Protein AF-A0A1F2YCL3-F1 (afdb_monomer_lite)

pLDDT: mean 74.15, std 16.21, range [33.75, 97.56]

Sequence (667 aa):
MVLLVASLLTLGQSQRLRSRLIADATTSAQTLVETALTPELLELKDVAPVSSGGRYEDLVKVVDRSVLADGTVKAVTIWAADGTVVFADDASLIGDEVRAMRTTVLSVIGDEPRSDVSRGLLRSFVPVELAPGVGVAVELDRSADPIASATDPWRLVALLFAAGAVLSILLFAKTFTPYERRIEGFDEDVLRAAVAGHRRAESARQEAENRRDILAAELDRTRQTLKEAEQRAREAARTADDTPRLREHLSIAADDLKRAEQERDALRDRLVETGRAVEAEAARGREEVAGALAEIERLEAMKASLQDRAAKAEETAAELTKRLAELSARPDVEAELESAHRTLEAAQHDVAATRERWEEAERRNAELEDTVAEMHARLTDLERRPDLSAKLDAATGALDIAREHIRALTARADESDAEASKLRAELERRQGGRARMIEDARTGLGELRAELEQVSAELRNVTVENTALRDEVGSLRRASDAAGQMIAGANTELVQTAELVKTLRTRVEEAETALEHERETRGAILEVERAKAVAALEAEREVAVAAVEAERANLRKMERDQETVRLALDAAIGERDTAARQRDASAAEADAVAQERDDLSADRDALARERDALLAARDALTAERDRAHTDIQVARAEVEARAADLEAARSERDGVGAELETLRSTM

Structure (mmCIF, N/CA/C/O backbone):
data_AF-A0A1F2YCL3-F1
#
_entry.id   AF-A0A1F2YCL3-F1
#
loop_
_atom_site.group_PDB
_atom_site.id
_atom_site.type_symbol
_atom_site.label_atom_id
_atom_site.label_alt_id
_atom_site.label_comp_id
_atom_site.label_asym_id
_atom_site.label_entity_id
_atom_site.label_seq_id
_atom_site.pdbx_PDB_ins_code
_atom_site.Cartn_x
_atom_site.Cartn_y
_atom_site.Cartn_z
_atom_site.occupancy
_atom_site.B_iso_or_equiv
_atom_site.auth_seq_id
_atom_site.auth_comp_id
_atom_site.auth_asym_id
_atom_site.auth_atom_id
_atom_site.pdbx_PDB_model_num
ATOM 1 N N . MET A 1 1 ? -9.055 7.626 11.795 1.00 61.09 1 MET A N 1
ATOM 2 C CA . MET A 1 1 ? -8.726 6.199 11.571 1.00 61.09 1 MET A CA 1
ATOM 3 C C . MET A 1 1 ? -9.953 5.352 11.198 1.00 61.09 1 MET A C 1
ATOM 5 O O . MET A 1 1 ? -9.938 4.757 10.132 1.00 61.09 1 MET A O 1
ATOM 9 N N . VAL A 1 2 ? -11.043 5.351 11.981 1.00 67.44 2 VAL A N 1
ATOM 10 C CA . VAL A 1 2 ? -12.263 4.540 11.717 1.00 67.44 2 VAL A CA 1
ATOM 11 C C . VAL A 1 2 ? -12.860 4.740 10.310 1.00 67.44 2 VAL A C 1
ATOM 13 O O . VAL A 1 2 ? -13.177 3.767 9.633 1.00 67.44 2 VAL A O 1
ATOM 16 N N . LEU A 1 3 ? -12.949 5.985 9.826 1.00 70.38 3 LEU A N 1
ATOM 17 C CA . LEU A 1 3 ? -13.482 6.292 8.487 1.00 70.38 3 LEU A CA 1
ATOM 18 C C . LEU A 1 3 ? -12.583 5.780 7.343 1.00 70.38 3 LEU A C 1
ATOM 20 O O . LEU A 1 3 ? -13.085 5.371 6.301 1.00 70.38 3 LEU A O 1
ATOM 24 N N . LEU A 1 4 ? -11.262 5.729 7.547 1.00 66.50 4 LEU A N 1
ATOM 25 C CA . LEU A 1 4 ? -10.323 5.178 6.560 1.00 66.50 4 LEU A CA 1
ATOM 26 C C . LEU A 1 4 ? -10.434 3.650 6.484 1.00 66.50 4 LEU A C 1
ATOM 28 O O . LEU A 1 4 ? -10.471 3.092 5.390 1.00 66.50 4 LEU A O 1
ATOM 32 N N . VAL A 1 5 ? -10.579 2.981 7.633 1.00 72.38 5 VAL A N 1
ATOM 33 C CA . VAL A 1 5 ? -10.830 1.531 7.695 1.00 72.38 5 VAL A CA 1
ATOM 34 C C . VAL A 1 5 ? -12.161 1.179 7.018 1.00 72.38 5 VAL A C 1
ATOM 36 O O . VAL A 1 5 ? -12.225 0.227 6.243 1.00 72.38 5 VAL A O 1
ATOM 39 N N . ALA A 1 6 ? -13.210 1.979 7.228 1.00 70.19 6 ALA A N 1
ATOM 40 C CA . ALA A 1 6 ? -14.498 1.803 6.554 1.00 70.19 6 ALA A CA 1
ATOM 41 C C . ALA A 1 6 ? -14.411 2.006 5.025 1.00 70.19 6 ALA A C 1
ATOM 43 O O . ALA A 1 6 ? -15.021 1.251 4.262 1.00 70.19 6 ALA A O 1
ATOM 44 N N . SER A 1 7 ? -13.612 2.974 4.560 1.00 77.12 7 SER A N 1
ATOM 45 C CA . SER A 1 7 ? -13.335 3.170 3.129 1.00 77.12 7 SER A CA 1
ATOM 46 C C . SER A 1 7 ? -12.621 1.948 2.527 1.00 77.12 7 SER A C 1
ATOM 48 O O . SER A 1 7 ? -13.088 1.375 1.545 1.00 77.12 7 SER A O 1
ATOM 50 N N . LEU A 1 8 ? -11.569 1.439 3.177 1.00 75.06 8 LEU A N 1
ATOM 51 C CA . LEU A 1 8 ? -10.844 0.246 2.716 1.00 75.06 8 LEU A CA 1
ATOM 52 C C . LEU A 1 8 ? -11.726 -1.010 2.663 1.00 75.06 8 LEU A C 1
ATOM 54 O O . LEU A 1 8 ? -11.667 -1.771 1.696 1.00 75.06 8 LEU A O 1
ATOM 58 N N . LEU A 1 9 ? -12.588 -1.215 3.664 1.00 76.56 9 LEU A N 1
ATOM 59 C CA . LEU A 1 9 ? -13.519 -2.345 3.687 1.00 76.56 9 LEU A CA 1
ATOM 60 C C . LEU A 1 9 ? -14.542 -2.276 2.545 1.00 76.56 9 LEU A C 1
ATOM 62 O O . LEU A 1 9 ? -14.828 -3.298 1.921 1.00 76.56 9 LEU A O 1
ATOM 66 N N . THR A 1 10 ? -15.067 -1.090 2.235 1.00 77.69 10 THR A N 1
ATOM 67 C CA . THR A 1 10 ? -16.048 -0.901 1.150 1.00 77.69 10 THR A CA 1
ATOM 68 C C . THR A 1 10 ? -15.420 -1.051 -0.239 1.00 77.69 10 THR A C 1
ATOM 70 O O . THR A 1 10 ? -16.009 -1.706 -1.103 1.00 77.69 10 THR A O 1
ATOM 73 N N . LEU A 1 11 ? -14.182 -0.581 -0.432 1.00 77.31 11 LEU A N 1
ATOM 74 C CA . LEU A 1 11 ? -13.369 -0.892 -1.616 1.00 77.31 11 LEU A CA 1
ATOM 75 C C . LEU A 1 11 ? -13.111 -2.401 -1.757 1.00 77.31 11 LEU A C 1
ATOM 77 O O . LEU A 1 11 ? -13.252 -2.954 -2.850 1.00 77.31 11 LEU A O 1
ATOM 81 N N . GLY A 1 12 ? -12.803 -3.087 -0.653 1.00 77.06 12 GLY A N 1
ATOM 82 C CA . GLY A 1 12 ? -12.622 -4.540 -0.633 1.00 77.06 12 GLY A CA 1
ATOM 83 C C . GLY A 1 12 ? -13.880 -5.312 -1.048 1.00 77.06 12 GLY A C 1
ATOM 84 O O . GLY A 1 12 ? -13.788 -6.277 -1.808 1.00 77.06 12 GLY A O 1
ATOM 85 N N . GLN A 1 13 ? -15.066 -4.875 -0.610 1.00 78.06 13 GLN A N 1
ATOM 86 C CA . GLN A 1 13 ? -16.338 -5.477 -1.036 1.00 78.06 13 GLN A CA 1
ATOM 87 C C . GLN A 1 13 ? -16.625 -5.231 -2.522 1.00 78.06 13 GLN A C 1
ATOM 89 O O . GLN A 1 13 ? -17.019 -6.161 -3.225 1.00 78.06 13 GLN A O 1
ATOM 94 N N . SER A 1 14 ? -16.355 -4.019 -3.021 1.00 81.12 14 SER A N 1
ATOM 95 C CA . SER A 1 14 ? -16.491 -3.674 -4.444 1.00 81.12 14 SER A CA 1
ATOM 96 C C . SER A 1 14 ? -15.645 -4.592 -5.339 1.00 81.12 14 SER A C 1
ATOM 98 O O . SER A 1 14 ? -16.149 -5.133 -6.324 1.00 81.12 14 SER A O 1
ATOM 100 N N . GLN A 1 15 ? -14.388 -4.852 -4.957 1.00 81.62 15 GLN A N 1
ATOM 101 C CA . GLN A 1 15 ? -13.502 -5.752 -5.707 1.00 81.62 15 GLN A CA 1
ATOM 102 C C . GLN A 1 15 ? -13.998 -7.203 -5.693 1.00 81.62 15 GLN A C 1
ATOM 104 O O . GLN A 1 15 ? -14.037 -7.846 -6.738 1.00 81.62 15 GLN A O 1
ATOM 109 N N . ARG A 1 16 ? -14.448 -7.714 -4.538 1.00 80.69 16 ARG A N 1
ATOM 110 C CA . ARG A 1 16 ? -14.987 -9.084 -4.437 1.00 80.69 16 ARG A CA 1
ATOM 111 C C . ARG A 1 16 ? -16.236 -9.284 -5.293 1.00 80.69 16 ARG A C 1
ATOM 113 O O . ARG A 1 16 ? -16.364 -10.320 -5.940 1.00 80.69 16 ARG A O 1
ATOM 120 N N . LEU A 1 17 ? -17.144 -8.308 -5.297 1.00 82.38 17 LEU A N 1
ATOM 121 C CA . LEU A 1 17 ? -18.338 -8.322 -6.147 1.00 82.38 17 LEU A CA 1
ATOM 122 C C . LEU A 1 17 ? -17.960 -8.303 -7.629 1.00 82.38 17 LEU A C 1
ATOM 124 O O . LEU A 1 17 ? -18.471 -9.118 -8.392 1.00 82.38 17 LEU A O 1
ATOM 128 N N . ARG A 1 18 ? -17.012 -7.443 -8.022 1.00 85.19 18 ARG A N 1
ATOM 129 C CA . ARG A 1 18 ? -16.504 -7.384 -9.397 1.00 85.19 18 ARG A CA 1
ATOM 130 C C . ARG A 1 18 ? -15.922 -8.724 -9.852 1.00 85.19 18 ARG A C 1
ATOM 132 O O . ARG A 1 18 ? -16.296 -9.201 -10.917 1.00 85.19 18 ARG A O 1
ATOM 139 N N . SER A 1 19 ? -15.051 -9.341 -9.052 1.00 84.38 19 SER A N 1
ATOM 140 C CA . SER A 1 19 ? -14.448 -10.639 -9.386 1.00 84.38 19 SER A CA 1
ATOM 141 C C . SER A 1 19 ? -15.494 -11.741 -9.551 1.00 84.38 19 SER A C 1
ATOM 143 O O . SER A 1 19 ? -15.391 -12.530 -10.483 1.00 84.38 19 SER A O 1
ATOM 145 N N . ARG A 1 20 ? -16.520 -11.775 -8.687 1.00 85.81 20 ARG A N 1
ATOM 146 C CA . ARG A 1 20 ? -17.623 -12.743 -8.798 1.00 85.81 20 ARG A CA 1
ATOM 147 C C . ARG A 1 20 ? -18.425 -12.553 -10.080 1.00 85.81 20 ARG A C 1
ATOM 149 O O . ARG A 1 20 ? -18.602 -13.510 -10.814 1.00 85.81 20 ARG A O 1
ATOM 156 N N . LEU A 1 21 ? -18.832 -11.320 -10.386 1.00 84.69 21 LEU A N 1
ATOM 157 C CA . LEU A 1 21 ? -19.618 -11.032 -11.591 1.00 84.69 21 LEU A CA 1
ATOM 158 C C . LEU A 1 21 ? -18.851 -11.341 -12.883 1.00 84.69 21 LEU A C 1
ATOM 160 O O . LEU A 1 21 ? -19.446 -11.810 -13.849 1.00 84.69 21 LEU A O 1
ATOM 164 N N . ILE A 1 22 ? -17.534 -11.109 -12.903 1.00 87.31 22 ILE A N 1
ATOM 165 C CA . ILE A 1 22 ? -16.684 -11.499 -14.035 1.00 87.31 22 ILE A CA 1
ATOM 166 C C . ILE A 1 22 ? -16.610 -13.028 -14.144 1.00 87.31 22 ILE A C 1
ATOM 168 O O . ILE A 1 22 ? -16.769 -13.550 -15.240 1.00 87.31 22 ILE A O 1
ATOM 172 N N . ALA A 1 23 ? -16.424 -13.750 -13.035 1.00 85.88 23 ALA A N 1
ATOM 173 C CA . ALA A 1 23 ? -16.377 -15.215 -13.034 1.00 85.88 23 ALA A CA 1
ATOM 174 C C . ALA A 1 23 ? -17.707 -15.855 -13.478 1.00 85.88 23 ALA A C 1
ATOM 176 O O . ALA A 1 23 ? -17.708 -16.776 -14.298 1.00 85.88 23 ALA A O 1
ATOM 177 N N . ASP A 1 24 ? -18.837 -15.329 -13.001 1.00 85.50 24 ASP A N 1
ATOM 178 C CA . ASP A 1 24 ? -20.174 -15.764 -13.416 1.00 85.50 24 ASP A CA 1
ATOM 179 C C . ASP A 1 24 ? -20.381 -15.525 -14.920 1.00 85.50 24 ASP A C 1
ATOM 181 O O . ASP A 1 24 ? -20.896 -16.385 -15.639 1.00 85.50 24 ASP A O 1
ATOM 185 N N . ALA A 1 25 ? -19.921 -14.377 -15.429 1.00 85.19 25 ALA A N 1
ATOM 186 C CA . ALA A 1 25 ? -19.991 -14.066 -16.848 1.00 85.19 25 ALA A CA 1
ATOM 187 C C . ALA A 1 25 ? -19.085 -14.966 -17.703 1.00 85.19 25 ALA A C 1
ATOM 189 O O . ALA A 1 25 ? -19.543 -15.418 -18.751 1.00 85.19 25 ALA A O 1
ATOM 190 N N . THR A 1 26 ? -17.866 -15.283 -17.250 1.00 88.88 26 THR A N 1
ATOM 191 C CA . THR A 1 26 ? -16.974 -16.258 -17.906 1.00 88.88 26 THR A CA 1
ATOM 192 C C . THR A 1 26 ? -17.630 -17.634 -17.990 1.00 88.88 26 THR A C 1
ATOM 194 O O . THR A 1 26 ? -17.648 -18.246 -19.053 1.00 88.88 26 THR A O 1
ATOM 197 N N . THR A 1 27 ? -18.240 -18.095 -16.896 1.00 88.88 27 THR A N 1
ATOM 198 C CA . THR A 1 27 ? -18.917 -19.402 -16.835 1.00 88.88 27 THR A CA 1
ATOM 199 C C . THR A 1 27 ? -20.124 -19.446 -17.777 1.00 88.88 27 THR A C 1
ATOM 201 O O . THR A 1 27 ? -20.340 -20.415 -18.507 1.00 88.88 27 THR A O 1
ATOM 204 N N . SER A 1 28 ? -20.903 -18.361 -17.810 1.00 88.38 28 SER A N 1
ATOM 205 C CA . SER A 1 28 ? -22.014 -18.188 -18.749 1.00 88.38 28 SER A CA 1
ATOM 206 C C . SER A 1 28 ? -21.542 -18.161 -20.206 1.00 88.38 28 SER A C 1
ATOM 208 O O . SER A 1 28 ? -22.176 -18.782 -21.056 1.00 88.38 28 SER A O 1
ATOM 210 N N . ALA A 1 29 ? -20.446 -17.456 -20.501 1.00 88.00 29 ALA A N 1
ATOM 211 C CA . ALA A 1 29 ? -19.844 -17.403 -21.829 1.00 88.00 29 ALA A CA 1
ATOM 212 C C . ALA A 1 29 ? -19.401 -18.795 -22.290 1.00 88.00 29 ALA A C 1
ATOM 214 O O . ALA A 1 29 ? -19.782 -19.218 -23.377 1.00 88.00 29 ALA A O 1
ATOM 215 N N . GLN A 1 30 ? -18.689 -19.531 -21.436 1.00 91.19 30 GLN A N 1
ATOM 216 C CA . GLN A 1 30 ? -18.274 -20.904 -21.711 1.00 91.19 30 GLN A CA 1
ATOM 217 C C . GLN A 1 30 ? -19.476 -21.806 -22.011 1.00 91.19 30 GLN A C 1
ATOM 219 O O . GLN A 1 30 ? -19.513 -22.448 -23.055 1.00 91.19 30 GLN A O 1
ATOM 224 N N . THR A 1 31 ? -20.503 -21.775 -21.157 1.00 89.62 31 THR A N 1
ATOM 225 C CA . THR A 1 31 ? -21.719 -22.585 -21.339 1.00 89.62 31 THR A CA 1
ATOM 226 C C . THR A 1 31 ? -22.417 -22.278 -22.669 1.00 89.62 31 THR A C 1
ATOM 228 O O . THR A 1 31 ? -22.867 -23.190 -23.363 1.00 89.62 31 THR A O 1
ATOM 231 N N . LEU A 1 32 ? -22.509 -20.995 -23.039 1.00 89.06 32 LEU A N 1
ATOM 232 C CA . LEU A 1 32 ? -23.122 -20.564 -24.298 1.00 89.06 32 LEU A CA 1
ATOM 233 C C . LEU A 1 32 ? -22.323 -21.038 -25.513 1.00 89.06 32 LEU A C 1
ATOM 235 O O . LEU A 1 32 ? -22.918 -21.551 -26.458 1.00 89.06 32 LEU A O 1
ATOM 239 N N . VAL A 1 33 ? -20.996 -20.906 -25.485 1.00 90.38 33 VAL A N 1
ATOM 240 C CA . VAL A 1 33 ? -20.132 -21.369 -26.579 1.00 90.38 33 VAL A CA 1
ATOM 241 C C . VAL A 1 33 ? -20.210 -22.889 -26.715 1.00 90.38 33 VAL A C 1
ATOM 243 O O . VAL A 1 33 ? -20.493 -23.371 -27.809 1.00 90.38 33 VAL A O 1
ATOM 246 N N . GLU A 1 34 ? -20.063 -23.631 -25.616 1.00 88.19 34 GLU A N 1
ATOM 247 C CA . GLU A 1 34 ? -20.108 -25.100 -25.604 1.00 88.19 34 GLU A CA 1
ATOM 248 C C . GLU A 1 34 ? -21.446 -25.655 -26.102 1.00 88.19 34 GLU A C 1
ATOM 250 O O . GLU A 1 34 ? -21.483 -26.647 -26.830 1.00 88.19 34 GLU A O 1
ATOM 255 N N . THR A 1 35 ? -22.555 -25.010 -25.733 1.00 86.75 35 THR A N 1
ATOM 256 C CA . THR A 1 35 ? -23.896 -25.503 -26.073 1.00 86.75 35 THR A CA 1
ATOM 257 C C . THR A 1 35 ? -24.331 -25.085 -27.476 1.00 86.75 35 THR A C 1
ATOM 259 O O . THR A 1 35 ? -24.986 -25.866 -28.165 1.00 86.75 35 THR A O 1
ATOM 262 N N . ALA A 1 36 ? -24.017 -23.855 -27.895 1.00 86.38 36 ALA A N 1
ATOM 263 C CA . ALA A 1 36 ? -24.562 -23.277 -29.123 1.00 86.38 36 ALA A CA 1
ATOM 264 C C . ALA A 1 36 ? -23.581 -23.271 -30.298 1.00 86.38 36 ALA A C 1
ATOM 266 O O . ALA A 1 36 ? -24.010 -23.478 -31.428 1.00 86.38 36 ALA A O 1
ATOM 267 N N . LEU A 1 37 ? -22.293 -23.010 -30.056 1.00 85.88 37 LEU A N 1
ATOM 268 C CA . LEU A 1 37 ? -21.319 -22.767 -31.125 1.00 85.88 37 LEU A CA 1
ATOM 269 C C . LEU A 1 37 ? -20.399 -23.960 -31.365 1.00 85.88 37 LEU A C 1
ATOM 271 O O . LEU A 1 37 ? -20.120 -24.278 -32.514 1.00 85.88 37 LEU A O 1
ATOM 275 N N . THR A 1 38 ? -19.962 -24.666 -30.323 1.00 87.00 38 THR A N 1
ATOM 276 C CA . THR A 1 38 ? -19.072 -25.827 -30.465 1.00 87.00 38 THR A CA 1
ATOM 277 C C . THR A 1 38 ? -19.598 -26.903 -31.430 1.00 87.00 38 THR A C 1
ATOM 279 O O . THR A 1 38 ? -18.793 -27.376 -32.232 1.00 87.00 38 THR A O 1
ATOM 282 N N . PRO A 1 39 ? -20.899 -27.274 -31.444 1.00 85.69 39 PRO A N 1
ATOM 283 C CA . PRO A 1 39 ? -21.411 -28.267 -32.394 1.00 85.69 39 PRO A CA 1
ATOM 284 C C . PRO A 1 39 ? -21.221 -27.859 -33.860 1.00 85.69 39 PRO A C 1
ATOM 286 O O . PRO A 1 39 ? -20.789 -28.678 -34.663 1.00 85.69 39 PRO A O 1
ATOM 289 N N . GLU A 1 40 ? -21.479 -26.591 -34.183 1.00 83.00 40 GLU A N 1
ATOM 290 C CA . GLU A 1 40 ? -21.323 -26.036 -35.534 1.00 83.00 40 GLU A CA 1
ATOM 291 C C . GLU A 1 40 ? -19.841 -25.847 -35.891 1.00 83.00 40 GLU A C 1
ATOM 293 O O . GLU A 1 40 ? -19.414 -26.101 -37.016 1.00 83.00 40 GLU A O 1
ATOM 298 N N . LEU A 1 41 ? -19.020 -25.443 -34.916 1.00 81.25 41 LEU A N 1
ATOM 299 C CA . LEU A 1 41 ? -17.590 -25.213 -35.116 1.00 81.25 41 LEU A CA 1
ATOM 300 C C . LEU A 1 41 ? -16.820 -26.504 -35.396 1.00 81.25 41 LEU A C 1
ATOM 302 O O . LEU A 1 41 ? -15.920 -26.508 -36.233 1.00 81.25 41 LEU A O 1
ATOM 306 N N . LEU A 1 42 ? -17.193 -27.619 -34.767 1.00 79.25 42 LEU A N 1
ATOM 307 C CA . LEU A 1 42 ? -16.582 -28.925 -35.035 1.00 79.25 42 LEU A CA 1
ATOM 308 C C . LEU A 1 42 ? -16.809 -29.410 -36.479 1.00 79.25 42 LEU A C 1
ATOM 310 O O . LEU A 1 42 ? -16.037 -30.233 -36.979 1.00 79.25 42 LEU A O 1
ATOM 314 N N . GLU A 1 43 ? -17.816 -28.885 -37.183 1.00 73.56 43 GLU A N 1
ATOM 315 C CA . GLU A 1 43 ? -18.030 -29.187 -38.600 1.00 73.56 43 GLU A CA 1
ATOM 316 C C . GLU A 1 43 ? -17.052 -28.454 -39.532 1.00 73.56 43 GLU A C 1
ATOM 318 O O . GLU A 1 43 ? -16.853 -28.908 -40.665 1.00 73.56 43 GLU A O 1
ATOM 323 N N . LEU A 1 44 ? -16.394 -27.373 -39.075 1.00 66.50 44 LEU A N 1
ATOM 324 C CA . LEU A 1 44 ? -15.520 -26.559 -39.929 1.00 66.50 44 LEU A CA 1
ATOM 325 C C . LEU A 1 44 ? -14.269 -27.311 -40.399 1.00 66.50 44 LEU A C 1
ATOM 327 O O . LEU A 1 44 ? -13.843 -27.086 -41.526 1.00 66.50 44 LEU A O 1
ATOM 331 N N . LYS A 1 45 ? -13.712 -28.236 -39.601 1.00 63.25 45 LYS A N 1
ATOM 332 C CA . LYS A 1 45 ? -12.484 -29.033 -39.868 1.00 63.25 45 LYS A CA 1
ATOM 333 C C . LYS A 1 45 ? -11.200 -28.245 -40.206 1.00 63.25 45 LYS A C 1
ATOM 335 O O . LYS A 1 45 ? -10.119 -28.819 -40.094 1.00 63.25 45 LYS A O 1
ATOM 340 N N . ASP A 1 46 ? -11.292 -26.976 -40.593 1.00 67.44 46 ASP A N 1
ATOM 341 C CA . ASP A 1 46 ? -10.209 -26.031 -40.847 1.00 67.44 46 ASP A CA 1
ATOM 342 C C . ASP A 1 46 ? -10.499 -24.657 -40.203 1.00 67.44 46 ASP A C 1
ATOM 344 O O . ASP A 1 46 ? -11.578 -24.411 -39.669 1.00 67.44 46 ASP A O 1
ATOM 348 N N . VAL A 1 47 ? -9.489 -23.779 -40.190 1.00 72.88 47 VAL A N 1
ATOM 349 C CA . VAL A 1 47 ? -9.536 -22.442 -39.556 1.00 72.88 47 VAL A CA 1
ATOM 350 C C . VAL A 1 47 ? -9.595 -21.333 -40.622 1.00 72.88 47 VAL A C 1
ATOM 352 O O . VAL A 1 47 ? -9.147 -20.209 -40.409 1.00 72.88 47 VAL A O 1
ATOM 355 N N . ALA A 1 48 ? -10.075 -21.652 -41.828 1.00 76.94 48 ALA A N 1
ATOM 356 C CA . ALA A 1 48 ? -10.098 -20.696 -42.929 1.00 76.94 48 ALA A CA 1
ATOM 357 C C . ALA A 1 48 ? -11.195 -19.631 -42.715 1.00 76.94 48 ALA A C 1
ATOM 359 O O . ALA A 1 48 ? -12.292 -19.982 -42.273 1.00 76.94 48 ALA A O 1
ATOM 360 N N . PRO A 1 49 ? -10.953 -18.348 -43.063 1.00 77.94 49 PRO A N 1
ATOM 361 C CA . PRO A 1 49 ? -11.969 -17.305 -42.952 1.00 77.94 49 PRO A CA 1
ATOM 362 C C . PRO A 1 49 ? -13.254 -17.673 -43.701 1.00 77.94 49 PRO A C 1
ATOM 364 O O . PRO A 1 49 ? -13.230 -18.001 -44.891 1.00 77.94 49 PRO A O 1
ATOM 367 N N . VAL A 1 50 ? -14.395 -17.589 -43.017 1.00 74.19 50 VAL A N 1
ATOM 368 C CA . VAL A 1 50 ? -15.707 -17.931 -43.582 1.00 74.19 50 VAL A CA 1
ATOM 369 C C . VAL A 1 50 ? -16.307 -16.689 -44.250 1.00 74.19 50 VAL A C 1
ATOM 371 O O . VAL A 1 50 ? -17.322 -16.159 -43.818 1.00 74.19 50 VAL A O 1
ATOM 374 N N . SER A 1 51 ? -15.647 -16.167 -45.287 1.00 62.56 51 SER A N 1
ATOM 375 C CA . SER A 1 51 ? -15.944 -14.823 -45.822 1.00 62.56 51 SER A CA 1
ATOM 376 C C . SER A 1 51 ? -17.109 -14.764 -46.820 1.00 62.56 51 SER A C 1
ATOM 378 O O . SER A 1 51 ? -17.578 -13.675 -47.133 1.00 62.56 51 SER A O 1
ATOM 380 N N . SER A 1 52 ? -17.572 -15.892 -47.382 1.00 56.75 52 SER A N 1
ATOM 381 C CA . SER A 1 52 ? -18.764 -15.919 -48.256 1.00 56.75 52 SER A CA 1
ATOM 382 C C . SER A 1 52 ? -19.269 -17.339 -48.570 1.00 56.75 52 SER A C 1
ATOM 384 O O . SER A 1 52 ? -18.509 -18.210 -48.994 1.00 56.75 52 SER A O 1
ATOM 386 N N . GLY A 1 53 ? -20.573 -17.582 -48.378 1.00 65.19 53 GLY A N 1
ATOM 387 C CA . GLY A 1 53 ? -21.273 -18.830 -48.729 1.00 65.19 53 GLY A CA 1
ATOM 388 C C . GLY A 1 53 ? -22.337 -19.247 -47.703 1.00 65.19 53 GLY A C 1
ATOM 389 O O . GLY A 1 53 ? -22.434 -18.642 -46.640 1.00 65.19 53 GLY A O 1
ATOM 390 N N . GLY A 1 54 ? -23.095 -20.319 -47.982 1.00 70.06 54 GLY A N 1
ATOM 391 C CA . GLY A 1 54 ? -24.156 -20.820 -47.083 1.00 70.06 54 GLY A CA 1
ATOM 392 C C . GLY A 1 54 ? -23.681 -21.145 -45.658 1.00 70.06 54 GLY A C 1
ATOM 393 O O . GLY A 1 54 ? -24.431 -20.985 -44.708 1.00 70.06 54 GLY A O 1
ATOM 394 N N . ARG A 1 55 ? -22.392 -21.476 -45.496 1.00 74.19 55 ARG A N 1
ATOM 395 C CA . ARG A 1 55 ? -21.747 -21.718 -44.194 1.00 74.19 55 ARG A CA 1
ATOM 396 C C . ARG A 1 55 ? -21.690 -20.480 -43.293 1.00 74.19 55 ARG A C 1
ATOM 398 O O . ARG A 1 55 ? -21.877 -20.608 -42.091 1.00 74.19 55 ARG A O 1
ATOM 405 N N . TYR A 1 56 ? -21.450 -19.295 -43.862 1.00 81.94 56 TYR A N 1
ATOM 406 C CA . TYR A 1 56 ? -21.511 -18.044 -43.099 1.00 81.94 56 TYR A CA 1
ATOM 407 C C . TYR A 1 56 ? -22.950 -17.776 -42.649 1.00 81.94 56 TYR A C 1
ATOM 409 O O . TYR A 1 56 ? -23.189 -17.497 -41.481 1.00 81.94 56 TYR A O 1
ATOM 417 N N . GLU A 1 57 ? -23.922 -17.949 -43.552 1.00 81.38 57 GLU A N 1
ATOM 418 C CA . GLU A 1 57 ? -25.342 -17.742 -43.242 1.00 81.38 57 GLU A CA 1
ATOM 419 C C . GLU A 1 57 ? -25.871 -18.694 -42.162 1.00 81.38 57 GLU A C 1
ATOM 421 O O . GLU A 1 57 ? -26.733 -18.306 -41.375 1.00 81.38 57 GLU A O 1
ATOM 426 N N . ASP A 1 58 ? -25.384 -19.933 -42.113 1.00 82.38 58 ASP A N 1
ATOM 427 C CA . ASP A 1 58 ? -25.801 -20.906 -41.104 1.00 82.38 58 ASP A CA 1
ATOM 428 C C . ASP A 1 58 ? -25.218 -20.574 -39.720 1.00 82.38 58 ASP A C 1
ATOM 430 O O . ASP A 1 58 ? -25.966 -20.554 -38.740 1.00 82.38 58 ASP A O 1
ATOM 434 N N . LEU A 1 59 ? -23.944 -20.169 -39.649 1.00 84.75 59 LEU A N 1
ATOM 435 C CA . LEU A 1 59 ? -23.324 -19.652 -38.422 1.00 84.75 59 LEU A CA 1
ATOM 436 C C . LEU A 1 59 ? -24.004 -18.374 -37.918 1.00 84.75 59 LEU A C 1
ATOM 438 O O . LEU A 1 59 ? -24.317 -18.287 -36.733 1.00 84.75 59 LEU A O 1
ATOM 442 N N . VAL A 1 60 ? -24.304 -17.420 -38.806 1.00 87.69 60 VAL A N 1
ATOM 443 C CA . VAL A 1 60 ? -25.051 -16.199 -38.453 1.00 87.69 60 VAL A CA 1
ATOM 444 C C . VAL A 1 60 ? -26.416 -16.557 -37.861 1.00 87.69 60 VAL A C 1
ATOM 446 O O . VAL A 1 60 ? -26.763 -16.064 -36.792 1.00 87.69 60 VAL A O 1
ATOM 449 N N . LYS A 1 61 ? -27.170 -17.489 -38.466 1.00 86.56 61 LYS A N 1
ATOM 450 C CA . LYS A 1 61 ? -28.474 -17.925 -37.921 1.00 86.56 61 LYS A CA 1
ATOM 451 C C . LYS A 1 61 ? -28.361 -18.540 -36.528 1.00 86.56 61 LYS A C 1
ATOM 453 O O . LYS A 1 61 ? -29.286 -18.382 -35.729 1.00 86.56 61 LYS A O 1
ATOM 458 N N . VAL A 1 62 ? -27.297 -19.294 -36.254 1.00 86.88 62 VAL A N 1
ATOM 459 C CA . VAL A 1 62 ? -27.069 -19.909 -34.938 1.00 86.88 62 VAL A CA 1
ATOM 460 C C . VAL A 1 62 ? -26.663 -18.852 -33.914 1.00 86.88 62 VAL A C 1
ATOM 462 O O . VAL A 1 62 ? -27.219 -18.838 -32.815 1.00 86.88 62 VAL A O 1
ATOM 465 N N . VAL A 1 63 ? -25.769 -17.933 -34.281 1.00 89.19 63 VAL A N 1
ATOM 466 C CA . VAL A 1 63 ? -25.358 -16.800 -33.440 1.00 89.19 63 VAL A CA 1
ATOM 467 C C . VAL A 1 63 ? -26.563 -15.919 -33.098 1.00 89.19 63 VAL A C 1
ATOM 469 O O . VAL A 1 63 ? -26.819 -15.689 -31.916 1.00 89.19 63 VAL A O 1
ATOM 472 N N . ASP A 1 64 ? -27.378 -15.541 -34.082 1.00 88.88 64 ASP A N 1
ATOM 473 C CA . ASP A 1 64 ? -28.590 -14.736 -33.884 1.00 88.88 64 ASP A CA 1
ATOM 474 C C . ASP A 1 64 ? -29.614 -15.426 -32.978 1.00 88.88 64 ASP A C 1
ATOM 476 O O . ASP A 1 64 ? -30.206 -14.803 -32.095 1.00 88.88 64 ASP A O 1
ATOM 480 N N . ARG A 1 65 ? -29.842 -16.729 -33.184 1.00 88.19 65 ARG A N 1
ATOM 481 C CA . ARG A 1 65 ? -30.879 -17.484 -32.465 1.00 88.19 65 ARG A CA 1
ATOM 482 C C . ARG A 1 65 ? -30.470 -17.874 -31.048 1.00 88.19 65 ARG A C 1
ATOM 484 O O . ARG A 1 65 ? -31.343 -17.972 -30.187 1.00 88.19 65 ARG A O 1
ATOM 491 N N . SER A 1 66 ? -29.191 -18.153 -30.823 1.00 83.56 66 SER A N 1
ATOM 492 C CA . SER A 1 66 ? -28.732 -18.824 -29.602 1.00 83.56 66 SER A CA 1
ATOM 493 C C . SER A 1 66 ? -27.804 -17.967 -28.745 1.00 83.56 66 SER A C 1
ATOM 495 O O . SER A 1 66 ? -27.753 -18.181 -27.538 1.00 83.56 66 SER A O 1
ATOM 497 N N . VAL A 1 67 ? -27.081 -17.011 -29.338 1.00 86.88 67 VAL A N 1
ATOM 498 C CA . VAL A 1 67 ? -26.063 -16.213 -28.631 1.00 86.88 67 VAL A CA 1
ATOM 499 C C . VAL A 1 67 ? -26.478 -14.748 -28.491 1.00 86.88 67 VAL A C 1
ATOM 501 O O . VAL A 1 67 ? -26.335 -14.187 -27.410 1.00 86.88 67 VAL A O 1
ATOM 504 N N . LEU A 1 68 ? -27.032 -14.138 -29.543 1.00 88.69 68 LEU A N 1
ATOM 505 C CA . LEU A 1 68 ? -27.482 -12.739 -29.542 1.00 88.69 68 LEU A CA 1
ATOM 506 C C . LEU A 1 68 ? -28.968 -12.572 -29.170 1.00 88.69 68 LEU A C 1
ATOM 508 O O . LEU A 1 68 ? -29.425 -11.451 -28.947 1.00 88.69 68 LEU A O 1
ATOM 512 N N . ALA A 1 69 ? -29.726 -13.669 -29.067 1.00 85.12 69 ALA A N 1
ATOM 513 C CA . ALA A 1 69 ? -31.183 -13.642 -28.909 1.00 85.12 69 ALA A CA 1
ATOM 514 C C . ALA A 1 69 ? -31.684 -12.932 -27.642 1.00 85.12 69 ALA A C 1
ATOM 516 O O . ALA A 1 69 ? -32.759 -12.332 -27.657 1.00 85.12 69 ALA A O 1
ATOM 517 N N . ASP A 1 70 ? -30.931 -12.999 -26.543 1.00 81.88 70 ASP A N 1
ATOM 518 C CA . ASP A 1 70 ? -31.289 -12.353 -25.277 1.00 81.88 70 ASP A CA 1
ATOM 519 C C . ASP A 1 70 ? -30.789 -10.897 -25.180 1.00 81.88 70 ASP A C 1
ATOM 521 O O . ASP A 1 70 ? -31.133 -10.176 -24.242 1.00 81.88 70 ASP A O 1
ATOM 525 N N . GLY A 1 71 ? -29.991 -10.448 -26.158 1.00 81.31 71 GLY A N 1
ATOM 526 C CA . GLY A 1 71 ? -29.383 -9.121 -26.209 1.00 81.31 71 GLY A CA 1
ATOM 527 C C . GLY A 1 71 ? -28.295 -8.865 -25.158 1.00 81.31 71 GLY A C 1
ATOM 528 O O . GLY A 1 71 ? -27.817 -7.723 -25.063 1.00 81.31 71 GLY A O 1
ATOM 529 N N . THR A 1 72 ? -27.906 -9.879 -24.376 1.00 85.50 72 THR A N 1
ATOM 530 C CA . THR A 1 72 ? -26.841 -9.809 -23.363 1.00 85.50 72 THR A CA 1
ATOM 531 C C . THR A 1 72 ? -25.474 -9.751 -24.036 1.00 85.50 72 THR A C 1
ATOM 533 O O . THR A 1 72 ? -24.638 -8.914 -23.680 1.00 85.50 72 THR A O 1
ATOM 536 N N . VAL A 1 73 ? -25.257 -10.619 -25.027 1.00 89.69 73 VAL A N 1
ATOM 537 C CA . VAL A 1 73 ? -24.095 -10.575 -25.920 1.00 89.69 73 VAL A CA 1
ATOM 538 C C . VAL A 1 73 ? -24.379 -9.574 -27.040 1.00 89.69 73 VAL A C 1
ATOM 540 O O . VAL A 1 73 ? -25.476 -9.534 -27.591 1.00 89.69 73 VAL A O 1
ATOM 543 N N . LYS A 1 74 ? -23.404 -8.710 -27.324 1.00 89.44 74 LYS A N 1
ATOM 544 C CA . LYS A 1 74 ? -23.483 -7.638 -28.323 1.00 89.44 74 LYS A CA 1
ATOM 545 C C . LYS A 1 74 ? -22.784 -7.988 -29.624 1.00 89.44 74 LYS A C 1
ATOM 547 O O . LYS A 1 74 ? -23.225 -7.517 -30.661 1.00 89.44 74 LYS A O 1
ATOM 552 N N . ALA A 1 75 ? -21.713 -8.767 -29.550 1.00 90.12 75 ALA A N 1
ATOM 553 C CA . ALA A 1 75 ? -20.982 -9.237 -30.713 1.00 90.12 75 ALA A CA 1
ATOM 554 C C . ALA A 1 75 ? -20.294 -10.569 -30.402 1.00 90.12 75 ALA A C 1
ATOM 556 O O . ALA A 1 75 ? -19.979 -10.865 -29.243 1.00 90.12 75 ALA A O 1
ATOM 557 N N . VAL A 1 76 ? -20.069 -11.349 -31.457 1.00 92.25 76 VAL A N 1
ATOM 558 C CA . VAL A 1 76 ? -19.334 -12.614 -31.425 1.00 92.25 76 VAL A CA 1
ATOM 559 C C . VAL A 1 76 ? -18.241 -12.561 -32.482 1.00 92.25 76 VAL A C 1
ATOM 561 O O . VAL A 1 76 ? -18.525 -12.259 -33.644 1.00 92.25 76 VAL A O 1
ATOM 564 N N . THR A 1 77 ? -17.018 -12.905 -32.087 1.00 92.38 77 THR A N 1
ATOM 565 C CA . THR A 1 77 ? -15.862 -13.005 -32.987 1.00 92.38 77 THR A CA 1
ATOM 566 C C . THR A 1 77 ? -15.140 -14.321 -32.739 1.00 92.38 77 THR A C 1
ATOM 568 O O . THR A 1 77 ? -14.966 -14.734 -31.598 1.00 92.38 77 THR A O 1
ATOM 571 N N . ILE A 1 78 ? -14.704 -15.000 -33.792 1.00 92.06 78 ILE A N 1
ATOM 572 C CA . ILE A 1 78 ? -13.949 -16.250 -33.701 1.00 92.06 78 ILE A CA 1
ATOM 573 C C . ILE A 1 78 ? -12.566 -16.013 -34.276 1.00 92.06 78 ILE A C 1
ATOM 575 O O . ILE A 1 78 ? -12.420 -15.602 -35.427 1.00 92.06 78 ILE A O 1
ATOM 579 N N . TRP A 1 79 ? -11.558 -16.298 -33.465 1.00 92.19 79 TRP A N 1
ATOM 580 C CA . TRP A 1 79 ? -10.163 -16.023 -33.758 1.00 92.19 79 TRP A CA 1
ATOM 581 C C . TRP A 1 79 ? -9.380 -17.303 -34.009 1.00 92.19 79 TRP A C 1
ATOM 583 O O . TRP A 1 79 ? -9.463 -18.266 -33.242 1.00 92.19 79 TRP A O 1
ATOM 593 N N . ALA A 1 80 ? -8.554 -17.274 -35.046 1.00 89.69 80 ALA A N 1
ATOM 594 C CA . ALA A 1 80 ? -7.500 -18.245 -35.275 1.00 89.69 80 ALA A CA 1
ATOM 595 C C . ALA A 1 80 ? -6.298 -17.973 -34.356 1.00 89.69 80 ALA A C 1
ATOM 597 O O . ALA A 1 80 ? -6.054 -16.840 -33.937 1.00 89.69 80 ALA A O 1
ATOM 598 N N . ALA A 1 81 ? -5.483 -19.000 -34.105 1.00 87.19 81 ALA A N 1
ATOM 599 C CA . ALA A 1 81 ? -4.280 -18.902 -33.273 1.00 87.19 81 ALA A CA 1
ATOM 600 C C . ALA A 1 81 ? -3.237 -17.874 -33.765 1.00 87.19 81 ALA A C 1
ATOM 602 O O . ALA A 1 81 ? -2.408 -17.405 -32.985 1.00 87.19 81 ALA A O 1
ATOM 603 N N . ASP A 1 82 ? -3.254 -17.506 -35.045 1.00 85.62 82 ASP A N 1
ATOM 604 C CA . ASP A 1 82 ? -2.368 -16.484 -35.613 1.00 85.62 82 ASP A CA 1
ATOM 605 C C . ASP A 1 82 ? -2.893 -15.044 -35.453 1.00 85.62 82 ASP A C 1
ATOM 607 O O . ASP A 1 82 ? -2.139 -14.101 -35.694 1.00 85.62 82 ASP A O 1
ATOM 611 N N . GLY A 1 83 ? -4.121 -14.864 -34.952 1.00 87.56 83 GLY A N 1
ATOM 612 C CA . GLY A 1 83 ? -4.779 -13.564 -34.810 1.00 87.56 83 GLY A CA 1
ATOM 613 C C . GLY A 1 83 ? -5.674 -13.180 -35.992 1.00 87.56 83 GLY A C 1
ATOM 614 O O . GLY A 1 83 ? -6.100 -12.026 -36.060 1.00 87.56 83 GLY A O 1
ATOM 615 N N . THR A 1 84 ? -5.961 -14.112 -36.904 1.00 91.06 84 THR A N 1
ATOM 616 C CA . THR A 1 84 ? -6.922 -13.919 -37.999 1.00 91.06 84 THR A CA 1
ATOM 617 C C . THR A 1 84 ? -8.360 -14.074 -37.510 1.00 91.06 84 THR A C 1
ATOM 619 O O . THR A 1 84 ? -8.675 -15.010 -36.770 1.00 91.06 84 THR A O 1
ATOM 622 N N . VAL A 1 85 ? -9.257 -13.196 -37.956 1.00 91.00 85 VAL A N 1
ATOM 623 C CA . VAL A 1 85 ? -10.701 -13.335 -37.720 1.00 91.00 85 VAL A CA 1
ATOM 624 C C . VAL A 1 85 ? -11.286 -14.379 -38.677 1.00 91.00 85 VAL A C 1
ATOM 626 O O . VAL A 1 85 ? -11.364 -14.169 -39.888 1.00 91.00 85 VAL A O 1
ATOM 629 N N . VAL A 1 86 ? -11.717 -15.513 -38.127 1.00 88.50 86 VAL A N 1
ATOM 630 C CA . VAL A 1 86 ? -12.336 -16.630 -38.864 1.00 88.50 86 VAL A CA 1
ATOM 631 C C . VAL A 1 86 ? -13.811 -16.347 -39.137 1.00 88.50 86 VAL A C 1
ATOM 633 O O . VAL A 1 86 ? -14.320 -16.633 -40.221 1.00 88.50 86 VAL A O 1
ATOM 636 N N . PHE A 1 87 ? -14.483 -15.761 -38.148 1.00 90.06 87 PHE A N 1
ATOM 637 C CA . PHE A 1 87 ? -15.883 -15.362 -38.198 1.00 90.06 87 PHE A CA 1
ATOM 638 C C . PHE A 1 87 ? -16.088 -14.119 -37.331 1.00 90.06 87 PHE A C 1
ATOM 640 O O . PHE A 1 87 ? -15.489 -14.004 -36.264 1.00 90.06 87 PHE A O 1
ATOM 647 N N . ALA A 1 88 ? -16.965 -13.225 -37.766 1.00 90.19 88 ALA A N 1
ATOM 648 C CA . ALA A 1 88 ? -17.467 -12.117 -36.972 1.00 90.19 88 ALA A CA 1
ATOM 649 C C . ALA A 1 88 ? -18.914 -11.822 -37.380 1.00 90.19 88 ALA A C 1
ATOM 651 O O . ALA A 1 88 ? -19.291 -12.027 -38.539 1.00 90.19 88 ALA A O 1
ATOM 652 N N . ASP A 1 89 ? -19.699 -11.320 -36.427 1.00 85.50 89 ASP A N 1
ATOM 653 C CA . ASP A 1 89 ? -21.032 -10.765 -36.698 1.00 85.50 89 ASP A CA 1
ATOM 654 C C . ASP A 1 89 ? -20.963 -9.651 -37.762 1.00 85.50 89 ASP A C 1
ATOM 656 O O . ASP A 1 89 ? -21.729 -9.631 -38.725 1.00 85.50 89 ASP A O 1
ATOM 660 N N . ASP A 1 90 ? -19.944 -8.792 -37.667 1.00 84.38 90 ASP A N 1
ATOM 661 C CA . ASP A 1 90 ? -19.597 -7.852 -38.729 1.00 84.38 90 ASP A CA 1
ATOM 662 C C . ASP A 1 90 ? -18.714 -8.534 -39.785 1.00 84.38 90 ASP A C 1
ATOM 664 O O . ASP A 1 90 ? -17.507 -8.723 -39.601 1.00 84.38 90 ASP A O 1
ATOM 668 N N . ALA A 1 91 ? -19.322 -8.870 -40.926 1.00 82.69 91 ALA A N 1
ATOM 669 C CA . ALA A 1 91 ? -18.648 -9.512 -42.053 1.00 82.69 91 ALA A CA 1
ATOM 670 C C . ALA A 1 91 ? -17.413 -8.746 -42.563 1.00 82.69 91 ALA A C 1
ATOM 672 O O . ALA A 1 91 ? -16.545 -9.354 -43.191 1.00 82.69 91 ALA A O 1
ATOM 673 N N . SER A 1 92 ? -17.318 -7.432 -42.314 1.00 84.25 92 SER A N 1
ATOM 674 C CA . SER A 1 92 ? -16.182 -6.616 -42.757 1.00 84.25 92 SER A CA 1
ATOM 675 C C . SER A 1 92 ? -14.871 -6.946 -42.042 1.00 84.25 92 SER A C 1
ATOM 677 O O . SER A 1 92 ? -13.811 -6.665 -42.591 1.00 84.25 92 SER A O 1
ATOM 679 N N . LEU A 1 93 ? -14.943 -7.569 -40.862 1.00 84.81 93 LEU A N 1
ATOM 680 C CA . LEU A 1 93 ? -13.777 -7.938 -40.056 1.00 84.81 93 LEU A CA 1
ATOM 681 C C . LEU A 1 93 ? -13.201 -9.308 -40.440 1.00 84.81 93 LEU A C 1
ATOM 683 O O . LEU A 1 93 ? -12.120 -9.673 -39.987 1.00 84.81 93 LEU A O 1
ATOM 687 N N . ILE A 1 94 ? -13.923 -10.104 -41.235 1.00 87.94 94 ILE A N 1
ATOM 688 C CA . ILE A 1 94 ? -13.541 -11.486 -41.538 1.00 87.94 94 ILE A CA 1
ATOM 689 C C . ILE A 1 94 ? -12.314 -11.507 -42.450 1.00 87.94 94 ILE A C 1
ATOM 691 O O . ILE A 1 94 ? -12.330 -10.971 -43.556 1.00 87.94 94 ILE A O 1
ATOM 695 N N . GLY A 1 95 ? -11.275 -12.218 -42.016 1.00 83.25 95 GLY A N 1
ATOM 696 C CA . GLY A 1 95 ? -9.995 -12.310 -42.716 1.00 83.25 95 GLY A CA 1
ATOM 697 C C . GLY A 1 95 ? -8.978 -11.236 -42.325 1.00 83.25 95 GLY A C 1
ATOM 698 O O . GLY A 1 95 ? -7.837 -11.326 -42.776 1.00 83.25 95 GLY A O 1
ATOM 699 N N . ASP A 1 96 ? -9.339 -10.274 -41.470 1.00 88.44 96 ASP A N 1
ATOM 700 C CA . ASP A 1 96 ? -8.375 -9.320 -40.922 1.00 88.44 96 ASP A CA 1
ATOM 701 C C . ASP A 1 96 ? -7.425 -10.015 -39.934 1.00 88.44 96 ASP A C 1
ATOM 703 O O . ASP A 1 96 ? -7.848 -10.749 -39.036 1.00 88.44 96 ASP A O 1
ATOM 707 N N . GLU A 1 97 ? -6.122 -9.760 -40.082 1.00 87.44 97 GLU A N 1
ATOM 708 C CA . GLU A 1 97 ? -5.085 -10.237 -39.163 1.00 87.44 97 GLU A CA 1
ATOM 709 C C . GLU A 1 97 ? -4.729 -9.134 -38.157 1.00 87.44 97 GLU A C 1
ATOM 711 O O . GLU A 1 97 ? -4.059 -8.145 -38.478 1.00 87.44 97 GLU A O 1
ATOM 716 N N . VAL A 1 98 ? -5.132 -9.313 -36.898 1.00 88.62 98 VAL A N 1
ATOM 717 C CA . VAL A 1 98 ? -4.835 -8.357 -35.825 1.00 88.62 98 VAL A CA 1
ATOM 718 C C . VAL A 1 98 ? -3.660 -8.872 -34.999 1.00 88.62 98 VAL A C 1
ATOM 720 O O . VAL A 1 98 ? -3.827 -9.585 -34.010 1.00 88.62 98 VAL A O 1
ATOM 723 N N . ARG A 1 99 ? -2.437 -8.456 -35.354 1.00 83.12 99 ARG A N 1
ATOM 724 C CA . ARG A 1 99 ? -1.198 -8.918 -34.686 1.00 83.12 99 ARG A CA 1
ATOM 725 C C . ARG A 1 99 ? -1.191 -8.755 -33.165 1.00 83.12 99 ARG A C 1
ATOM 727 O O . ARG A 1 99 ? -0.618 -9.589 -32.473 1.00 83.12 99 ARG A O 1
ATOM 734 N N . ALA A 1 100 ? -1.815 -7.699 -32.643 1.00 83.31 100 ALA A N 1
ATOM 735 C CA . ALA A 1 100 ? -1.914 -7.467 -31.200 1.00 83.31 100 ALA A CA 1
ATOM 736 C C . ALA A 1 100 ? -2.790 -8.513 -30.485 1.00 83.31 100 ALA A C 1
ATOM 738 O O . ALA A 1 100 ? -2.618 -8.742 -29.291 1.00 83.31 100 ALA A O 1
ATOM 739 N N . MET A 1 101 ? -3.712 -9.155 -31.208 1.00 84.94 101 MET A N 1
ATOM 740 C CA . MET A 1 101 ? -4.623 -10.157 -30.662 1.00 84.94 101 MET A CA 1
ATOM 741 C C . MET A 1 101 ? -3.990 -11.552 -30.604 1.00 84.94 101 MET A C 1
ATOM 743 O O . MET A 1 101 ? -4.381 -12.369 -29.774 1.00 84.94 101 MET A O 1
ATOM 747 N N . ARG A 1 102 ? -2.948 -11.808 -31.406 1.00 85.06 102 ARG A N 1
ATOM 748 C CA . ARG A 1 102 ? -2.243 -13.096 -31.463 1.00 85.06 102 ARG A CA 1
ATOM 749 C C . ARG A 1 102 ? -1.760 -13.575 -30.093 1.00 85.06 102 ARG A C 1
ATOM 751 O O . ARG A 1 102 ? -1.931 -14.740 -29.759 1.00 85.06 102 ARG A O 1
ATOM 758 N N . THR A 1 103 ? -1.179 -12.694 -29.277 1.00 83.88 103 THR A N 1
ATOM 759 C CA . THR A 1 103 ? -0.701 -13.064 -27.932 1.00 83.88 103 THR A CA 1
ATOM 760 C C . THR A 1 103 ? -1.847 -13.413 -26.988 1.00 83.88 103 THR A C 1
ATOM 762 O O . THR A 1 103 ? -1.734 -14.360 -26.217 1.00 83.88 103 THR A O 1
ATOM 765 N N . THR A 1 104 ? -2.958 -12.679 -27.071 1.00 83.12 104 THR A N 1
ATOM 766 C CA . THR A 1 104 ? -4.152 -12.916 -26.251 1.00 83.12 104 THR A CA 1
ATOM 767 C C . THR A 1 104 ? -4.810 -14.236 -26.636 1.00 83.12 104 THR A C 1
ATOM 769 O O . THR A 1 104 ? -5.058 -15.075 -25.778 1.00 83.12 104 THR A O 1
ATOM 772 N N . VAL A 1 105 ? -5.006 -14.468 -27.932 1.00 85.12 105 VAL A N 1
ATOM 773 C CA . VAL A 1 105 ? -5.656 -15.670 -28.459 1.00 85.12 105 VAL A CA 1
ATOM 774 C C . VAL A 1 105 ? -4.805 -16.919 -28.219 1.00 85.12 105 VAL A C 1
ATOM 776 O O . VAL A 1 105 ? -5.328 -17.910 -27.719 1.00 85.12 105 VAL A O 1
ATOM 779 N N . LEU A 1 106 ? -3.486 -16.861 -28.445 1.00 82.88 106 LEU A N 1
ATOM 780 C CA . LEU A 1 106 ? -2.579 -17.970 -28.110 1.00 82.88 106 LEU A CA 1
ATOM 781 C C . LEU A 1 106 ? -2.568 -18.300 -26.616 1.00 82.88 106 LEU A C 1
ATOM 783 O O . LEU A 1 106 ? -2.426 -19.466 -26.265 1.00 82.88 106 LEU A O 1
ATOM 787 N N . SER A 1 107 ? -2.715 -17.296 -25.745 1.00 81.62 107 SER A N 1
ATOM 788 C CA . SER A 1 107 ? -2.764 -17.537 -24.298 1.00 81.62 107 SER A CA 1
ATOM 789 C C . SER A 1 107 ? -4.039 -18.255 -23.856 1.00 81.62 107 SER A C 1
ATOM 791 O O . SER A 1 107 ? -4.019 -18.927 -22.837 1.00 81.62 107 SER A O 1
ATOM 793 N N . VAL A 1 108 ? -5.125 -18.137 -24.626 1.00 82.94 108 VAL A N 1
ATOM 794 C CA . VAL A 1 108 ? -6.412 -18.778 -24.323 1.00 82.94 108 VAL A CA 1
ATOM 795 C C . VAL A 1 108 ? -6.524 -20.149 -24.998 1.00 82.94 108 VAL A C 1
ATOM 797 O O . VAL A 1 108 ? -7.062 -21.071 -24.402 1.00 82.94 108 VAL A O 1
ATOM 800 N N . ILE A 1 109 ? -5.965 -20.330 -26.203 1.00 79.69 109 ILE A N 1
ATOM 801 C CA . ILE A 1 109 ? -6.056 -21.571 -27.010 1.00 79.69 109 ILE A CA 1
ATOM 802 C C . ILE A 1 109 ? -5.324 -22.793 -26.395 1.00 79.69 109 ILE A C 1
ATOM 804 O O . ILE A 1 109 ? -5.344 -23.884 -26.956 1.00 79.69 109 ILE A O 1
ATOM 808 N N . GLY A 1 110 ? -4.742 -22.677 -25.204 1.00 67.19 110 GLY A N 1
ATOM 809 C CA . GLY A 1 110 ? -4.167 -23.809 -24.465 1.00 67.19 110 GLY A CA 1
ATOM 810 C C . GLY A 1 110 ? -4.426 -23.777 -22.959 1.00 67.19 110 GLY A C 1
ATOM 811 O O . GLY A 1 110 ? -3.742 -24.495 -22.234 1.00 67.19 110 GLY A O 1
ATOM 812 N N . ASP A 1 111 ? -5.351 -22.933 -22.495 1.00 72.81 111 ASP A N 1
ATOM 813 C CA . ASP A 1 111 ? -5.594 -22.654 -21.074 1.00 72.81 111 ASP A CA 1
ATOM 814 C C . ASP A 1 111 ? -7.108 -22.512 -20.785 1.00 72.81 111 ASP A C 1
ATOM 816 O O . ASP A 1 111 ? -7.942 -22.790 -21.648 1.00 72.81 111 ASP A O 1
ATOM 820 N N . GLU A 1 112 ? -7.489 -22.110 -19.571 1.00 82.44 112 GLU A N 1
ATOM 821 C CA . GLU A 1 112 ? -8.891 -21.897 -19.180 1.00 82.44 112 GLU A CA 1
ATOM 822 C C . GLU A 1 112 ? -9.541 -20.644 -19.827 1.00 82.44 112 GLU A C 1
ATOM 824 O O . GLU A 1 112 ? -8.852 -19.680 -20.186 1.00 82.44 112 GLU A O 1
ATOM 829 N N . PRO A 1 113 ? -10.888 -20.601 -19.951 1.00 87.06 113 PRO A N 1
ATOM 830 C CA . PRO A 1 113 ? -11.611 -19.424 -20.428 1.00 87.06 113 PRO A CA 1
ATOM 831 C C . PRO A 1 113 ? -11.300 -18.178 -19.598 1.00 87.06 113 PRO A C 1
ATOM 833 O O . PRO A 1 113 ? -11.242 -18.215 -18.366 1.00 87.06 113 PRO A O 1
ATOM 836 N N . ARG A 1 114 ? -11.174 -17.031 -20.266 1.00 88.56 114 ARG A N 1
ATOM 837 C CA . ARG A 1 114 ? -10.758 -15.782 -19.622 1.00 88.56 114 ARG A CA 1
ATOM 838 C C . ARG A 1 114 ? -11.675 -14.635 -19.994 1.00 88.56 114 ARG A C 1
ATOM 840 O O . ARG A 1 114 ? -11.998 -14.457 -21.161 1.00 88.56 114 ARG A O 1
ATOM 847 N N . SER A 1 115 ? -12.015 -13.799 -19.017 1.00 89.88 115 SER A N 1
ATOM 848 C CA . SER A 1 115 ? -12.739 -12.552 -19.270 1.00 89.88 115 SER A CA 1
ATOM 849 C C . SER A 1 115 ? -11.990 -11.339 -18.739 1.00 89.88 115 SER A C 1
ATOM 851 O O . SER A 1 115 ? -11.343 -11.414 -17.694 1.00 89.88 115 SER A O 1
ATOM 853 N N . ASP A 1 116 ? -12.114 -10.212 -19.435 1.00 85.88 116 ASP A N 1
ATOM 854 C CA . ASP A 1 116 ? -11.583 -8.921 -18.998 1.00 85.88 116 ASP A CA 1
ATOM 855 C C . ASP A 1 116 ? -12.560 -7.779 -19.302 1.00 85.88 116 ASP A C 1
ATOM 857 O O . ASP A 1 116 ? -13.374 -7.855 -20.222 1.00 85.88 116 ASP A O 1
ATOM 861 N N . VAL A 1 117 ? -12.488 -6.708 -18.511 1.00 85.81 117 VAL A N 1
ATOM 862 C CA . VAL A 1 117 ? -13.311 -5.508 -18.685 1.00 85.81 117 VAL A CA 1
ATOM 863 C C . VAL A 1 117 ? -12.437 -4.371 -19.193 1.00 85.81 117 VAL A C 1
ATOM 865 O O . VAL A 1 117 ? -11.638 -3.814 -18.439 1.00 85.81 117 VAL A O 1
ATOM 868 N N . SER A 1 118 ? -12.651 -3.964 -20.442 1.00 76.38 118 SER A N 1
ATOM 869 C CA . SER A 1 118 ? -11.917 -2.875 -21.084 1.00 76.38 118 SER A CA 1
ATOM 870 C C . SER A 1 118 ? -12.870 -1.929 -21.807 1.00 76.38 118 SER A C 1
ATOM 872 O O . SER A 1 118 ? -13.778 -2.358 -22.511 1.00 76.38 118 SER A O 1
ATOM 874 N N . ARG A 1 119 ? -12.678 -0.615 -21.622 1.00 74.38 119 ARG A N 1
ATOM 875 C CA . ARG A 1 119 ? -13.454 0.454 -22.290 1.00 74.38 119 ARG A CA 1
ATOM 876 C C . ARG A 1 119 ? -14.989 0.297 -22.209 1.00 74.38 119 ARG A C 1
ATOM 878 O O . ARG A 1 119 ? -15.690 0.656 -23.146 1.00 74.38 119 ARG A O 1
ATOM 885 N N . GLY A 1 120 ? -15.511 -0.217 -21.094 1.00 81.00 120 GLY A N 1
ATOM 886 C CA . GLY A 1 120 ? -16.958 -0.402 -20.888 1.00 81.00 120 GLY A CA 1
ATOM 887 C C . GLY A 1 120 ? -17.538 -1.685 -21.496 1.00 81.00 120 GLY A C 1
ATOM 888 O O . GLY A 1 120 ? -18.735 -1.927 -21.369 1.00 81.00 120 GLY A O 1
ATOM 889 N N . LEU A 1 121 ? -16.700 -2.531 -22.097 1.00 86.44 121 LEU A N 1
ATOM 890 C CA . LEU A 1 121 ? -17.069 -3.854 -22.590 1.00 86.44 121 LEU A CA 1
ATOM 891 C C . LEU A 1 121 ? -16.438 -4.932 -21.711 1.00 86.44 121 LEU A C 1
ATOM 893 O O . LEU A 1 121 ? -15.286 -4.818 -21.288 1.00 86.44 121 LEU A O 1
ATOM 897 N N . LEU A 1 122 ? -17.209 -5.975 -21.434 1.00 91.38 122 LEU A N 1
ATOM 898 C CA . LEU A 1 122 ? -16.731 -7.227 -20.872 1.00 91.38 122 LEU A CA 1
ATOM 899 C C . LEU A 1 122 ? -16.502 -8.192 -22.033 1.00 91.38 122 LEU A C 1
ATOM 901 O O . LEU A 1 122 ? -17.461 -8.577 -22.699 1.00 91.38 122 LEU A O 1
ATOM 905 N N . ARG A 1 123 ? -15.245 -8.565 -22.251 1.00 92.06 123 ARG A N 1
ATOM 906 C CA . ARG A 1 123 ? -14.830 -9.495 -23.300 1.00 92.06 123 ARG A CA 1
ATOM 907 C C . ARG A 1 123 ? -14.532 -10.838 -22.679 1.00 92.06 123 ARG A C 1
ATOM 909 O O . ARG A 1 123 ? -13.703 -10.901 -21.771 1.00 92.06 123 ARG A O 1
ATOM 916 N N . SER A 1 124 ? -15.188 -11.884 -23.154 1.00 93.06 124 SER A N 1
ATOM 917 C CA . SER A 1 124 ? -14.977 -13.256 -22.696 1.00 93.06 124 SER A CA 1
ATOM 918 C C . SER A 1 124 ? -14.408 -14.091 -23.832 1.00 93.06 124 SER A C 1
ATOM 920 O O . SER A 1 124 ? -15.056 -14.237 -24.861 1.00 93.06 124 SER A O 1
ATOM 922 N N . PHE A 1 125 ? -13.219 -14.648 -23.633 1.00 92.44 125 PHE A N 1
ATOM 923 C CA . PHE A 1 125 ? -12.543 -15.534 -24.569 1.00 92.44 125 PHE A CA 1
ATOM 924 C C . PHE A 1 125 ? -12.707 -16.980 -24.108 1.00 92.44 125 PHE A C 1
ATOM 926 O O . PHE A 1 125 ? -12.263 -17.347 -23.017 1.00 92.44 125 PHE A O 1
ATOM 933 N N . VAL A 1 126 ? -13.338 -17.796 -24.947 1.00 93.19 126 VAL A N 1
ATOM 934 C CA . VAL A 1 126 ? -13.575 -19.219 -24.702 1.00 93.19 126 VAL A CA 1
ATOM 935 C C . VAL A 1 126 ? -12.823 -20.031 -25.758 1.00 93.19 126 VAL A C 1
ATOM 937 O O . VAL A 1 126 ? -13.088 -19.850 -26.950 1.00 93.19 126 VAL A O 1
ATOM 940 N N . PRO A 1 127 ? -11.886 -20.909 -25.370 1.00 92.56 127 PRO A N 1
ATOM 941 C CA . PRO A 1 127 ? -11.197 -21.768 -26.320 1.00 92.56 127 PRO A CA 1
ATOM 942 C C . PRO A 1 127 ? -12.115 -22.893 -26.802 1.00 92.56 127 PRO A C 1
ATOM 944 O O . PRO A 1 127 ? -12.858 -23.489 -26.026 1.00 92.56 127 PRO A O 1
ATOM 947 N N . VAL A 1 128 ? -12.031 -23.206 -28.092 1.00 89.38 128 VAL A N 1
ATOM 948 C CA . VAL A 1 128 ? -12.709 -24.346 -28.712 1.00 89.38 128 VAL A CA 1
ATOM 949 C C . VAL A 1 128 ? -11.687 -25.114 -29.537 1.00 89.38 128 VAL A C 1
ATOM 951 O O . VAL A 1 128 ? -11.091 -24.576 -30.470 1.00 89.38 128 VAL A O 1
ATOM 954 N N . GLU A 1 129 ? -11.477 -26.382 -29.196 1.00 87.25 129 GLU A N 1
ATOM 955 C CA . GLU A 1 129 ? -10.609 -27.274 -29.961 1.00 87.25 129 GLU A CA 1
ATOM 956 C C . GLU A 1 129 ? -11.411 -27.925 -31.095 1.00 87.25 129 GLU A C 1
ATOM 958 O O . GLU A 1 129 ? -12.390 -28.630 -30.855 1.00 87.25 129 GLU A O 1
ATOM 963 N N . LEU A 1 130 ? -11.013 -27.664 -32.342 1.00 83.38 130 LEU A N 1
ATOM 964 C CA . LEU A 1 130 ? -11.674 -28.192 -33.540 1.00 83.38 130 LEU A CA 1
ATOM 965 C C . LEU A 1 130 ? -11.149 -29.588 -33.901 1.00 83.38 130 LEU A C 1
ATOM 967 O O . LEU A 1 130 ? -11.891 -30.456 -34.360 1.00 83.38 130 LEU A O 1
ATOM 971 N N . ALA A 1 131 ? -9.848 -29.792 -33.705 1.00 78.81 131 ALA A N 1
ATOM 972 C CA . ALA A 1 131 ? -9.126 -31.047 -33.880 1.00 78.81 131 ALA A CA 1
ATOM 973 C C . ALA A 1 131 ? -7.861 -31.016 -33.001 1.00 78.81 131 ALA A C 1
ATOM 975 O O . ALA A 1 131 ? -7.450 -29.925 -32.607 1.00 78.81 131 ALA A O 1
ATOM 976 N N . PRO A 1 132 ? -7.196 -32.158 -32.734 1.00 78.06 132 PRO A N 1
ATOM 977 C CA . PRO A 1 132 ? -5.979 -32.185 -31.924 1.00 78.06 132 PRO A CA 1
ATOM 978 C C . PRO A 1 132 ? -4.927 -31.173 -32.404 1.00 78.06 132 PRO A C 1
ATOM 980 O O . PRO A 1 132 ? -4.377 -31.314 -33.499 1.00 78.06 132 PRO A O 1
ATOM 983 N N . GLY A 1 133 ? -4.656 -30.149 -31.589 1.00 75.25 133 GLY A N 1
ATOM 984 C CA . GLY A 1 133 ? -3.691 -29.082 -31.901 1.00 75.25 133 GLY A CA 1
ATOM 985 C C . GLY A 1 133 ? -4.196 -27.976 -32.842 1.00 75.25 133 GLY A C 1
ATOM 986 O O . GLY A 1 133 ? -3.412 -27.113 -33.236 1.00 75.25 133 GLY A O 1
ATOM 987 N N . VAL A 1 134 ? -5.486 -27.977 -33.189 1.00 82.25 134 VAL A N 1
ATOM 988 C CA . VAL A 1 134 ? -6.161 -26.934 -33.973 1.00 82.25 134 VAL A CA 1
ATOM 989 C C . VAL A 1 134 ? -7.283 -26.349 -33.122 1.00 82.25 134 VAL A C 1
ATOM 991 O O . VAL A 1 134 ? -8.370 -26.918 -33.030 1.00 82.25 134 VAL A O 1
ATOM 994 N N . GLY A 1 135 ? -7.008 -25.210 -32.490 1.00 86.06 135 GLY A N 1
ATOM 995 C CA . GLY A 1 135 ? -7.968 -24.489 -31.660 1.00 86.06 135 GLY A CA 1
ATOM 996 C C . GLY A 1 135 ? -8.307 -23.112 -32.215 1.00 86.06 135 GLY A C 1
ATOM 997 O O . GLY A 1 135 ? -7.515 -22.499 -32.935 1.00 86.06 135 GLY A O 1
ATOM 998 N N . VAL A 1 136 ? -9.488 -22.631 -31.846 1.00 90.56 136 VAL A N 1
ATOM 999 C CA . VAL A 1 136 ? -9.955 -21.260 -32.063 1.00 90.56 136 VAL A CA 1
ATOM 1000 C C . VAL A 1 136 ? -10.365 -20.648 -30.730 1.00 90.56 136 VAL A C 1
ATOM 1002 O O . VAL A 1 136 ? -10.734 -21.365 -29.801 1.00 90.56 136 VAL A O 1
ATOM 1005 N N . ALA A 1 137 ? -10.311 -19.324 -30.620 1.00 92.69 137 ALA A N 1
ATOM 1006 C CA . ALA A 1 137 ? -10.852 -18.607 -29.469 1.00 92.69 137 ALA A CA 1
ATOM 1007 C C . ALA A 1 137 ? -12.125 -17.869 -29.878 1.00 92.69 137 ALA A C 1
ATOM 1009 O O . ALA A 1 137 ? -12.103 -17.050 -30.796 1.00 92.69 137 ALA A O 1
ATOM 1010 N N . VAL A 1 138 ? -13.226 -18.142 -29.187 1.00 92.69 138 VAL A N 1
ATOM 1011 C CA . VAL A 1 138 ? -14.488 -17.422 -29.356 1.00 92.69 138 VAL A CA 1
ATOM 1012 C C . VAL A 1 138 ? -14.517 -16.256 -28.374 1.00 92.69 138 VAL A C 1
ATOM 1014 O O . VAL A 1 138 ? -14.495 -16.459 -27.163 1.00 92.69 138 VAL A O 1
ATOM 1017 N N . GLU A 1 139 ? -14.547 -15.038 -28.897 1.00 93.44 139 GLU A N 1
ATOM 1018 C CA . GLU A 1 139 ? -14.733 -13.793 -28.156 1.00 93.44 139 GLU A CA 1
ATOM 1019 C C . GLU A 1 139 ? -16.222 -13.433 -28.120 1.00 93.44 139 GLU A C 1
ATOM 1021 O O . GLU A 1 139 ? -16.880 -13.337 -29.159 1.00 93.44 139 GLU A O 1
ATOM 1026 N N . LEU A 1 140 ? -16.747 -13.225 -26.913 1.00 93.06 140 LEU A N 1
ATOM 1027 C CA . LEU A 1 140 ? -18.087 -12.703 -26.664 1.00 93.06 140 LEU A CA 1
ATOM 1028 C C . LEU A 1 140 ? -17.986 -11.330 -26.001 1.00 93.06 140 LEU A C 1
ATOM 1030 O O . LEU A 1 140 ? -17.486 -11.218 -24.877 1.00 93.06 140 LEU A O 1
ATOM 1034 N N . ASP A 1 141 ? -18.533 -10.312 -26.660 1.00 91.81 141 ASP A N 1
ATOM 1035 C CA . ASP A 1 141 ? -18.564 -8.943 -26.146 1.00 91.81 141 ASP A CA 1
ATOM 1036 C C . ASP A 1 141 ? -19.901 -8.665 -25.454 1.00 91.81 141 ASP A C 1
ATOM 1038 O O . ASP A 1 141 ? -20.974 -8.823 -26.037 1.00 91.81 141 ASP A O 1
ATOM 1042 N N . ARG A 1 142 ? -19.854 -8.223 -24.195 1.00 91.88 142 ARG A N 1
ATOM 1043 C CA . ARG A 1 142 ? -21.019 -7.837 -23.382 1.00 91.88 142 ARG A CA 1
ATOM 1044 C C . ARG A 1 142 ? -20.847 -6.420 -22.844 1.00 91.88 142 ARG A C 1
ATOM 1046 O O . ARG A 1 142 ? -19.727 -5.940 -22.685 1.00 91.88 142 ARG A O 1
ATOM 1053 N N . SER A 1 143 ? -21.946 -5.750 -22.498 1.00 88.19 143 SER A N 1
ATOM 1054 C CA . SER A 1 143 ? -21.849 -4.477 -21.765 1.00 88.19 143 SER A CA 1
ATOM 1055 C C . SER A 1 143 ? -21.307 -4.711 -20.349 1.00 88.19 143 SER A C 1
ATOM 1057 O O . SER A 1 143 ? -21.748 -5.627 -19.651 1.00 88.19 143 SER A O 1
ATOM 1059 N N . ALA A 1 144 ? -20.377 -3.861 -19.904 1.00 87.38 144 ALA A N 1
ATOM 1060 C CA . ALA A 1 144 ? -19.898 -3.849 -18.523 1.00 87.38 144 ALA A CA 1
ATOM 1061 C C . ALA A 1 144 ? -20.793 -3.025 -17.572 1.00 87.38 144 ALA A C 1
ATOM 1063 O O . ALA A 1 144 ? -20.521 -2.993 -16.368 1.00 87.38 144 ALA A O 1
ATOM 1064 N N . ASP A 1 145 ? -21.867 -2.396 -18.066 1.00 84.31 145 ASP A N 1
ATOM 1065 C CA . ASP A 1 145 ? -22.784 -1.569 -17.264 1.00 84.31 145 ASP A CA 1
ATOM 1066 C C . ASP A 1 145 ? -23.379 -2.310 -16.051 1.00 84.31 145 ASP A C 1
ATOM 1068 O O . ASP A 1 145 ? -23.431 -1.723 -14.966 1.00 84.31 145 ASP A O 1
ATOM 1072 N N . PRO A 1 146 ? -23.767 -3.602 -16.136 1.00 82.75 146 PRO A N 1
ATOM 1073 C CA . PRO A 1 146 ? -24.251 -4.338 -14.967 1.00 82.75 146 PRO A CA 1
ATOM 1074 C C . PRO A 1 146 ? -23.190 -4.458 -13.863 1.00 82.75 146 PRO A C 1
ATOM 1076 O O . PRO A 1 146 ? -23.505 -4.334 -12.681 1.00 82.75 146 PRO A O 1
ATOM 1079 N N . ILE A 1 147 ? -21.914 -4.619 -14.234 1.00 82.00 147 ILE A N 1
ATOM 1080 C CA . ILE A 1 147 ? -20.793 -4.687 -13.284 1.00 82.00 147 ILE A CA 1
ATOM 1081 C C . ILE A 1 147 ? -20.543 -3.309 -12.663 1.00 82.00 147 ILE A C 1
ATOM 1083 O O . ILE A 1 147 ? -20.348 -3.208 -11.449 1.00 82.00 147 ILE A O 1
ATOM 1087 N N . ALA A 1 148 ? -20.570 -2.244 -13.470 1.00 79.12 148 ALA A N 1
ATOM 1088 C CA . ALA A 1 148 ? -20.431 -0.872 -12.985 1.00 79.12 148 ALA A CA 1
ATOM 1089 C C . ALA A 1 148 ? -21.565 -0.515 -12.012 1.00 79.12 148 ALA A C 1
ATOM 1091 O O . ALA A 1 148 ? -21.306 -0.191 -10.857 1.00 79.12 148 ALA A O 1
ATOM 1092 N N . SER A 1 149 ? -22.822 -0.730 -12.406 1.00 77.00 149 SER A N 1
ATOM 1093 C CA . SER A 1 149 ? -23.994 -0.418 -11.578 1.00 77.00 149 SER A CA 1
ATOM 1094 C C . SER A 1 149 ? -24.022 -1.161 -10.232 1.00 77.00 149 SER A C 1
ATOM 1096 O O . SER A 1 149 ? -24.461 -0.599 -9.230 1.00 77.00 149 SER A O 1
ATOM 1098 N N . ALA A 1 150 ? -23.498 -2.391 -10.169 1.00 79.06 150 ALA A N 1
ATOM 1099 C CA . ALA A 1 150 ? -23.382 -3.154 -8.926 1.00 79.06 150 ALA A CA 1
ATOM 1100 C C . ALA A 1 150 ? -22.219 -2.695 -8.024 1.00 79.06 150 ALA A C 1
ATOM 1102 O O . ALA A 1 150 ? -22.250 -2.919 -6.811 1.00 79.06 150 ALA A O 1
ATOM 1103 N N . THR A 1 151 ? -21.179 -2.072 -8.589 1.00 80.62 151 THR A N 1
ATOM 1104 C CA . THR A 1 151 ? -19.940 -1.718 -7.870 1.00 80.62 151 THR A CA 1
ATOM 1105 C C . THR A 1 151 ? -19.827 -0.230 -7.538 1.00 80.62 151 THR A C 1
ATOM 1107 O O . THR A 1 151 ? -19.195 0.118 -6.536 1.00 80.62 151 THR A O 1
ATOM 1110 N N . ASP A 1 152 ? -20.474 0.640 -8.311 1.00 78.69 152 ASP A N 1
ATOM 1111 C CA . ASP A 1 152 ? -20.457 2.095 -8.151 1.00 78.69 152 ASP A CA 1
ATOM 1112 C C . ASP A 1 152 ? -21.066 2.592 -6.828 1.00 78.69 152 ASP A C 1
ATOM 1114 O O . ASP A 1 152 ? -20.453 3.465 -6.207 1.00 78.69 152 ASP A O 1
ATOM 1118 N N . PRO A 1 153 ? -22.166 2.022 -6.290 1.00 80.56 153 PRO A N 1
ATOM 1119 C CA . PRO A 1 153 ? -22.665 2.398 -4.965 1.00 80.56 153 PRO A CA 1
ATOM 1120 C C . PRO A 1 153 ? -21.613 2.205 -3.864 1.00 80.56 153 PRO A C 1
ATOM 1122 O O . PRO A 1 153 ? -21.454 3.056 -2.990 1.00 80.56 153 PRO A O 1
ATOM 1125 N N . TRP A 1 154 ? -20.830 1.125 -3.938 1.00 76.25 154 TRP A N 1
ATOM 1126 C CA . TRP A 1 154 ? -19.756 0.848 -2.980 1.00 76.25 154 TRP A CA 1
ATOM 1127 C C . TRP A 1 154 ? -18.591 1.831 -3.112 1.00 76.25 154 TRP A C 1
ATOM 1129 O O . TRP A 1 154 ? -18.020 2.241 -2.102 1.00 76.25 154 TRP A O 1
ATOM 1139 N N . ARG A 1 155 ? -18.265 2.258 -4.337 1.00 76.00 155 ARG A N 1
ATOM 1140 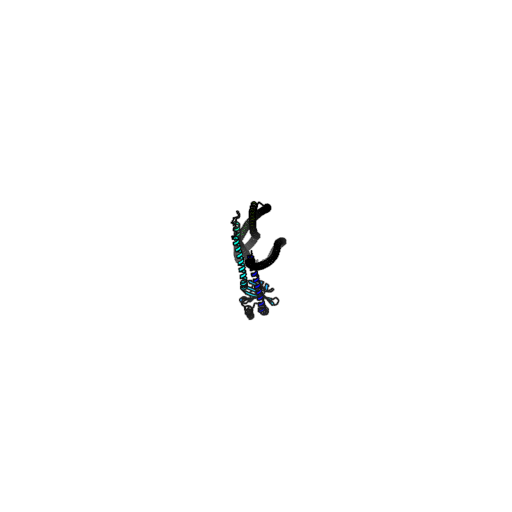C CA . ARG A 1 155 ? -17.248 3.291 -4.594 1.00 76.00 155 ARG A CA 1
ATOM 1141 C C . ARG A 1 155 ? -17.683 4.662 -4.086 1.00 76.00 155 ARG A C 1
ATOM 1143 O O . ARG A 1 155 ? -16.874 5.370 -3.495 1.00 76.00 155 ARG A O 1
ATOM 1150 N N . LEU A 1 156 ? -18.956 5.019 -4.260 1.00 78.88 156 LEU A N 1
ATOM 1151 C CA . LEU A 1 156 ? -19.519 6.265 -3.735 1.00 78.88 156 LEU A CA 1
ATOM 1152 C C . LEU A 1 156 ? -19.492 6.293 -2.204 1.00 78.88 156 LEU A C 1
ATOM 1154 O O . LEU A 1 156 ? -19.077 7.290 -1.617 1.00 78.88 156 LEU A O 1
ATOM 1158 N N . VAL A 1 157 ? -19.855 5.189 -1.548 1.00 75.00 157 VAL A N 1
ATOM 1159 C CA . VAL A 1 157 ? -19.759 5.069 -0.085 1.00 75.00 157 VAL A CA 1
ATOM 1160 C C . VAL A 1 157 ? -18.301 5.161 0.388 1.00 75.00 157 VAL A C 1
ATOM 1162 O O . VAL A 1 157 ? -18.014 5.873 1.351 1.00 75.00 157 VAL A O 1
ATOM 1165 N N . ALA A 1 158 ? -17.361 4.520 -0.314 1.00 75.12 158 ALA A N 1
ATOM 1166 C CA . ALA A 1 158 ? -15.933 4.622 -0.011 1.00 75.12 158 ALA A CA 1
ATOM 1167 C C . ALA A 1 158 ? -15.407 6.065 -0.124 1.00 75.12 158 ALA A C 1
ATOM 1169 O O . ALA A 1 158 ? -14.649 6.512 0.745 1.00 75.12 158 ALA A O 1
ATOM 1170 N N . LEU A 1 159 ? -15.840 6.798 -1.157 1.00 79.94 159 LEU A N 1
ATOM 1171 C CA . LEU A 1 159 ? -15.522 8.213 -1.373 1.00 79.94 159 LEU A CA 1
ATOM 1172 C C . LEU A 1 159 ? -16.127 9.113 -0.290 1.00 79.94 159 LEU A C 1
ATOM 1174 O O . LEU A 1 159 ? -15.450 10.020 0.185 1.00 79.94 159 LEU A O 1
ATOM 1178 N N . LEU A 1 160 ? -17.359 8.845 0.152 1.00 81.06 160 LEU A N 1
ATOM 1179 C CA . LEU A 1 160 ? -17.991 9.580 1.253 1.00 81.06 160 LEU A CA 1
ATOM 1180 C C . LEU A 1 160 ? -17.230 9.393 2.570 1.00 81.06 160 LEU A C 1
ATOM 1182 O O . LEU A 1 160 ? -16.994 10.368 3.284 1.00 81.06 160 LEU A O 1
ATOM 1186 N N . PHE A 1 161 ? -16.786 8.171 2.878 1.00 79.38 161 PHE A N 1
ATOM 1187 C CA . PHE A 1 161 ? -15.954 7.921 4.056 1.00 79.38 161 PHE A CA 1
ATOM 1188 C C . PHE A 1 161 ? -14.578 8.592 3.961 1.00 79.38 161 PHE A C 1
ATOM 1190 O O . PHE A 1 161 ? -14.108 9.153 4.952 1.00 79.38 161 PHE A O 1
ATOM 1197 N N . ALA A 1 162 ? -13.955 8.597 2.779 1.00 71.62 162 ALA A N 1
ATOM 1198 C CA . ALA A 1 162 ? -12.691 9.293 2.547 1.00 71.62 162 ALA A CA 1
ATOM 1199 C C . ALA A 1 162 ? -12.843 10.818 2.697 1.00 71.62 162 ALA A C 1
ATOM 1201 O O . ALA A 1 162 ? -12.065 11.448 3.412 1.00 71.62 162 ALA A O 1
ATOM 1202 N N . ALA A 1 163 ? -13.891 11.407 2.113 1.00 75.19 163 ALA A N 1
ATOM 1203 C CA . ALA A 1 163 ? -14.212 12.824 2.266 1.00 75.19 163 ALA A CA 1
ATOM 1204 C C . ALA A 1 163 ? -14.512 13.185 3.730 1.00 75.19 163 ALA A C 1
ATOM 1206 O O . ALA A 1 163 ? -14.039 14.207 4.224 1.00 75.19 163 ALA A O 1
ATOM 1207 N N . GLY A 1 164 ? -15.228 12.320 4.455 1.00 75.25 164 GLY A N 1
ATOM 1208 C CA . GLY A 1 164 ? -15.461 12.468 5.891 1.00 75.25 164 GLY A CA 1
ATOM 1209 C C . GLY A 1 164 ? -14.173 12.407 6.716 1.00 75.25 164 GLY A C 1
ATOM 1210 O O . GLY A 1 164 ? -14.019 13.172 7.665 1.00 75.25 164 GLY A O 1
ATOM 1211 N N . ALA A 1 165 ? -13.218 11.549 6.345 1.00 75.81 165 ALA A N 1
ATOM 1212 C CA . ALA A 1 165 ? -11.910 11.489 6.993 1.00 75.81 165 ALA A CA 1
ATOM 1213 C C . ALA A 1 165 ? -11.107 12.779 6.762 1.00 75.81 165 ALA A C 1
ATOM 1215 O O . ALA A 1 165 ? -10.575 13.335 7.719 1.00 75.81 165 ALA A O 1
ATOM 1216 N N . VAL A 1 166 ? -11.083 13.292 5.528 1.00 77.06 166 VAL A N 1
ATOM 1217 C CA . VAL A 1 166 ? -10.428 14.567 5.187 1.00 77.06 166 VAL A CA 1
ATOM 1218 C C . VAL A 1 166 ? -11.082 15.732 5.927 1.00 77.06 166 VAL A C 1
ATOM 1220 O O . VAL A 1 166 ? -10.384 16.541 6.530 1.00 77.06 166 VAL A O 1
ATOM 1223 N N . LEU A 1 167 ? -12.415 15.794 5.961 1.00 79.25 167 LEU A N 1
ATOM 1224 C CA . LEU A 1 167 ? -13.139 16.824 6.703 1.00 79.25 167 LEU A CA 1
ATOM 1225 C C . LEU A 1 167 ? -12.866 16.731 8.209 1.00 79.25 167 LEU A C 1
ATOM 1227 O O . LEU A 1 167 ? -12.678 17.755 8.855 1.00 79.25 167 LEU A O 1
ATOM 1231 N N . SER A 1 168 ? -12.784 15.521 8.767 1.00 72.25 168 SER A N 1
ATOM 1232 C CA . SER A 1 168 ? -12.420 15.307 10.171 1.00 72.25 168 SER A CA 1
ATOM 1233 C C . SER A 1 168 ? -10.983 15.742 10.466 1.00 72.25 168 SER A C 1
ATOM 1235 O O . SER A 1 168 ? -10.747 16.302 11.530 1.00 72.25 168 SER A O 1
ATOM 1237 N N . ILE A 1 169 ? -10.040 15.517 9.545 1.00 74.12 169 ILE A N 1
ATOM 1238 C CA . ILE A 1 169 ? -8.647 15.981 9.658 1.00 74.12 169 ILE A CA 1
ATOM 1239 C C . ILE A 1 169 ? -8.590 17.511 9.576 1.00 74.12 169 ILE A C 1
ATOM 1241 O O . ILE A 1 169 ? -7.930 18.136 10.397 1.00 74.12 169 ILE A O 1
ATOM 1245 N N . LEU A 1 170 ? -9.329 18.127 8.648 1.00 72.62 170 LEU A N 1
ATOM 1246 C CA . LEU A 1 170 ? -9.408 19.584 8.504 1.00 72.62 170 LEU A CA 1
ATOM 1247 C C . LEU A 1 170 ? -10.077 20.257 9.711 1.00 72.62 170 LEU A C 1
ATOM 1249 O O . LEU A 1 170 ? -9.638 21.318 10.145 1.00 72.62 170 LEU A O 1
ATOM 1253 N N . LEU A 1 171 ? -11.124 19.648 10.272 1.00 70.31 171 LEU A N 1
ATOM 1254 C CA . LEU A 1 171 ? -11.773 20.135 11.491 1.00 70.31 171 LEU A CA 1
ATOM 1255 C C . LEU A 1 171 ? -10.856 19.981 12.706 1.00 70.31 171 LEU A C 1
ATOM 1257 O O . LEU A 1 171 ? -10.757 20.920 13.489 1.00 70.31 171 LEU A O 1
ATOM 1261 N N . PHE A 1 172 ? -10.137 18.859 12.815 1.00 60.41 172 PHE A N 1
ATOM 1262 C CA . PHE A 1 172 ? -9.146 18.630 13.866 1.00 60.41 172 PHE A CA 1
ATOM 1263 C C . PHE A 1 172 ? -7.987 19.639 13.788 1.00 60.41 172 PHE A C 1
ATOM 1265 O O . PHE A 1 172 ? -7.647 20.264 14.793 1.00 60.41 172 PHE A O 1
ATOM 1272 N N . ALA A 1 173 ? -7.469 19.890 12.580 1.00 56.53 173 ALA A N 1
ATOM 1273 C CA . ALA A 1 173 ? -6.450 20.903 12.305 1.00 56.53 173 ALA A CA 1
ATOM 1274 C C . ALA A 1 173 ? -6.938 22.339 12.579 1.00 56.53 173 ALA A C 1
ATOM 1276 O O . ALA A 1 173 ? -6.142 23.214 12.897 1.00 56.53 173 ALA A O 1
ATOM 1277 N N . LYS A 1 174 ? -8.251 22.597 12.497 1.00 55.06 174 LYS A N 1
ATOM 1278 C CA . LYS A 1 174 ? -8.840 23.909 12.805 1.00 55.06 174 LYS A CA 1
ATOM 1279 C C . LYS A 1 174 ? -9.119 24.118 14.299 1.00 55.06 174 LYS A C 1
ATOM 1281 O O . LYS A 1 174 ? -9.115 25.257 14.752 1.00 55.06 174 LYS A O 1
ATOM 1286 N N . THR A 1 175 ? -9.363 23.053 15.066 1.00 51.12 175 THR A N 1
ATOM 1287 C CA . THR A 1 175 ? -9.532 23.122 16.532 1.00 51.12 175 THR A CA 1
ATOM 1288 C C . THR A 1 175 ? -8.213 23.243 17.297 1.00 51.12 175 THR A C 1
ATOM 1290 O O . THR A 1 175 ? -8.220 23.737 18.421 1.00 51.12 175 THR A O 1
ATOM 1293 N N . PHE A 1 176 ? -7.090 22.869 16.681 1.00 46.28 176 PHE A N 1
ATOM 1294 C CA . PHE A 1 176 ? -5.741 23.129 17.181 1.00 46.28 176 PHE A CA 1
ATOM 1295 C C . PHE A 1 176 ? -5.050 24.150 16.278 1.00 46.28 176 PHE A C 1
ATOM 1297 O O . PHE A 1 176 ? -4.237 23.799 15.433 1.00 46.28 176 PHE A O 1
ATOM 1304 N N . THR A 1 177 ? -5.365 25.433 16.448 1.00 39.62 177 THR A N 1
ATOM 1305 C CA . THR A 1 177 ? -4.493 26.504 15.952 1.00 39.62 177 THR A CA 1
ATOM 1306 C C . THR A 1 177 ? -3.508 26.909 17.047 1.00 39.62 177 THR A C 1
ATOM 1308 O O . THR A 1 177 ? -3.874 27.714 17.909 1.00 39.62 177 THR A O 1
ATOM 1311 N N . PRO A 1 178 ? -2.254 26.432 17.025 1.00 38.53 178 PRO A N 1
ATOM 1312 C CA . PRO A 1 178 ? -1.153 27.186 17.579 1.00 38.53 178 PRO A CA 1
ATOM 1313 C C . PRO A 1 178 ? -0.716 28.244 16.556 1.00 38.53 178 PRO A C 1
ATOM 1315 O O . PRO A 1 178 ? -0.397 27.965 15.405 1.00 38.53 178 PRO A O 1
ATOM 1318 N N . TYR A 1 179 ? -0.775 29.485 17.025 1.00 34.81 179 TYR A N 1
ATOM 1319 C CA . TYR A 1 179 ? -0.050 30.675 16.589 1.00 34.81 179 TYR A CA 1
ATOM 1320 C C . TYR A 1 179 ? 1.169 30.384 15.688 1.00 34.81 179 TYR A C 1
ATOM 1322 O O . TYR A 1 179 ? 2.134 29.764 16.137 1.00 34.81 179 TYR A O 1
ATOM 1330 N N . GLU A 1 180 ? 1.146 30.887 14.448 1.00 34.12 180 GLU A N 1
ATOM 1331 C CA . GLU A 1 180 ? 2.303 30.937 13.546 1.00 34.12 180 GLU A CA 1
ATOM 1332 C C . GLU A 1 180 ? 3.508 31.555 14.275 1.00 34.12 180 GLU A C 1
ATOM 1334 O O . GLU A 1 180 ? 3.618 32.773 14.432 1.00 34.12 180 GLU A O 1
ATOM 1339 N N . ARG A 1 181 ? 4.449 30.719 14.721 1.00 35.94 181 ARG A N 1
ATOM 1340 C CA . ARG A 1 181 ? 5.823 31.158 14.961 1.00 35.94 181 ARG A CA 1
ATOM 1341 C C . ARG A 1 181 ? 6.668 30.683 13.803 1.00 35.94 181 ARG A C 1
ATOM 1343 O O . ARG A 1 181 ? 7.110 29.541 13.756 1.00 35.94 181 ARG A O 1
ATOM 1350 N N . ARG A 1 182 ? 6.892 31.630 12.896 1.00 34.91 182 ARG A N 1
ATOM 1351 C CA . ARG A 1 182 ? 8.024 31.662 11.979 1.00 34.91 182 ARG A CA 1
ATOM 1352 C C . ARG A 1 182 ? 9.274 31.236 12.757 1.00 34.91 182 ARG A C 1
ATOM 1354 O O . ARG A 1 182 ? 9.655 31.904 13.718 1.00 34.91 182 ARG A O 1
ATOM 1361 N N . ILE A 1 183 ? 9.849 30.098 12.381 1.00 33.75 183 ILE A N 1
ATOM 1362 C CA . ILE A 1 183 ? 11.161 29.674 12.863 1.00 33.75 183 ILE A CA 1
ATOM 1363 C C . ILE A 1 183 ? 12.144 30.727 12.340 1.00 33.75 183 ILE A C 1
ATOM 1365 O O . ILE A 1 183 ? 12.272 30.908 11.129 1.00 33.75 183 ILE A O 1
ATOM 1369 N N . GLU A 1 184 ? 12.769 31.491 13.235 1.00 36.59 184 GLU A N 1
ATOM 1370 C CA . GLU A 1 184 ? 13.852 32.400 12.855 1.00 36.59 184 GLU A CA 1
ATOM 1371 C C . GLU A 1 184 ? 14.974 31.580 12.202 1.00 36.59 184 GLU A C 1
ATOM 1373 O O . GLU A 1 184 ? 15.567 30.718 12.846 1.00 36.59 184 GLU A O 1
ATOM 1378 N N . GLY A 1 185 ? 15.239 31.849 10.919 1.00 45.19 185 GLY A N 1
ATOM 1379 C CA . GLY A 1 185 ? 16.375 31.296 10.173 1.00 45.19 185 GLY A CA 1
ATOM 1380 C C . GLY A 1 185 ? 16.052 30.279 9.074 1.00 45.19 185 GLY A C 1
ATOM 1381 O O . GLY A 1 185 ? 16.982 29.841 8.407 1.00 45.19 185 GLY A O 1
ATOM 1382 N N . PHE A 1 186 ? 14.783 29.920 8.852 1.00 40.69 186 PHE A N 1
ATOM 1383 C CA . PHE A 1 186 ? 14.394 28.970 7.802 1.00 40.69 186 PHE A CA 1
ATOM 1384 C C . PHE A 1 186 ? 13.837 29.687 6.568 1.00 40.69 186 PHE A C 1
ATOM 1386 O O . PHE A 1 186 ? 12.837 30.404 6.659 1.00 40.69 186 PHE A O 1
ATOM 1393 N N . ASP A 1 187 ? 14.488 29.496 5.422 1.00 50.38 187 ASP A N 1
ATOM 1394 C CA . ASP A 1 187 ? 14.150 30.180 4.176 1.00 50.38 187 ASP A CA 1
ATOM 1395 C C . ASP A 1 187 ? 13.236 29.288 3.315 1.00 50.38 187 ASP A C 1
ATOM 1397 O O . ASP A 1 187 ? 13.678 28.493 2.486 1.00 50.38 187 ASP A O 1
ATOM 1401 N N . GLU A 1 188 ? 11.926 29.387 3.556 1.00 43.91 188 GLU A N 1
ATOM 1402 C CA . GLU A 1 188 ? 10.861 28.644 2.854 1.00 43.91 188 GLU A CA 1
ATOM 1403 C C . GLU A 1 188 ? 10.891 28.857 1.323 1.00 43.91 188 GLU A C 1
ATOM 1405 O O . GLU A 1 188 ? 10.399 28.032 0.543 1.00 43.91 188 GLU A O 1
ATOM 1410 N N . ASP A 1 189 ? 11.532 29.943 0.886 1.00 49.72 189 ASP A N 1
ATOM 1411 C CA . ASP A 1 189 ? 11.775 30.266 -0.513 1.00 49.72 189 ASP A CA 1
ATOM 1412 C C . ASP A 1 189 ? 12.788 29.313 -1.174 1.00 49.72 189 ASP A C 1
ATOM 1414 O O . ASP A 1 189 ? 12.674 29.064 -2.374 1.00 49.72 189 ASP A O 1
ATOM 1418 N N . VAL A 1 190 ? 13.701 28.686 -0.419 1.00 48.72 190 VAL A N 1
ATOM 1419 C CA . VAL A 1 190 ? 14.671 27.696 -0.935 1.00 48.72 190 VAL A CA 1
ATOM 1420 C C . VAL A 1 190 ? 13.973 26.392 -1.333 1.00 48.72 190 VAL A C 1
ATOM 1422 O O . VAL A 1 190 ? 14.219 25.864 -2.416 1.00 48.72 190 VAL A O 1
ATOM 1425 N N . LEU A 1 191 ? 13.025 25.912 -0.524 1.00 42.94 191 LEU A N 1
ATOM 1426 C CA . LEU A 1 191 ? 12.224 24.718 -0.831 1.00 42.94 191 LEU A CA 1
ATOM 1427 C C . LEU A 1 191 ? 11.250 24.958 -1.987 1.00 42.94 191 LEU A C 1
ATOM 1429 O O . LEU A 1 191 ? 11.120 24.125 -2.886 1.00 42.94 191 LEU A O 1
ATOM 1433 N N . ARG A 1 192 ? 10.591 26.122 -2.015 1.00 49.09 192 ARG A N 1
ATOM 1434 C CA . ARG A 1 192 ? 9.736 26.500 -3.150 1.00 49.09 192 ARG A CA 1
ATOM 1435 C C . ARG A 1 192 ? 10.542 26.691 -4.434 1.00 49.09 192 ARG A C 1
ATOM 1437 O O . ARG A 1 192 ? 10.059 26.298 -5.498 1.00 49.09 192 ARG A O 1
ATOM 1444 N N . ALA A 1 193 ? 11.753 27.245 -4.355 1.00 48.16 193 ALA A N 1
ATOM 1445 C CA . ALA A 1 193 ? 12.662 27.361 -5.490 1.00 48.16 193 ALA A CA 1
ATOM 1446 C C . ALA A 1 193 ? 13.148 25.988 -5.981 1.00 48.16 193 ALA A C 1
ATOM 1448 O O . ALA A 1 193 ? 13.129 25.763 -7.190 1.00 48.16 193 ALA A O 1
ATOM 1449 N N . ALA A 1 194 ? 13.472 25.055 -5.081 1.00 44.53 194 ALA A N 1
ATOM 1450 C CA . ALA A 1 194 ? 13.887 23.693 -5.425 1.00 44.53 194 ALA A CA 1
ATOM 1451 C C . ALA A 1 194 ? 12.767 22.904 -6.132 1.00 44.53 194 ALA A C 1
ATOM 1453 O O . ALA A 1 194 ? 12.970 22.349 -7.211 1.00 44.53 194 ALA A O 1
ATOM 1454 N N . VAL A 1 195 ? 11.538 22.935 -5.601 1.00 44.09 195 VAL A N 1
ATOM 1455 C CA . VAL A 1 195 ? 10.385 22.217 -6.181 1.00 44.09 195 VAL A CA 1
ATOM 1456 C C . VAL A 1 195 ? 9.888 22.865 -7.486 1.00 44.09 195 VAL A C 1
ATOM 1458 O O . VAL A 1 195 ? 9.499 22.170 -8.429 1.00 44.09 195 VAL A O 1
ATOM 1461 N N . ALA A 1 196 ? 9.907 24.200 -7.590 1.00 46.84 196 ALA A N 1
ATOM 1462 C CA . ALA A 1 196 ? 9.534 24.904 -8.822 1.00 46.84 196 ALA A CA 1
ATOM 1463 C C . ALA A 1 196 ? 10.639 24.862 -9.895 1.00 46.84 196 ALA A C 1
ATOM 1465 O O . ALA A 1 196 ? 10.332 24.923 -11.089 1.00 46.84 196 ALA A O 1
ATOM 1466 N N . GLY A 1 197 ? 11.906 24.761 -9.487 1.00 49.03 197 GLY A N 1
ATOM 1467 C CA . GLY A 1 197 ? 13.052 24.496 -10.355 1.00 49.03 197 GLY A CA 1
ATOM 1468 C C . GLY A 1 197 ? 12.969 23.100 -10.967 1.00 49.03 197 GLY A C 1
ATOM 1469 O O . GLY A 1 197 ? 13.065 22.968 -12.185 1.00 49.03 197 GLY A O 1
ATOM 1470 N N . HIS A 1 198 ? 12.631 22.096 -10.153 1.00 43.41 198 HIS A N 1
ATOM 1471 C CA . HIS A 1 198 ? 12.512 20.689 -10.541 1.00 43.41 198 HIS A CA 1
ATOM 1472 C C . HIS A 1 198 ? 11.600 20.455 -11.757 1.00 43.41 198 HIS A C 1
ATOM 1474 O O . HIS A 1 198 ? 12.033 19.861 -12.739 1.00 43.41 198 HIS A O 1
ATOM 1480 N N . ARG A 1 199 ? 10.358 20.964 -11.750 1.00 49.94 199 ARG A N 1
ATOM 1481 C CA . ARG A 1 199 ? 9.414 20.742 -12.872 1.00 49.94 199 ARG A CA 1
ATOM 1482 C C . ARG A 1 199 ? 9.801 21.488 -14.152 1.00 49.94 199 ARG A C 1
ATOM 1484 O O . ARG A 1 199 ? 9.515 21.026 -15.257 1.00 49.94 199 ARG A O 1
ATOM 1491 N N . ARG A 1 200 ? 10.428 22.663 -14.015 1.00 52.50 200 ARG A N 1
ATOM 1492 C CA . ARG A 1 200 ? 10.905 23.451 -15.164 1.00 52.50 200 ARG A CA 1
ATOM 1493 C C . ARG A 1 200 ? 12.140 22.807 -15.793 1.00 52.50 200 ARG A C 1
ATOM 1495 O O . ARG A 1 200 ? 12.215 22.759 -17.016 1.00 52.50 200 ARG A O 1
ATOM 1502 N N . ALA A 1 201 ? 13.045 22.278 -14.970 1.00 48.75 201 ALA A N 1
ATOM 1503 C CA . ALA A 1 201 ? 14.215 21.522 -15.404 1.00 48.75 201 ALA A CA 1
ATOM 1504 C C . ALA A 1 201 ? 13.815 20.192 -16.061 1.00 48.75 201 ALA A C 1
ATOM 1506 O O . ALA A 1 201 ? 14.302 19.872 -17.133 1.00 48.75 201 ALA A O 1
ATOM 1507 N N . GLU A 1 202 ? 12.843 19.463 -15.507 1.00 49.06 202 GLU A N 1
ATOM 1508 C CA . GLU A 1 202 ? 12.336 18.214 -16.096 1.00 49.06 202 GLU A CA 1
ATOM 1509 C C . GLU A 1 202 ? 11.728 18.427 -17.494 1.00 49.06 202 GLU A C 1
ATOM 1511 O O . GLU A 1 202 ? 12.007 17.678 -18.431 1.00 49.06 202 GLU A O 1
ATOM 1516 N N . SER A 1 203 ? 10.972 19.514 -17.668 1.00 52.56 203 SER A N 1
ATOM 1517 C CA . SER A 1 203 ? 10.402 19.884 -18.970 1.00 52.56 203 SER A CA 1
ATOM 1518 C C . SER A 1 203 ? 11.484 20.314 -19.973 1.00 52.56 203 SER A C 1
ATOM 1520 O O . SER A 1 203 ? 11.455 19.890 -21.129 1.00 52.56 203 SER A O 1
ATOM 1522 N N . ALA A 1 204 ? 12.461 21.118 -19.536 1.00 54.06 204 ALA A N 1
ATOM 1523 C CA . ALA A 1 204 ? 13.584 21.555 -20.370 1.00 54.06 204 ALA A CA 1
ATOM 1524 C C . ALA A 1 204 ? 14.512 20.387 -20.759 1.00 54.06 204 ALA A C 1
ATOM 1526 O O . ALA A 1 204 ? 15.001 20.335 -21.888 1.00 54.06 204 ALA A O 1
ATOM 1527 N N . ARG A 1 205 ? 14.686 19.415 -19.857 1.00 54.06 205 ARG A N 1
ATOM 1528 C CA . ARG A 1 205 ? 15.465 18.189 -20.049 1.00 54.06 205 ARG A CA 1
ATOM 1529 C C . ARG A 1 205 ? 14.835 17.270 -21.082 1.00 54.06 205 ARG A C 1
ATOM 1531 O O . ARG A 1 205 ? 15.526 16.859 -22.011 1.00 54.06 205 ARG A O 1
ATOM 1538 N N . GLN A 1 206 ? 13.541 16.971 -20.958 1.00 60.12 206 GLN A N 1
ATOM 1539 C CA . GLN A 1 206 ? 12.855 16.124 -21.937 1.00 60.12 206 GLN A CA 1
ATOM 1540 C C . GLN A 1 206 ? 12.906 16.760 -23.331 1.00 60.12 206 GLN A C 1
ATOM 1542 O O . GLN A 1 206 ? 13.091 16.081 -24.341 1.00 60.12 206 GLN A O 1
ATOM 1547 N N . GLU A 1 207 ? 12.786 18.086 -23.393 1.00 60.84 207 GLU A N 1
ATOM 1548 C CA . GLU A 1 207 ? 12.896 18.832 -24.638 1.00 60.84 207 GLU A CA 1
ATOM 1549 C C . 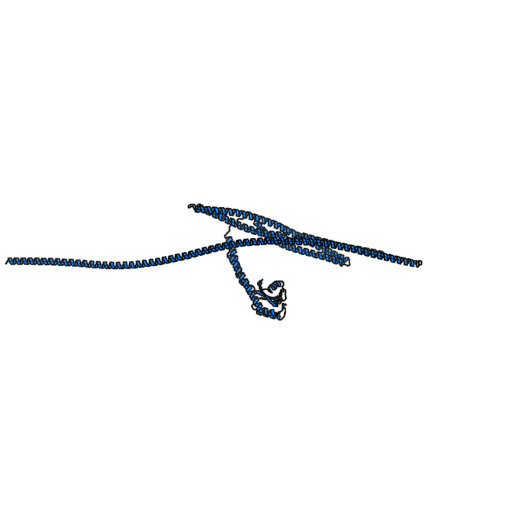GLU A 1 207 ? 14.321 18.797 -25.222 1.00 60.84 207 GLU A C 1
ATOM 1551 O O . GLU A 1 207 ? 14.481 18.618 -26.431 1.00 60.84 207 GLU A O 1
ATOM 1556 N N . ALA A 1 208 ? 15.362 18.901 -24.390 1.00 55.16 208 ALA A N 1
ATOM 1557 C CA . ALA A 1 208 ? 16.758 18.790 -24.812 1.00 55.16 208 ALA A CA 1
ATOM 1558 C C . ALA A 1 208 ? 17.141 17.366 -25.258 1.00 55.16 208 ALA A C 1
ATOM 1560 O O . ALA A 1 208 ? 17.851 17.213 -26.253 1.00 55.16 208 ALA A O 1
ATOM 1561 N N . GLU A 1 209 ? 16.644 16.328 -24.579 1.00 58.91 209 GLU A N 1
ATOM 1562 C CA . GLU A 1 209 ? 16.855 14.917 -24.937 1.00 58.91 209 GLU A CA 1
ATOM 1563 C C . GLU A 1 209 ? 16.194 14.581 -26.274 1.00 58.91 209 GLU A C 1
ATOM 1565 O O . GLU A 1 209 ? 16.862 14.093 -27.188 1.00 58.91 209 GLU A O 1
ATOM 1570 N N . ASN A 1 210 ? 14.928 14.968 -26.444 1.00 65.50 210 ASN A N 1
ATOM 1571 C CA . ASN A 1 210 ? 14.221 14.799 -27.709 1.00 65.50 210 ASN A CA 1
ATOM 1572 C C . ASN A 1 210 ? 14.951 15.527 -28.853 1.00 65.50 210 ASN A C 1
ATOM 1574 O O . ASN A 1 210 ? 15.113 14.974 -29.939 1.00 65.50 210 ASN A O 1
ATOM 1578 N N . ARG A 1 211 ? 15.441 16.754 -28.615 1.00 67.69 211 ARG A N 1
ATOM 1579 C CA . ARG A 1 211 ? 16.207 17.519 -29.615 1.00 67.69 211 ARG A CA 1
ATOM 1580 C C . ARG A 1 211 ? 17.540 16.857 -29.958 1.00 67.69 211 ARG A C 1
ATOM 1582 O O . ARG A 1 211 ? 17.882 16.786 -31.135 1.00 67.69 211 ARG A O 1
ATOM 1589 N N . ARG A 1 212 ? 18.288 16.362 -28.969 1.00 65.56 212 ARG A N 1
ATOM 1590 C CA . ARG A 1 212 ? 19.570 15.678 -29.193 1.00 65.56 212 ARG A CA 1
ATOM 1591 C C . ARG A 1 212 ? 19.386 14.411 -30.023 1.00 65.56 212 ARG A C 1
ATOM 1593 O O . ARG A 1 212 ? 20.156 14.190 -30.952 1.00 65.56 212 ARG A O 1
ATOM 1600 N N . ASP A 1 213 ? 18.380 13.602 -29.710 1.00 67.12 213 ASP A N 1
ATOM 1601 C CA . ASP A 1 213 ? 18.151 12.329 -30.395 1.00 67.12 213 ASP A CA 1
ATOM 1602 C C . ASP A 1 213 ? 17.681 12.546 -31.844 1.00 67.12 213 ASP A C 1
ATOM 1604 O O . ASP A 1 213 ? 18.122 11.838 -32.753 1.00 67.12 213 ASP A O 1
ATOM 1608 N N . ILE A 1 214 ? 16.883 13.594 -32.088 1.00 69.75 214 ILE A N 1
ATOM 1609 C CA . ILE A 1 214 ? 16.530 14.048 -33.443 1.00 69.75 214 ILE A CA 1
ATOM 1610 C C . ILE A 1 214 ? 17.786 14.480 -34.213 1.00 69.75 214 ILE A C 1
ATOM 1612 O O . ILE A 1 214 ? 18.018 13.995 -35.320 1.00 69.75 214 ILE A O 1
ATOM 1616 N N . LEU A 1 215 ? 18.630 15.334 -33.622 1.00 68.38 215 LEU A N 1
ATOM 1617 C CA . LEU A 1 215 ? 19.854 15.826 -34.268 1.00 68.38 215 LEU A CA 1
ATOM 1618 C C . LEU A 1 215 ? 20.874 14.704 -34.522 1.00 68.38 215 LEU A C 1
ATOM 1620 O O . LEU A 1 215 ? 21.544 14.701 -35.554 1.00 68.38 215 LEU A O 1
ATOM 1624 N N . ALA A 1 216 ? 20.979 13.725 -33.620 1.00 65.00 216 ALA A N 1
ATOM 1625 C CA . ALA A 1 216 ? 21.835 12.554 -33.796 1.00 65.00 216 ALA A CA 1
ATOM 1626 C C . ALA A 1 216 ? 21.351 11.666 -34.955 1.00 65.00 216 ALA A C 1
ATOM 1628 O O . ALA A 1 216 ? 22.155 11.248 -35.790 1.00 65.00 216 ALA A O 1
ATOM 1629 N N . ALA A 1 217 ? 20.039 11.437 -35.056 1.00 70.56 217 ALA A N 1
ATOM 1630 C CA . ALA A 1 217 ? 19.450 10.697 -36.167 1.00 70.56 217 ALA A CA 1
ATOM 1631 C C . ALA A 1 217 ? 19.615 11.434 -37.511 1.00 70.56 217 ALA A C 1
ATOM 1633 O O . ALA A 1 217 ? 19.863 10.801 -38.538 1.00 70.56 217 ALA A O 1
ATOM 1634 N N . GLU A 1 218 ? 19.501 12.765 -37.521 1.00 69.56 218 GLU A N 1
ATOM 1635 C CA . GLU A 1 218 ? 19.751 13.591 -38.709 1.00 69.56 218 GLU A CA 1
ATOM 1636 C C . GLU A 1 218 ? 21.215 13.535 -39.154 1.00 69.56 218 GLU A C 1
ATOM 1638 O O . GLU A 1 218 ? 21.474 13.383 -40.351 1.00 69.56 218 GLU A O 1
ATOM 1643 N N . LEU A 1 219 ? 22.160 13.572 -38.207 1.00 68.00 219 LEU A N 1
ATOM 1644 C CA . LEU A 1 219 ? 23.594 13.456 -38.477 1.00 68.00 219 LEU A CA 1
ATOM 1645 C C . LEU A 1 219 ? 23.965 12.090 -39.077 1.00 68.00 219 LEU A C 1
ATOM 1647 O O . LEU A 1 219 ? 24.768 12.011 -40.009 1.00 68.00 219 LEU A O 1
ATOM 1651 N N . ASP A 1 220 ? 23.375 11.004 -38.577 1.00 68.56 220 ASP A N 1
ATOM 1652 C CA . ASP A 1 220 ? 23.620 9.664 -39.119 1.00 68.56 220 ASP A CA 1
ATOM 1653 C C . ASP A 1 220 ? 23.034 9.495 -40.527 1.00 68.56 220 ASP A C 1
ATOM 1655 O O . ASP A 1 220 ? 23.676 8.895 -41.395 1.00 68.56 220 ASP A O 1
ATOM 1659 N N . ARG A 1 221 ? 21.882 10.115 -40.814 1.00 72.19 221 ARG A N 1
ATOM 1660 C CA . ARG A 1 221 ? 21.338 10.177 -42.180 1.00 72.19 221 ARG A CA 1
ATOM 1661 C C . ARG A 1 221 ? 22.253 10.958 -43.123 1.00 72.19 221 ARG A C 1
ATOM 1663 O O . ARG A 1 221 ? 22.521 10.471 -44.218 1.00 72.19 221 ARG A O 1
ATOM 1670 N N . THR A 1 222 ? 22.778 12.116 -42.710 1.00 67.88 222 THR A N 1
ATOM 1671 C CA . THR A 1 222 ? 23.715 12.900 -43.546 1.00 67.88 222 THR A CA 1
ATOM 1672 C C . THR A 1 222 ? 25.022 12.149 -43.800 1.00 67.88 222 THR A C 1
ATOM 1674 O O . THR A 1 222 ? 25.587 12.224 -44.887 1.00 67.88 222 THR A O 1
ATOM 1677 N N . ARG A 1 223 ? 25.506 11.362 -42.831 1.00 66.12 223 ARG A N 1
ATOM 1678 C CA . ARG A 1 223 ? 26.667 10.475 -43.037 1.00 66.12 223 ARG A CA 1
ATOM 1679 C C . ARG A 1 223 ? 26.394 9.396 -44.080 1.00 66.12 223 ARG A C 1
ATOM 1681 O O . ARG A 1 223 ? 27.289 9.051 -44.850 1.00 66.12 223 ARG A O 1
ATOM 1688 N N . GLN A 1 224 ? 25.186 8.842 -44.089 1.00 71.12 224 GLN A N 1
ATOM 1689 C CA . GLN A 1 224 ? 24.799 7.810 -45.043 1.00 71.12 224 GLN A CA 1
ATOM 1690 C C . GLN A 1 224 ? 24.710 8.371 -46.468 1.00 71.12 224 GLN A C 1
ATOM 1692 O O . GLN A 1 224 ? 25.307 7.805 -47.383 1.00 71.12 224 GLN A O 1
ATOM 1697 N N . THR A 1 225 ? 24.073 9.531 -46.645 1.00 67.81 225 THR A N 1
ATOM 1698 C CA . THR A 1 225 ? 23.973 10.194 -47.956 1.00 67.81 225 THR A CA 1
ATOM 1699 C C . THR A 1 225 ? 25.339 10.614 -48.500 1.00 67.81 225 THR A C 1
ATOM 1701 O O . THR A 1 225 ? 25.576 10.523 -49.705 1.00 67.81 225 THR A O 1
ATOM 1704 N N . LEU A 1 226 ? 26.269 11.002 -47.620 1.00 63.31 226 LEU A N 1
ATOM 1705 C CA . LEU A 1 226 ? 27.656 11.296 -47.980 1.00 63.31 226 LEU A CA 1
ATOM 1706 C C . LEU A 1 226 ? 28.376 10.062 -48.552 1.00 63.31 226 LEU A C 1
ATOM 1708 O O . LEU A 1 226 ? 29.007 10.149 -49.605 1.00 63.31 226 LEU A O 1
ATOM 1712 N N . LYS A 1 227 ? 28.240 8.901 -47.895 1.00 68.62 227 LYS A N 1
ATOM 1713 C CA . LYS A 1 227 ? 28.810 7.628 -48.375 1.00 68.62 227 LYS A CA 1
ATOM 1714 C C . LYS A 1 227 ? 28.229 7.221 -49.729 1.00 68.62 227 LYS A C 1
ATOM 1716 O O . LYS A 1 227 ? 28.959 6.774 -50.609 1.00 68.62 227 LYS A O 1
ATOM 1721 N N . GLU A 1 228 ? 26.926 7.404 -49.914 1.00 71.69 228 GLU A N 1
ATOM 1722 C CA . GLU A 1 228 ? 26.244 7.114 -51.178 1.00 71.69 228 GLU A CA 1
ATOM 1723 C C . GLU A 1 228 ? 26.670 8.071 -52.302 1.00 71.69 228 GLU A C 1
ATOM 1725 O O . GLU A 1 228 ? 26.807 7.655 -53.452 1.00 71.69 228 GLU A O 1
ATOM 1730 N N . ALA A 1 229 ? 26.902 9.353 -52.005 1.00 61.47 229 ALA A N 1
ATOM 1731 C CA . ALA A 1 229 ? 27.443 10.314 -52.969 1.00 61.47 229 ALA A CA 1
ATOM 1732 C C . ALA A 1 229 ? 28.878 9.954 -53.392 1.00 61.47 229 ALA A C 1
ATOM 1734 O O . ALA A 1 229 ? 29.190 9.970 -54.584 1.00 61.47 229 ALA A O 1
ATOM 1735 N N . GLU A 1 230 ? 29.727 9.552 -52.441 1.00 63.50 230 GLU A N 1
ATOM 1736 C CA . GLU A 1 230 ? 31.082 9.071 -52.726 1.00 63.50 230 GLU A CA 1
ATOM 1737 C C . GLU A 1 230 ? 31.059 7.815 -53.611 1.00 63.50 230 GLU A C 1
ATOM 1739 O O . GLU A 1 230 ? 31.799 7.714 -54.592 1.00 63.50 230 GLU A O 1
ATOM 1744 N N . GLN A 1 231 ? 30.176 6.864 -53.305 1.00 69.50 231 GLN A N 1
ATOM 1745 C CA . GLN A 1 231 ? 30.032 5.647 -54.094 1.00 69.50 231 GLN A CA 1
ATOM 1746 C C . GLN A 1 231 ? 29.540 5.943 -55.519 1.00 69.50 231 GLN A C 1
ATOM 1748 O O . GLN A 1 231 ? 30.118 5.426 -56.476 1.00 69.50 231 GLN A O 1
ATOM 1753 N N . ARG A 1 232 ? 28.560 6.841 -55.679 1.00 66.19 232 ARG A N 1
ATOM 1754 C CA . ARG A 1 232 ? 28.096 7.305 -56.998 1.00 66.19 232 ARG A CA 1
ATOM 1755 C C . ARG A 1 232 ? 29.219 7.949 -57.813 1.00 66.19 232 ARG A C 1
ATOM 1757 O O . ARG A 1 232 ? 29.334 7.675 -59.005 1.00 66.19 232 ARG A O 1
ATOM 1764 N N . ALA A 1 233 ? 30.080 8.752 -57.185 1.00 61.41 233 ALA A N 1
ATOM 1765 C CA . ALA A 1 233 ? 31.243 9.337 -57.854 1.00 61.41 233 ALA A CA 1
ATOM 1766 C C . ALA A 1 233 ? 32.245 8.263 -58.322 1.00 61.41 233 ALA A C 1
ATOM 1768 O O . ALA A 1 233 ? 32.763 8.338 -59.438 1.00 61.41 233 ALA A O 1
ATOM 1769 N N . ARG A 1 234 ? 32.482 7.224 -57.506 1.00 65.75 234 ARG A N 1
ATOM 1770 C CA . ARG A 1 234 ? 33.341 6.081 -57.871 1.00 65.75 234 ARG A CA 1
ATOM 1771 C C . ARG A 1 234 ? 32.763 5.259 -59.021 1.00 65.75 234 ARG A C 1
ATOM 1773 O O . ARG A 1 234 ? 33.516 4.799 -59.875 1.00 65.75 234 ARG A O 1
ATOM 1780 N N . GLU A 1 235 ? 31.452 5.052 -59.037 1.00 67.44 235 GLU A N 1
ATOM 1781 C CA . GLU A 1 235 ? 30.762 4.312 -60.096 1.00 67.44 235 GLU A CA 1
ATOM 1782 C C . GLU A 1 235 ? 30.776 5.092 -61.416 1.00 67.44 235 GLU A C 1
ATOM 1784 O O . GLU A 1 235 ? 31.177 4.534 -62.435 1.00 67.44 235 GLU A O 1
ATOM 1789 N N . ALA A 1 236 ? 30.488 6.398 -61.388 1.00 63.66 236 ALA A N 1
ATOM 1790 C CA . ALA A 1 236 ? 30.572 7.267 -62.564 1.00 63.66 236 ALA A CA 1
ATOM 1791 C C . ALA A 1 236 ? 31.984 7.293 -63.181 1.00 63.66 236 ALA A C 1
ATOM 1793 O O . ALA A 1 236 ? 32.126 7.273 -64.404 1.00 63.66 236 ALA A O 1
ATOM 1794 N N . ALA A 1 237 ? 33.030 7.261 -62.347 1.00 60.91 237 ALA A N 1
ATOM 1795 C CA . ALA A 1 237 ? 34.421 7.169 -62.795 1.00 60.91 237 ALA A CA 1
ATOM 1796 C C . ALA A 1 237 ? 34.775 5.836 -63.475 1.00 60.91 237 ALA A C 1
ATOM 1798 O O . ALA A 1 237 ? 35.733 5.781 -64.242 1.00 60.91 237 ALA A O 1
ATOM 1799 N N . ARG A 1 238 ? 34.021 4.762 -63.210 1.00 65.25 238 ARG A N 1
ATOM 1800 C CA . ARG A 1 238 ? 34.223 3.449 -63.844 1.00 65.25 238 ARG A CA 1
ATOM 1801 C C . ARG A 1 238 ? 33.463 3.297 -65.160 1.00 65.25 238 ARG A C 1
ATOM 1803 O O . ARG A 1 238 ? 33.868 2.481 -65.978 1.00 65.25 238 ARG A O 1
ATOM 1810 N N . THR A 1 239 ? 32.362 4.026 -65.343 1.00 60.25 239 THR A N 1
ATOM 1811 C CA . THR A 1 239 ? 31.420 3.825 -66.459 1.00 60.25 239 THR A CA 1
ATOM 1812 C C . THR A 1 239 ? 31.487 4.892 -67.554 1.00 60.25 239 THR A C 1
ATOM 1814 O O . THR A 1 239 ? 30.759 4.788 -68.537 1.00 60.25 239 THR A O 1
ATOM 1817 N N . ALA A 1 240 ? 32.281 5.952 -67.387 1.00 58.69 240 ALA A N 1
ATOM 1818 C CA . ALA A 1 240 ? 32.339 7.048 -68.351 1.00 58.69 240 ALA A CA 1
ATOM 1819 C C . ALA A 1 240 ? 33.359 6.782 -69.476 1.00 58.69 240 ALA A C 1
ATOM 1821 O O . ALA A 1 240 ? 34.560 6.786 -69.227 1.00 58.69 240 ALA A O 1
ATOM 1822 N N . ASP A 1 241 ? 32.870 6.625 -70.712 1.00 57.28 241 ASP A N 1
ATOM 1823 C CA . ASP A 1 241 ? 33.698 6.458 -71.924 1.00 57.28 241 ASP A CA 1
ATOM 1824 C C . ASP A 1 241 ? 34.186 7.792 -72.537 1.00 57.28 241 ASP A C 1
ATOM 1826 O O . ASP A 1 241 ? 35.117 7.791 -73.336 1.00 57.28 241 ASP A O 1
ATOM 1830 N N . ASP A 1 242 ? 33.598 8.936 -72.150 1.00 60.44 242 ASP A N 1
ATOM 1831 C CA . ASP A 1 242 ? 33.920 10.270 -72.690 1.00 60.44 242 ASP A CA 1
ATOM 1832 C C . ASP A 1 242 ? 34.224 11.296 -71.573 1.00 60.44 242 ASP A C 1
ATOM 1834 O O . ASP A 1 242 ? 33.389 11.573 -70.701 1.00 60.44 242 ASP A O 1
ATOM 1838 N N . THR A 1 243 ? 35.400 11.935 -71.647 1.00 60.81 243 THR A N 1
ATOM 1839 C CA . THR A 1 243 ? 35.950 12.899 -70.666 1.00 60.81 243 THR A CA 1
ATOM 1840 C C . THR A 1 243 ? 35.011 14.056 -70.265 1.00 60.81 243 THR A C 1
ATOM 1842 O O . THR A 1 243 ? 34.974 14.403 -69.081 1.00 60.81 243 THR A O 1
ATOM 1845 N N . PRO A 1 244 ? 34.214 14.670 -71.171 1.00 67.25 244 PRO A N 1
ATOM 1846 C CA . PRO A 1 244 ? 33.343 15.793 -70.810 1.00 67.25 244 PRO A CA 1
ATOM 1847 C C . PRO A 1 244 ? 32.219 15.409 -69.841 1.00 67.25 244 PRO A C 1
ATOM 1849 O O . PRO A 1 244 ? 31.939 16.159 -68.907 1.00 67.25 244 PRO A O 1
ATOM 1852 N N . ARG A 1 245 ? 31.610 14.229 -70.026 1.00 64.69 245 ARG A N 1
ATOM 1853 C CA . ARG A 1 245 ? 30.541 13.732 -69.144 1.00 64.69 245 ARG A CA 1
ATOM 1854 C C . ARG A 1 245 ? 31.087 13.366 -67.769 1.00 64.69 245 ARG A C 1
ATOM 1856 O O . ARG A 1 245 ? 30.464 13.682 -66.762 1.00 64.69 245 ARG A O 1
ATOM 1863 N N . LEU A 1 246 ? 32.275 12.761 -67.713 1.00 66.75 246 LEU A N 1
ATOM 1864 C CA . LEU A 1 246 ? 32.948 12.458 -66.449 1.00 66.75 246 LEU A CA 1
ATOM 1865 C C . LEU A 1 246 ? 33.228 13.733 -65.636 1.00 66.75 246 LEU A C 1
ATOM 1867 O O . LEU A 1 246 ? 32.980 13.763 -64.434 1.00 66.75 246 LEU A O 1
ATOM 1871 N N . ARG A 1 247 ? 33.684 14.805 -66.296 1.00 66.94 247 ARG A N 1
ATOM 1872 C CA . ARG A 1 247 ? 33.943 16.104 -65.658 1.00 66.94 247 ARG A CA 1
ATOM 1873 C C . ARG A 1 247 ? 32.666 16.747 -65.106 1.00 66.94 247 ARG A C 1
ATOM 1875 O O . ARG A 1 247 ? 32.682 17.265 -63.993 1.00 66.94 247 ARG A O 1
ATOM 1882 N N . GLU A 1 248 ? 31.564 16.682 -65.850 1.00 72.06 248 GLU A N 1
ATOM 1883 C CA . GLU A 1 248 ? 30.254 17.172 -65.399 1.00 72.06 248 GLU A CA 1
ATOM 1884 C C . GLU A 1 248 ? 29.750 16.391 -64.174 1.00 72.06 248 GLU A C 1
ATOM 1886 O O . GLU A 1 248 ? 29.396 16.990 -63.158 1.00 72.06 248 GLU A O 1
ATOM 1891 N N . HIS A 1 249 ? 29.814 15.056 -64.214 1.00 66.81 249 HIS A N 1
ATOM 1892 C CA . HIS A 1 249 ? 29.406 14.204 -63.093 1.00 66.81 249 HIS A CA 1
ATOM 1893 C C . HIS A 1 249 ? 30.281 14.388 -61.841 1.00 66.81 249 HIS A C 1
ATOM 1895 O O . HIS A 1 249 ? 29.749 14.406 -60.730 1.00 66.81 249 HIS A O 1
ATOM 1901 N N . LEU A 1 250 ? 31.597 14.575 -61.994 1.00 67.81 250 LEU A N 1
ATOM 1902 C CA . LEU A 1 250 ? 32.503 14.856 -60.874 1.00 67.81 250 LEU A CA 1
ATOM 1903 C C . LEU A 1 250 ? 32.283 16.256 -60.279 1.00 67.81 250 LEU A C 1
ATOM 1905 O O . LEU A 1 250 ? 32.373 16.410 -59.064 1.00 67.81 250 LEU A O 1
ATOM 1909 N N . SER A 1 251 ? 31.943 17.258 -61.099 1.00 71.50 251 SER A N 1
ATOM 1910 C CA . SER A 1 251 ? 31.607 18.604 -60.613 1.00 71.50 251 SER A CA 1
ATOM 1911 C C . SER A 1 251 ? 30.331 18.600 -59.772 1.00 71.50 251 SER A C 1
ATOM 1913 O O . SER A 1 251 ? 30.306 19.189 -58.696 1.00 71.50 251 SER A O 1
ATOM 1915 N N . ILE A 1 252 ? 29.288 17.903 -60.234 1.00 70.88 252 ILE A N 1
ATOM 1916 C CA . ILE A 1 252 ? 28.024 17.769 -59.494 1.00 70.88 252 ILE A CA 1
ATOM 1917 C C . ILE A 1 252 ? 28.262 17.038 -58.166 1.00 70.88 252 ILE A C 1
ATOM 1919 O O . ILE A 1 252 ? 27.808 17.496 -57.121 1.00 70.88 252 ILE A O 1
ATOM 1923 N N . ALA A 1 253 ? 29.040 15.951 -58.180 1.00 64.06 253 ALA A N 1
ATOM 1924 C CA . ALA A 1 253 ? 29.382 15.214 -56.966 1.00 64.06 253 ALA A CA 1
ATOM 1925 C C . ALA A 1 253 ? 30.211 16.050 -55.971 1.00 64.06 253 ALA A C 1
ATOM 1927 O O . ALA A 1 253 ? 30.009 15.939 -54.763 1.00 64.06 253 ALA A O 1
ATOM 1928 N N . ALA A 1 254 ? 31.118 16.904 -56.456 1.00 68.12 254 ALA A N 1
ATOM 1929 C CA . ALA A 1 254 ? 31.902 17.807 -55.614 1.00 68.12 254 ALA A CA 1
ATOM 1930 C C . ALA A 1 254 ? 31.041 18.915 -54.977 1.00 68.12 254 ALA A C 1
ATOM 1932 O O . ALA A 1 254 ? 31.232 19.244 -53.804 1.00 68.12 254 ALA A O 1
ATOM 1933 N N . ASP A 1 255 ? 30.073 19.461 -55.717 1.00 74.56 255 ASP A N 1
ATOM 1934 C CA . ASP A 1 255 ? 29.132 20.455 -55.194 1.00 74.56 255 ASP A CA 1
ATOM 1935 C C . ASP A 1 255 ? 28.160 19.850 -54.170 1.00 74.56 255 ASP A C 1
ATOM 1937 O O . ASP A 1 255 ? 27.901 20.464 -53.131 1.00 74.56 255 ASP A O 1
ATOM 1941 N N . ASP A 1 256 ? 27.661 18.637 -54.420 1.00 67.62 256 ASP A N 1
ATOM 1942 C CA . ASP A 1 256 ? 26.803 17.904 -53.483 1.00 67.62 256 ASP A CA 1
ATOM 1943 C C . ASP A 1 256 ? 27.563 17.528 -52.199 1.00 67.62 256 ASP A C 1
ATOM 1945 O O . ASP A 1 256 ? 27.032 17.692 -51.097 1.00 67.62 256 ASP A O 1
ATOM 1949 N N . LEU A 1 257 ? 28.833 17.114 -52.317 1.00 69.81 257 LEU A N 1
ATOM 1950 C CA . LEU A 1 257 ? 29.708 16.865 -51.167 1.00 69.81 257 LEU A CA 1
ATOM 1951 C C . LEU A 1 257 ? 29.879 18.132 -50.319 1.00 69.81 257 LEU A C 1
ATOM 1953 O O . LEU A 1 257 ? 29.721 18.096 -49.100 1.00 69.81 257 LEU A O 1
ATOM 1957 N N . LYS A 1 258 ? 30.147 19.273 -50.961 1.00 73.75 258 LYS A N 1
ATOM 1958 C CA . LYS A 1 258 ? 30.336 20.555 -50.275 1.00 73.75 258 LYS A CA 1
ATOM 1959 C C . LYS A 1 258 ? 29.086 21.002 -49.510 1.00 73.75 258 LYS A C 1
ATOM 1961 O O . LYS A 1 258 ? 29.216 21.539 -48.411 1.00 73.75 258 LYS A O 1
ATOM 1966 N N . ARG A 1 259 ? 27.884 20.791 -50.060 1.00 73.12 259 ARG A N 1
ATOM 1967 C CA . ARG A 1 259 ? 26.625 21.099 -49.352 1.00 73.12 259 ARG A CA 1
ATOM 1968 C C . ARG A 1 259 ? 26.412 20.177 -48.152 1.00 73.12 259 ARG A C 1
ATOM 1970 O O . ARG A 1 259 ? 26.107 20.667 -47.069 1.00 73.12 259 ARG A O 1
ATOM 1977 N N . ALA A 1 260 ? 26.648 18.876 -48.314 1.00 64.62 260 ALA A N 1
ATOM 1978 C CA . ALA A 1 260 ? 26.524 17.908 -47.225 1.00 64.62 260 ALA A CA 1
ATOM 1979 C C . ALA A 1 260 ? 27.527 18.171 -46.080 1.00 64.62 260 ALA A C 1
ATOM 1981 O O . ALA A 1 260 ? 27.192 18.000 -44.908 1.00 64.62 260 ALA A O 1
ATOM 1982 N N . GLU A 1 261 ? 28.741 18.640 -46.395 1.00 65.50 261 GLU A N 1
ATOM 1983 C CA . GLU A 1 261 ? 29.735 19.078 -45.401 1.00 65.50 261 GLU A CA 1
ATOM 1984 C C . GLU A 1 261 ? 29.240 20.278 -44.579 1.00 65.50 261 GLU A C 1
ATOM 1986 O O . GLU A 1 261 ? 29.341 20.269 -43.352 1.00 65.50 261 GLU A O 1
ATOM 1991 N N . GLN A 1 262 ? 28.659 21.285 -45.239 1.00 76.62 262 GLN A N 1
ATOM 1992 C CA . GLN A 1 262 ? 28.120 22.476 -44.573 1.00 76.62 262 GLN A CA 1
ATOM 1993 C C . GLN A 1 262 ? 26.947 22.138 -43.645 1.00 76.62 262 GLN A C 1
ATOM 1995 O O . GLN A 1 262 ? 26.872 22.658 -42.531 1.00 76.62 262 GLN A O 1
ATOM 2000 N N . GLU A 1 263 ? 26.052 21.247 -44.075 1.00 72.88 263 GLU A N 1
ATOM 2001 C CA . GLU A 1 263 ? 24.933 20.773 -43.252 1.00 72.88 263 GLU A CA 1
ATOM 2002 C C . GLU A 1 263 ? 25.418 19.969 -42.040 1.00 72.88 263 GLU A C 1
ATOM 2004 O O . GLU A 1 263 ? 24.951 20.193 -40.922 1.00 72.88 263 GLU A O 1
ATOM 2009 N N . ARG A 1 264 ? 26.414 19.094 -42.222 1.00 73.81 264 ARG A N 1
ATOM 2010 C CA . ARG A 1 264 ? 27.045 18.350 -41.124 1.00 73.81 264 ARG A CA 1
ATOM 2011 C C . ARG A 1 264 ? 27.698 19.282 -40.104 1.00 73.81 264 ARG A C 1
ATOM 2013 O O . ARG A 1 264 ? 27.537 19.064 -38.906 1.00 73.81 264 ARG A O 1
ATOM 2020 N N . ASP A 1 265 ? 28.444 20.288 -40.554 1.00 72.19 265 ASP A N 1
ATOM 2021 C CA . ASP A 1 265 ? 29.140 21.220 -39.658 1.00 72.19 265 ASP A CA 1
ATOM 2022 C C . ASP A 1 265 ? 28.142 22.074 -38.862 1.00 72.19 265 ASP A C 1
ATOM 2024 O O . ASP A 1 265 ? 28.291 22.229 -37.650 1.00 72.19 265 ASP A O 1
ATOM 2028 N N . ALA A 1 266 ? 27.045 22.505 -39.492 1.00 74.44 266 ALA A N 1
ATOM 2029 C CA . ALA A 1 266 ? 25.953 23.181 -38.795 1.00 74.44 266 ALA A CA 1
ATOM 2030 C C . ALA A 1 266 ? 25.255 22.277 -37.756 1.00 74.44 266 ALA A C 1
ATOM 2032 O O . ALA A 1 266 ? 24.913 22.734 -36.662 1.00 74.44 266 ALA A O 1
ATOM 2033 N N . LEU A 1 267 ? 25.048 20.992 -38.070 1.00 67.94 267 LEU A N 1
ATOM 2034 C CA . LEU A 1 267 ? 24.490 20.010 -37.129 1.00 67.94 267 LEU A CA 1
ATOM 2035 C C . LEU A 1 267 ? 25.454 19.713 -35.974 1.00 67.94 267 LEU A C 1
ATOM 2037 O O . LEU A 1 267 ? 25.022 19.596 -34.827 1.00 67.94 267 LEU A O 1
ATOM 2041 N N . ARG A 1 268 ? 26.759 19.650 -36.254 1.00 68.00 268 ARG A N 1
ATOM 2042 C CA . ARG A 1 268 ? 27.820 19.493 -35.253 1.00 68.00 268 ARG A CA 1
ATOM 2043 C C . ARG A 1 268 ? 27.819 20.646 -34.255 1.00 68.00 268 ARG A C 1
ATOM 2045 O O . ARG A 1 268 ? 27.844 20.389 -33.053 1.00 68.00 268 ARG A O 1
ATOM 2052 N N . ASP A 1 269 ? 27.786 21.887 -34.729 1.00 74.56 269 ASP A N 1
ATOM 2053 C CA . ASP A 1 269 ? 27.826 23.060 -33.852 1.00 74.56 269 ASP A CA 1
ATOM 2054 C C . ASP A 1 269 ? 26.607 23.104 -32.921 1.00 74.56 269 ASP A C 1
ATOM 2056 O O . ASP A 1 269 ? 26.753 23.322 -31.716 1.00 74.56 269 ASP A O 1
ATOM 2060 N N . ARG A 1 270 ? 25.418 22.773 -33.445 1.00 71.56 270 ARG A N 1
ATOM 2061 C CA . ARG A 1 270 ? 24.191 22.631 -32.642 1.00 71.56 270 ARG A CA 1
ATOM 2062 C C . ARG A 1 270 ? 24.296 21.510 -31.610 1.00 71.56 270 ARG A C 1
ATOM 2064 O O . ARG A 1 270 ? 23.865 21.688 -30.474 1.00 71.56 270 ARG A O 1
ATOM 2071 N N . LEU A 1 271 ? 24.892 20.372 -31.967 1.00 66.44 271 LEU A N 1
ATOM 2072 C CA . LEU A 1 271 ? 25.088 19.255 -31.041 1.00 66.44 271 LEU A CA 1
ATOM 2073 C C . LEU A 1 271 ? 26.026 19.646 -29.886 1.00 66.44 271 LEU A C 1
ATOM 2075 O O . LEU A 1 271 ? 25.733 19.360 -28.726 1.00 66.44 271 LEU A O 1
ATOM 2079 N N . VAL A 1 272 ? 27.120 20.353 -30.184 1.00 69.44 272 VAL A N 1
ATOM 2080 C CA . VAL A 1 272 ? 28.058 20.872 -29.174 1.00 69.44 272 VAL A CA 1
ATOM 2081 C C . VAL A 1 272 ? 27.373 21.886 -28.255 1.00 69.44 272 VAL A C 1
ATOM 2083 O O . VAL A 1 272 ? 27.575 21.851 -27.042 1.00 69.44 272 VAL A O 1
ATOM 2086 N N . GLU A 1 273 ? 26.537 22.768 -28.802 1.00 72.19 273 GLU A N 1
ATOM 2087 C CA . GLU A 1 273 ? 25.748 23.721 -28.016 1.00 72.19 273 GLU A CA 1
ATOM 2088 C C . GLU A 1 273 ? 24.764 23.008 -27.074 1.00 72.19 273 GLU A C 1
ATOM 2090 O O . GLU A 1 273 ? 24.706 23.331 -25.886 1.00 72.19 273 GLU A O 1
ATOM 2095 N N . THR A 1 274 ? 24.070 21.968 -27.553 1.00 65.69 274 THR A N 1
ATOM 2096 C CA . THR A 1 274 ? 23.202 21.141 -26.695 1.00 65.69 274 THR A CA 1
ATOM 2097 C C . THR A 1 274 ? 23.985 20.365 -25.634 1.00 65.69 274 THR A C 1
ATOM 2099 O O . THR A 1 274 ? 23.531 20.276 -24.497 1.00 65.69 274 THR A O 1
ATOM 2102 N N . GLY A 1 275 ? 25.183 19.864 -25.954 1.00 64.50 275 GLY A N 1
ATOM 2103 C CA . GLY A 1 275 ? 26.060 19.193 -24.990 1.00 64.50 275 GLY A CA 1
ATOM 2104 C C . GLY A 1 275 ? 26.496 20.122 -23.857 1.00 64.50 275 GLY A C 1
ATOM 2105 O O . GLY A 1 275 ? 26.368 19.770 -22.688 1.00 64.50 275 GLY A O 1
ATOM 2106 N N . ARG A 1 276 ? 26.898 21.356 -24.189 1.00 68.06 276 ARG A N 1
ATOM 2107 C CA . ARG A 1 276 ? 27.229 22.388 -23.190 1.00 68.06 276 ARG A CA 1
ATOM 2108 C C . ARG A 1 276 ? 26.037 22.766 -22.313 1.00 68.06 276 ARG A C 1
ATOM 2110 O O . ARG A 1 276 ? 26.220 23.033 -21.129 1.00 68.06 276 ARG A O 1
ATOM 2117 N N . ALA A 1 277 ? 24.825 22.790 -22.868 1.00 65.00 277 ALA A N 1
ATOM 2118 C CA . ALA A 1 277 ? 23.615 23.041 -22.088 1.00 65.00 277 ALA A CA 1
ATOM 2119 C C . ALA A 1 277 ? 23.360 21.924 -21.058 1.00 65.00 277 ALA A C 1
ATOM 2121 O O . ALA A 1 277 ? 23.064 22.223 -19.903 1.00 65.00 277 ALA A O 1
ATOM 2122 N N . VAL A 1 278 ? 23.563 20.658 -21.444 1.00 62.28 278 VAL A N 1
ATOM 2123 C CA . VAL A 1 278 ? 23.448 19.499 -20.541 1.00 62.28 278 VAL A CA 1
ATOM 2124 C C . VAL A 1 278 ? 24.526 19.525 -19.450 1.00 62.28 278 VAL A C 1
ATOM 2126 O O . VAL A 1 278 ? 24.222 19.274 -18.286 1.00 62.28 278 VAL A O 1
ATOM 2129 N N . GLU A 1 279 ? 25.772 19.875 -19.780 1.00 62.09 279 GLU A N 1
ATOM 2130 C CA . GLU A 1 279 ? 26.846 20.028 -18.784 1.00 62.09 279 GLU A CA 1
ATOM 2131 C C . GLU A 1 279 ? 26.570 21.166 -17.791 1.00 62.09 279 GLU A C 1
ATOM 2133 O O . GLU A 1 279 ? 26.812 21.019 -16.591 1.00 62.09 279 GLU A O 1
ATOM 2138 N N . ALA A 1 280 ? 26.033 22.292 -18.269 1.00 66.50 280 ALA A N 1
ATOM 2139 C CA . ALA A 1 280 ? 25.628 23.403 -17.413 1.00 66.50 280 ALA A CA 1
ATOM 2140 C C . ALA A 1 280 ? 24.483 23.005 -16.465 1.00 66.50 280 ALA A C 1
ATOM 2142 O O . ALA A 1 280 ? 24.459 23.436 -15.312 1.00 66.50 280 ALA A O 1
ATOM 2143 N N . GLU A 1 281 ? 23.558 22.160 -16.918 1.00 60.81 281 GLU A N 1
ATOM 2144 C CA . GLU A 1 281 ? 22.471 21.622 -16.099 1.00 60.81 281 GLU A CA 1
ATOM 2145 C C . GLU A 1 281 ? 22.975 20.595 -15.071 1.00 60.81 281 GLU A C 1
ATOM 2147 O O . GLU A 1 281 ? 22.588 20.657 -13.906 1.00 60.81 281 GLU A O 1
ATOM 2152 N N . ALA A 1 282 ? 23.939 19.743 -15.436 1.00 59.09 282 ALA A N 1
ATOM 2153 C CA . ALA A 1 282 ? 24.624 18.851 -14.497 1.00 59.09 282 ALA A CA 1
ATOM 2154 C C . ALA A 1 282 ? 25.440 19.621 -13.439 1.00 59.09 282 ALA A C 1
ATOM 2156 O O . ALA A 1 282 ? 25.525 19.207 -12.284 1.00 59.09 282 ALA A O 1
ATOM 2157 N N . ALA A 1 283 ? 26.046 20.756 -13.803 1.00 65.25 283 ALA A N 1
ATOM 2158 C CA . ALA A 1 283 ? 26.731 21.630 -12.851 1.00 65.25 283 ALA A CA 1
ATOM 2159 C C . ALA A 1 283 ? 25.757 22.269 -11.846 1.00 65.25 283 ALA A C 1
ATOM 2161 O O . ALA A 1 283 ? 26.036 22.247 -10.650 1.00 65.25 283 ALA A O 1
ATOM 2162 N N . ARG A 1 284 ? 24.595 22.756 -12.308 1.00 65.88 284 ARG A N 1
ATOM 2163 C CA . ARG A 1 284 ? 23.533 23.274 -11.425 1.00 65.88 284 ARG A CA 1
ATOM 2164 C C . ARG A 1 284 ? 22.970 22.190 -10.507 1.00 65.88 284 ARG A C 1
ATOM 2166 O O . ARG A 1 284 ? 22.836 22.423 -9.314 1.00 65.88 284 ARG A O 1
ATOM 2173 N N . GLY A 1 285 ? 22.739 20.986 -11.034 1.00 59.81 285 GLY A N 1
ATOM 2174 C CA . GLY A 1 285 ? 22.293 19.845 -10.232 1.00 59.81 285 GLY A CA 1
ATOM 2175 C C . GLY A 1 285 ? 23.265 19.484 -9.102 1.00 59.81 285 GLY A C 1
ATOM 2176 O O . GLY A 1 285 ? 22.826 19.169 -8.001 1.00 59.81 285 GLY A O 1
ATOM 2177 N N . ARG A 1 286 ? 24.585 19.595 -9.321 1.00 61.97 286 ARG A N 1
ATOM 2178 C CA . ARG A 1 286 ? 25.589 19.394 -8.253 1.00 61.97 286 ARG A CA 1
ATOM 2179 C C . ARG A 1 286 ? 25.500 20.444 -7.152 1.00 61.97 286 ARG A C 1
ATOM 2181 O O . ARG A 1 286 ? 25.651 20.103 -5.983 1.00 61.97 286 ARG A O 1
ATOM 2188 N N . GLU A 1 287 ? 25.271 21.700 -7.518 1.00 66.25 287 GLU A N 1
ATOM 2189 C CA . GLU A 1 287 ? 25.128 22.801 -6.562 1.00 66.25 287 GLU A CA 1
ATOM 2190 C C . GLU A 1 287 ? 23.854 22.646 -5.714 1.00 66.25 287 GLU A C 1
ATOM 2192 O O . GLU A 1 287 ? 23.899 22.807 -4.495 1.00 66.25 287 GLU A O 1
ATOM 2197 N N . GLU A 1 288 ? 22.744 22.233 -6.331 1.00 59.25 288 GLU A N 1
ATOM 2198 C CA . GLU A 1 288 ? 21.479 21.950 -5.639 1.00 59.25 288 GLU A CA 1
ATOM 2199 C C . GLU A 1 288 ? 21.590 20.750 -4.681 1.00 59.25 288 GLU A C 1
ATOM 2201 O O . GLU A 1 288 ? 21.160 20.846 -3.530 1.00 59.25 288 GLU A O 1
ATOM 2206 N N . VAL A 1 289 ? 22.237 19.654 -5.104 1.00 60.88 289 VAL A N 1
ATOM 2207 C CA . VAL A 1 289 ? 22.518 18.488 -4.241 1.00 60.88 289 VAL A CA 1
ATOM 2208 C C . VAL A 1 289 ? 23.396 18.876 -3.053 1.00 60.88 289 VAL A C 1
ATOM 2210 O O . VAL A 1 289 ? 23.121 18.467 -1.926 1.00 60.88 289 VAL A O 1
ATOM 2213 N N . ALA A 1 290 ? 24.429 19.691 -3.279 1.00 64.12 290 ALA A N 1
ATOM 2214 C CA . ALA A 1 290 ? 25.297 20.173 -2.208 1.00 64.12 290 ALA A CA 1
ATOM 2215 C C . ALA A 1 290 ? 24.534 21.046 -1.194 1.00 64.12 290 ALA A C 1
ATOM 2217 O O . ALA A 1 290 ? 24.753 20.918 0.011 1.00 64.12 290 ALA A O 1
ATOM 2218 N N . GLY A 1 291 ? 23.612 21.894 -1.663 1.00 63.16 291 GLY A N 1
ATOM 2219 C CA . GLY A 1 291 ? 22.744 22.698 -0.801 1.00 63.16 291 GLY A CA 1
ATOM 2220 C C . GLY A 1 291 ? 21.787 21.854 0.045 1.00 63.16 291 GLY A C 1
ATOM 2221 O O . GLY A 1 291 ? 21.652 22.100 1.242 1.00 63.16 291 GLY A O 1
ATOM 2222 N N . ALA A 1 292 ? 21.167 20.831 -0.549 1.00 56.72 292 ALA A N 1
ATOM 2223 C CA . ALA A 1 292 ? 20.255 19.931 0.155 1.00 56.72 292 ALA A CA 1
ATOM 2224 C C . ALA A 1 292 ? 20.974 19.071 1.212 1.00 56.72 292 ALA A C 1
ATOM 2226 O O . ALA A 1 292 ? 20.483 18.941 2.331 1.00 56.72 292 ALA A O 1
ATOM 2227 N N . LEU A 1 293 ? 22.170 18.555 0.902 1.00 58.19 293 LEU A N 1
ATOM 2228 C CA . LEU A 1 293 ? 23.001 17.814 1.862 1.00 58.19 293 LEU A CA 1
ATOM 2229 C C . LEU A 1 293 ? 23.417 18.672 3.067 1.00 58.19 293 LEU A C 1
ATOM 2231 O O . LEU A 1 293 ? 23.390 18.194 4.198 1.00 58.19 293 LEU A O 1
ATOM 2235 N N . ALA A 1 294 ? 23.754 19.946 2.844 1.00 65.19 294 ALA A N 1
ATOM 2236 C CA . ALA A 1 294 ? 24.092 20.867 3.929 1.00 65.19 294 ALA A CA 1
ATOM 2237 C C . ALA A 1 294 ? 22.895 21.160 4.856 1.00 65.19 294 ALA A C 1
ATOM 2239 O O . ALA A 1 294 ? 23.082 21.422 6.045 1.00 65.19 294 ALA A O 1
ATOM 2240 N N . GLU A 1 295 ? 21.667 21.126 4.332 1.00 57.53 295 GLU A N 1
ATOM 2241 C CA . GLU A 1 295 ? 20.456 21.310 5.136 1.00 57.53 295 GLU A CA 1
ATOM 2242 C C . GLU A 1 295 ? 20.082 20.041 5.916 1.00 57.53 295 GLU A C 1
ATOM 2244 O O . GLU A 1 295 ? 19.710 20.144 7.085 1.00 57.53 295 GLU A O 1
ATOM 2249 N N . ILE A 1 296 ? 20.276 18.851 5.332 1.00 57.91 296 ILE A N 1
ATOM 2250 C CA . ILE A 1 296 ? 20.172 17.562 6.043 1.00 57.91 296 ILE A CA 1
ATOM 2251 C C . ILE A 1 296 ? 21.115 17.550 7.257 1.00 57.91 296 ILE A C 1
ATOM 2253 O O . ILE A 1 296 ? 20.673 17.321 8.381 1.00 57.91 296 ILE A O 1
ATOM 2257 N N . GLU A 1 297 ? 22.389 17.914 7.071 1.00 64.50 297 GLU A N 1
ATOM 2258 C CA . GLU A 1 297 ? 23.381 17.960 8.159 1.00 64.50 297 GLU A CA 1
ATOM 2259 C C . GLU A 1 297 ? 22.959 18.919 9.296 1.00 64.50 297 GLU A C 1
ATOM 2261 O O . GLU A 1 297 ? 23.130 18.631 10.486 1.00 64.50 297 GLU A O 1
ATOM 2266 N N . ARG A 1 298 ? 22.336 20.057 8.958 1.00 66.69 298 ARG A N 1
ATOM 2267 C CA . ARG A 1 298 ? 21.785 20.991 9.957 1.00 66.69 298 ARG A CA 1
ATOM 2268 C C . ARG A 1 298 ? 20.589 20.415 10.705 1.00 66.69 298 ARG A C 1
ATOM 2270 O O . ARG A 1 298 ? 20.486 20.619 11.918 1.00 66.69 298 ARG A O 1
ATOM 2277 N N . LEU A 1 299 ? 19.682 19.729 10.012 1.00 59.91 299 LEU A N 1
ATOM 2278 C CA . LEU A 1 299 ? 18.509 19.107 10.627 1.00 59.91 299 LEU A CA 1
ATOM 2279 C C . LEU A 1 299 ? 18.911 17.965 11.562 1.00 59.91 299 LEU A C 1
ATOM 2281 O O . LEU A 1 299 ? 18.365 17.864 12.663 1.00 59.91 299 LEU A O 1
ATOM 2285 N N . GLU A 1 300 ? 19.920 17.178 11.197 1.00 63.41 300 GLU A N 1
ATOM 2286 C CA . GLU A 1 300 ? 20.511 16.160 12.069 1.00 63.41 300 GLU A CA 1
ATOM 2287 C C . GLU A 1 300 ? 21.149 16.774 13.325 1.00 63.41 300 GLU A C 1
ATOM 2289 O O . GLU A 1 300 ? 20.912 16.304 14.444 1.00 63.41 300 GLU A O 1
ATOM 2294 N N . ALA A 1 301 ? 21.883 17.883 13.185 1.00 65.25 301 ALA A N 1
ATOM 2295 C CA . ALA A 1 301 ? 22.429 18.611 14.331 1.00 65.25 301 ALA A CA 1
ATOM 2296 C C . ALA A 1 301 ? 21.321 19.173 15.247 1.00 65.25 301 ALA A C 1
ATOM 2298 O O . ALA A 1 301 ? 21.426 19.125 16.480 1.00 65.25 301 ALA A O 1
ATOM 2299 N N . MET A 1 302 ? 20.223 19.670 14.667 1.00 62.22 302 MET A N 1
ATOM 2300 C CA . MET A 1 302 ? 19.061 20.137 15.426 1.00 62.22 302 MET A CA 1
ATOM 2301 C C . MET A 1 302 ? 18.343 18.983 16.141 1.00 62.22 302 MET A C 1
ATOM 2303 O O . MET A 1 302 ? 17.959 19.135 17.303 1.00 62.22 302 MET A O 1
ATOM 2307 N N . LYS A 1 303 ? 18.226 17.814 15.498 1.00 62.56 303 LYS A N 1
ATOM 2308 C CA . LYS A 1 303 ? 17.683 16.580 16.086 1.00 62.56 303 LYS A CA 1
ATOM 2309 C C . LYS A 1 303 ? 18.464 16.172 17.333 1.00 62.56 303 LYS A C 1
ATOM 2311 O O . LYS A 1 303 ? 17.855 15.950 18.379 1.00 62.56 303 LYS A O 1
ATOM 2316 N N . ALA A 1 304 ? 19.794 16.147 17.249 1.00 64.81 304 ALA A N 1
ATOM 2317 C CA . ALA A 1 304 ? 20.663 15.813 18.378 1.00 64.81 304 ALA A CA 1
ATOM 2318 C C . ALA A 1 304 ? 20.493 16.797 19.553 1.00 64.81 304 ALA A C 1
ATOM 2320 O O . ALA A 1 304 ? 20.400 16.388 20.711 1.00 64.81 304 ALA A O 1
ATOM 2321 N N . SER A 1 305 ? 20.372 18.096 19.259 1.00 63.38 305 SER A N 1
ATOM 2322 C CA . SER A 1 305 ? 20.115 19.137 20.267 1.00 63.38 305 SER A CA 1
ATOM 2323 C C . SER A 1 305 ? 18.748 18.982 20.950 1.00 63.38 305 SER A C 1
ATOM 2325 O O . SER A 1 305 ? 18.627 19.139 22.168 1.00 63.38 305 SER A O 1
ATOM 2327 N N . LEU A 1 306 ? 17.704 18.637 20.191 1.00 60.31 306 LEU A N 1
ATOM 2328 C CA . LEU A 1 306 ? 16.370 18.384 20.743 1.00 60.31 306 LEU A CA 1
ATOM 2329 C C . LEU A 1 306 ? 16.326 17.106 21.590 1.00 60.31 306 LEU A C 1
ATOM 2331 O O . LEU A 1 306 ? 15.669 17.108 22.629 1.00 60.31 306 LEU A O 1
ATOM 2335 N N . GLN A 1 307 ? 17.061 16.060 21.204 1.00 65.69 307 GLN A N 1
ATOM 2336 C CA . GLN A 1 307 ? 17.202 14.833 21.996 1.00 65.69 307 GLN A CA 1
ATOM 2337 C C . GLN A 1 307 ? 17.896 15.089 23.340 1.00 65.69 307 GLN A C 1
ATOM 2339 O O . GLN A 1 307 ? 17.400 14.639 24.371 1.00 65.69 307 GLN A O 1
ATOM 2344 N N . ASP A 1 308 ? 18.983 15.866 23.359 1.00 68.56 308 ASP A N 1
ATOM 2345 C CA . ASP A 1 308 ? 19.668 16.254 24.603 1.00 68.56 308 ASP A CA 1
ATOM 2346 C C . ASP A 1 308 ? 18.753 17.079 25.529 1.00 68.56 308 ASP A C 1
ATOM 2348 O O . ASP A 1 308 ? 18.719 16.876 26.745 1.00 68.56 308 ASP A O 1
ATOM 2352 N N . ARG A 1 309 ? 17.939 17.977 24.959 1.00 62.72 309 ARG A N 1
ATOM 2353 C CA . ARG A 1 309 ? 16.943 18.747 25.723 1.00 62.72 309 ARG A CA 1
ATOM 2354 C C . ARG A 1 309 ? 15.821 17.875 26.284 1.00 62.72 309 ARG A C 1
ATOM 2356 O O . ARG A 1 309 ? 15.422 18.100 27.424 1.00 62.72 309 ARG A O 1
ATOM 2363 N N . ALA A 1 310 ? 15.319 16.915 25.509 1.00 58.78 310 ALA A N 1
ATOM 2364 C CA . ALA A 1 310 ? 14.284 15.987 25.956 1.00 58.78 310 ALA A CA 1
ATOM 2365 C C . ALA A 1 310 ? 14.797 15.091 27.094 1.00 58.78 310 ALA A C 1
ATOM 2367 O O . ALA A 1 310 ? 14.132 14.986 28.121 1.00 58.78 310 ALA A O 1
ATOM 2368 N N . ALA A 1 311 ? 16.016 14.553 26.975 1.00 65.94 311 ALA A N 1
ATOM 2369 C CA . ALA A 1 311 ? 16.646 13.750 28.023 1.00 65.94 311 ALA A CA 1
ATOM 2370 C C . ALA A 1 311 ? 16.800 14.531 29.343 1.00 65.94 311 ALA A C 1
ATOM 2372 O O . ALA A 1 311 ? 16.456 14.028 30.412 1.00 65.94 311 ALA A O 1
ATOM 2373 N N . LYS A 1 312 ? 17.236 15.798 29.271 1.00 68.81 312 LYS A N 1
ATOM 2374 C CA . LYS A 1 312 ? 17.318 16.687 30.445 1.00 68.81 312 LYS A CA 1
ATOM 2375 C C . LYS A 1 312 ? 15.947 16.969 31.060 1.00 68.81 312 LYS A C 1
ATOM 2377 O O . LYS A 1 312 ? 15.815 16.995 32.281 1.00 68.81 312 LYS A O 1
ATOM 2382 N N . ALA A 1 313 ? 14.922 17.178 30.237 1.00 60.25 313 ALA A N 1
ATOM 2383 C CA . ALA A 1 313 ? 13.565 17.412 30.720 1.00 60.25 313 ALA A CA 1
ATOM 2384 C C . ALA A 1 313 ? 12.975 16.159 31.401 1.00 60.25 313 ALA A C 1
ATOM 2386 O O . ALA A 1 313 ? 12.381 16.270 32.474 1.00 60.25 313 ALA A O 1
ATOM 2387 N N . GLU A 1 314 ? 13.205 14.966 30.849 1.00 65.25 314 GLU A N 1
ATOM 2388 C CA . GLU A 1 314 ? 12.802 13.690 31.456 1.00 65.25 314 GLU A CA 1
ATOM 2389 C C . GLU A 1 314 ? 13.500 13.438 32.799 1.00 65.25 314 GLU A C 1
ATOM 2391 O O . GLU A 1 314 ? 12.844 13.039 33.763 1.00 65.25 314 GLU A O 1
ATOM 2396 N N . GLU A 1 315 ? 14.796 13.745 32.904 1.00 71.81 315 GLU A N 1
ATOM 2397 C CA . GLU A 1 315 ? 15.544 13.673 34.164 1.00 71.81 315 GLU A CA 1
ATOM 2398 C C . GLU A 1 315 ? 14.940 14.606 35.226 1.00 71.81 315 GLU A C 1
ATOM 2400 O O . GLU A 1 315 ? 14.661 14.180 36.351 1.00 71.81 315 GLU A O 1
ATOM 2405 N N . THR A 1 316 ? 14.634 15.857 34.857 1.00 67.25 316 THR A N 1
ATOM 2406 C CA . THR A 1 316 ? 13.984 16.801 35.781 1.00 67.25 316 THR A CA 1
ATOM 2407 C C . THR A 1 316 ? 12.579 16.355 36.192 1.00 67.25 316 THR A C 1
ATOM 2409 O O . THR A 1 316 ? 12.218 16.478 37.363 1.00 67.25 316 THR A O 1
ATOM 2412 N N . ALA A 1 317 ? 11.792 15.784 35.276 1.00 57.47 317 ALA A N 1
ATOM 2413 C CA . ALA A 1 317 ? 10.459 15.266 35.575 1.00 57.47 317 ALA A CA 1
ATOM 2414 C C . ALA A 1 317 ? 10.518 14.042 36.505 1.00 57.47 317 ALA A C 1
ATOM 2416 O O . ALA A 1 317 ? 9.712 13.930 37.434 1.00 57.47 317 ALA A O 1
ATOM 2417 N N . ALA A 1 318 ? 11.495 13.151 36.313 1.00 69.00 318 ALA A N 1
ATOM 2418 C CA . ALA A 1 318 ? 11.731 12.006 37.188 1.00 69.00 318 ALA A CA 1
ATOM 2419 C C . ALA A 1 318 ? 12.144 12.447 38.603 1.00 69.00 318 ALA A C 1
ATOM 2421 O O . ALA A 1 318 ? 11.629 11.919 39.594 1.00 69.00 318 ALA A O 1
ATOM 2422 N N . GLU A 1 319 ? 13.014 13.456 38.717 1.00 72.12 319 GLU A N 1
ATOM 2423 C CA . GLU A 1 319 ? 13.419 13.999 40.014 1.00 72.12 319 GLU A CA 1
ATOM 2424 C C . GLU A 1 319 ? 12.255 14.694 40.740 1.00 72.12 319 GLU A C 1
ATOM 2426 O O . GLU A 1 319 ? 12.052 14.475 41.939 1.00 72.12 319 GLU A O 1
ATOM 2431 N N . LEU A 1 320 ? 11.438 15.470 40.022 1.00 62.16 320 LEU A N 1
ATOM 2432 C CA . LEU A 1 320 ? 10.240 16.102 40.581 1.00 62.16 320 LEU A CA 1
ATOM 2433 C C . LEU A 1 320 ? 9.205 15.070 41.034 1.00 62.16 320 LEU A C 1
ATOM 2435 O O . LEU A 1 320 ? 8.654 15.212 42.122 1.00 62.16 320 LEU A O 1
ATOM 2439 N N . THR A 1 321 ? 8.998 13.997 40.265 1.00 67.19 321 THR A N 1
ATOM 2440 C CA . THR A 1 321 ? 8.086 12.895 40.624 1.00 67.19 321 THR A CA 1
ATOM 2441 C C . THR A 1 321 ? 8.516 12.220 41.928 1.00 67.19 321 THR A C 1
ATOM 2443 O O . THR A 1 321 ? 7.688 11.953 42.802 1.00 67.19 321 THR A O 1
ATOM 2446 N N . LYS A 1 322 ? 9.825 12.004 42.109 1.00 74.06 322 LYS A N 1
ATOM 2447 C CA . LYS A 1 322 ? 10.383 11.456 43.350 1.00 74.06 322 LYS A CA 1
ATOM 2448 C C . LYS A 1 322 ? 10.173 12.400 44.540 1.00 74.06 322 LYS A C 1
ATOM 2450 O O . LYS A 1 322 ? 9.731 11.953 45.596 1.00 74.06 322 LYS A O 1
ATOM 2455 N N . ARG A 1 323 ? 10.429 13.702 44.366 1.00 68.94 323 ARG A N 1
ATOM 2456 C CA . ARG A 1 323 ? 10.185 14.712 45.413 1.00 68.94 323 ARG A CA 1
ATOM 2457 C C . ARG A 1 323 ? 8.705 14.810 45.791 1.00 68.94 323 ARG A C 1
ATOM 2459 O O . ARG A 1 323 ? 8.390 14.954 46.967 1.00 68.94 323 ARG A O 1
ATOM 2466 N N . LEU A 1 324 ? 7.799 14.686 44.821 1.00 59.56 324 LEU A N 1
ATOM 2467 C CA . LEU A 1 324 ? 6.349 14.689 45.046 1.00 59.56 324 LEU A CA 1
ATOM 2468 C C . LEU A 1 324 ? 5.900 13.480 45.879 1.00 59.56 324 LEU A C 1
ATOM 2470 O O . LEU A 1 324 ? 5.106 13.639 46.807 1.00 59.56 324 LEU A O 1
ATOM 2474 N N . ALA A 1 325 ? 6.463 12.296 45.616 1.00 66.50 325 ALA A N 1
ATOM 2475 C CA . ALA A 1 325 ? 6.218 11.099 46.420 1.00 66.50 325 ALA A CA 1
ATOM 2476 C C . ALA A 1 325 ? 6.705 11.268 47.874 1.00 66.50 325 ALA A C 1
ATOM 2478 O O . ALA A 1 325 ? 5.989 10.914 48.808 1.00 66.50 325 ALA A O 1
ATOM 2479 N N . GLU A 1 326 ? 7.879 11.872 48.082 1.00 68.94 326 GLU A N 1
ATOM 2480 C CA . GLU A 1 326 ? 8.430 12.148 49.419 1.00 68.94 326 GLU A CA 1
ATOM 2481 C C . GLU A 1 326 ? 7.623 13.208 50.196 1.00 68.94 326 GLU A C 1
ATOM 2483 O O . GLU A 1 326 ? 7.425 13.069 51.406 1.00 68.94 326 GLU A O 1
ATOM 2488 N N . LEU A 1 327 ? 7.124 14.246 49.515 1.00 58.38 327 LEU A N 1
ATOM 2489 C CA . LEU A 1 327 ? 6.302 15.304 50.118 1.00 58.38 327 LEU A CA 1
ATOM 2490 C C . LEU A 1 327 ? 4.879 14.831 50.444 1.00 58.38 327 LEU A C 1
ATOM 2492 O O . LEU A 1 327 ? 4.354 15.196 51.493 1.00 58.38 327 LEU A O 1
ATOM 2496 N N . SER A 1 328 ? 4.287 13.958 49.620 1.00 53.69 328 SER A N 1
ATOM 2497 C CA . SER A 1 328 ? 2.948 13.383 49.855 1.00 53.69 328 SER A CA 1
ATOM 2498 C C . SER A 1 328 ? 2.832 12.536 51.134 1.00 53.69 328 SER A C 1
ATOM 2500 O O . SER A 1 328 ? 1.730 12.254 51.596 1.00 53.69 328 SER A O 1
ATOM 2502 N N . ALA A 1 329 ? 3.963 12.163 51.743 1.00 59.91 329 ALA A N 1
ATOM 2503 C CA . ALA A 1 329 ? 4.025 11.437 53.009 1.00 59.91 329 ALA A CA 1
ATOM 2504 C C . ALA A 1 329 ? 3.969 12.345 54.259 1.00 59.91 329 ALA A C 1
ATOM 2506 O O . ALA A 1 329 ? 4.015 11.835 55.381 1.00 59.91 329 ALA A O 1
ATOM 2507 N N . ARG A 1 330 ? 3.905 13.678 54.103 1.00 58.81 330 ARG A N 1
ATOM 2508 C CA . ARG A 1 330 ? 3.869 14.646 55.215 1.00 58.81 330 ARG A CA 1
ATOM 2509 C C . ARG A 1 330 ? 2.504 15.356 55.296 1.00 58.81 330 ARG A C 1
ATOM 2511 O O . ARG A 1 330 ? 1.994 15.748 54.253 1.00 58.81 330 ARG A O 1
ATOM 2518 N N . PRO A 1 331 ? 1.918 15.578 56.494 1.00 48.97 331 PRO A N 1
ATOM 2519 C CA . PRO A 1 331 ? 0.525 16.036 56.604 1.00 48.97 331 PRO A CA 1
ATOM 2520 C C . PRO A 1 331 ? 0.271 17.526 56.298 1.00 48.97 331 PRO A C 1
ATOM 2522 O O . PRO A 1 331 ? -0.885 17.889 56.137 1.00 48.97 331 PRO A O 1
ATOM 2525 N N . ASP A 1 332 ? 1.305 18.375 56.193 1.00 54.12 332 ASP A N 1
ATOM 2526 C CA . ASP A 1 332 ? 1.159 19.849 56.182 1.00 54.12 332 ASP A CA 1
ATOM 2527 C C . ASP A 1 332 ? 1.868 20.553 54.993 1.00 54.12 332 ASP A C 1
ATOM 2529 O O . ASP A 1 332 ? 2.474 21.611 55.161 1.00 54.12 332 ASP A O 1
ATOM 2533 N N . VAL A 1 333 ? 1.855 19.978 53.781 1.00 52.03 333 VAL A N 1
ATOM 2534 C CA . VAL A 1 333 ? 2.620 20.497 52.610 1.00 52.03 333 VAL A CA 1
ATOM 2535 C C . VAL A 1 333 ? 1.786 20.702 51.337 1.00 52.03 333 VAL A C 1
ATOM 2537 O O . VAL A 1 333 ? 2.277 20.589 50.217 1.00 52.03 333 VAL A O 1
ATOM 2540 N N . GLU A 1 334 ? 0.516 21.069 51.484 1.00 56.91 334 GLU A N 1
ATOM 2541 C CA . GLU A 1 334 ? -0.434 21.220 50.368 1.00 56.91 334 GLU A CA 1
ATOM 2542 C C . GLU A 1 334 ? -0.006 22.289 49.334 1.00 56.91 334 GLU A C 1
ATOM 2544 O O . GLU A 1 334 ? -0.055 22.048 48.128 1.00 56.91 334 GLU A O 1
ATOM 2549 N N . ALA A 1 335 ? 0.546 23.422 49.787 1.00 58.72 335 ALA A N 1
ATOM 2550 C CA . ALA A 1 335 ? 1.056 24.483 48.906 1.00 58.72 335 ALA A CA 1
ATOM 2551 C C . ALA A 1 335 ? 2.343 24.091 48.148 1.00 58.72 335 ALA A C 1
ATOM 2553 O O . ALA A 1 335 ? 2.565 24.522 47.012 1.00 58.72 335 ALA A O 1
ATOM 2554 N N . GLU A 1 336 ? 3.197 23.263 48.757 1.00 57.59 336 GLU A N 1
ATOM 2555 C CA . GLU A 1 336 ? 4.398 22.729 48.101 1.00 57.59 336 GLU A CA 1
ATOM 2556 C C . GLU A 1 336 ? 4.026 21.650 47.073 1.00 57.59 336 GLU A C 1
ATOM 2558 O O . GLU A 1 336 ? 4.618 21.604 45.993 1.00 57.59 336 GLU A O 1
ATOM 2563 N N . LEU A 1 337 ? 2.989 20.851 47.353 1.00 57.22 337 LEU A N 1
ATOM 2564 C CA . LEU A 1 337 ? 2.457 19.831 46.445 1.00 57.22 337 LEU A CA 1
ATOM 2565 C C . LEU A 1 337 ? 1.830 20.439 45.180 1.00 57.22 337 LEU A C 1
ATOM 2567 O O . LEU A 1 337 ? 2.010 19.910 44.082 1.00 57.22 337 LEU A O 1
ATOM 2571 N N . GLU A 1 338 ? 1.128 21.566 45.321 1.00 67.06 338 GLU A N 1
ATOM 2572 C CA . GLU A 1 338 ? 0.511 22.298 44.206 1.00 67.06 338 GLU A CA 1
ATOM 2573 C C . GLU A 1 338 ? 1.555 23.034 43.341 1.00 67.06 338 GLU A C 1
ATOM 2575 O O . GLU A 1 338 ? 1.411 23.142 42.121 1.00 67.06 338 GLU A O 1
ATOM 2580 N N . SER A 1 339 ? 2.644 23.519 43.947 1.00 66.12 339 SER A N 1
ATOM 2581 C CA . SER A 1 339 ? 3.794 24.083 43.221 1.00 66.12 339 SER A CA 1
ATOM 2582 C C . SER A 1 339 ? 4.559 23.005 42.436 1.00 66.12 339 SER A C 1
ATOM 2584 O O . SER A 1 339 ? 4.912 23.201 41.267 1.00 66.12 339 SER A O 1
ATOM 2586 N N . ALA A 1 340 ? 4.759 21.834 43.050 1.00 57.41 340 ALA A N 1
ATOM 2587 C CA . ALA A 1 340 ? 5.407 20.685 42.425 1.00 57.41 340 ALA A CA 1
ATOM 2588 C C . ALA A 1 340 ? 4.571 20.094 41.270 1.00 57.41 340 ALA A C 1
ATOM 2590 O O . ALA A 1 340 ? 5.128 19.738 40.233 1.00 57.41 340 ALA A O 1
ATOM 2591 N N . HIS A 1 341 ? 3.237 20.058 41.392 1.00 65.94 341 HIS A N 1
ATOM 2592 C CA . HIS A 1 341 ? 2.351 19.651 40.291 1.00 65.94 341 HIS A CA 1
ATOM 2593 C C . HIS A 1 341 ? 2.440 20.601 39.096 1.00 65.94 341 HIS A C 1
ATOM 2595 O O . HIS A 1 341 ? 2.619 20.150 37.970 1.00 65.94 341 HIS A O 1
ATOM 2601 N N . ARG A 1 342 ? 2.391 21.918 39.329 1.00 67.81 342 ARG A N 1
ATOM 2602 C CA . ARG A 1 342 ? 2.486 22.911 38.245 1.00 67.81 342 ARG A CA 1
ATOM 2603 C C . ARG A 1 342 ? 3.823 22.864 37.507 1.00 67.81 342 ARG A C 1
ATOM 2605 O O . ARG A 1 342 ? 3.871 23.067 36.298 1.00 67.81 342 ARG A O 1
ATOM 2612 N N . THR A 1 343 ? 4.913 22.594 38.221 1.00 63.50 343 THR A N 1
ATOM 2613 C CA . THR A 1 343 ? 6.236 22.422 37.600 1.00 63.50 343 THR A CA 1
ATOM 2614 C C . THR A 1 343 ? 6.353 21.104 36.837 1.00 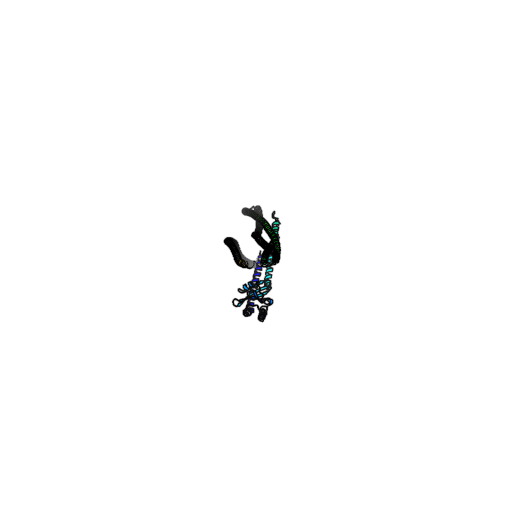63.50 343 THR A C 1
ATOM 2616 O O . THR A 1 343 ? 6.973 21.085 35.776 1.00 63.50 343 THR A O 1
ATOM 2619 N N . LEU A 1 344 ? 5.707 20.033 37.306 1.00 61.53 344 LEU A N 1
ATOM 2620 C CA . LEU A 1 344 ? 5.619 18.768 36.576 1.00 61.53 344 LEU A CA 1
ATOM 2621 C C . LEU A 1 344 ? 4.779 18.895 35.296 1.00 61.53 344 LEU A C 1
ATOM 2623 O O . LEU A 1 344 ? 5.211 18.425 34.249 1.00 61.53 344 LEU A O 1
ATOM 2627 N N . GLU A 1 345 ? 3.627 19.568 35.350 1.00 66.00 345 GLU A N 1
ATOM 2628 C CA . GLU A 1 345 ? 2.795 19.838 34.168 1.00 66.00 345 GLU A CA 1
ATOM 2629 C C . GLU A 1 345 ? 3.546 20.681 33.129 1.00 66.00 345 GLU A C 1
ATOM 2631 O O . GLU A 1 345 ? 3.515 20.368 31.939 1.00 66.00 345 GLU A O 1
ATOM 2636 N N . ALA A 1 346 ? 4.283 21.708 33.568 1.00 63.38 346 ALA A N 1
ATOM 2637 C CA . ALA A 1 346 ? 5.127 22.510 32.684 1.00 63.38 346 ALA A CA 1
ATOM 2638 C C . ALA A 1 346 ? 6.249 21.674 32.039 1.00 63.38 346 ALA A C 1
ATOM 2640 O O . ALA A 1 346 ? 6.469 21.773 30.833 1.00 63.38 346 ALA A O 1
ATOM 2641 N N . ALA A 1 347 ? 6.912 20.804 32.808 1.00 55.53 347 ALA A N 1
ATOM 2642 C CA . ALA A 1 347 ? 7.942 19.906 32.285 1.00 55.53 347 ALA A CA 1
ATOM 2643 C C . ALA A 1 347 ? 7.368 18.872 31.297 1.00 55.53 347 ALA A C 1
ATOM 2645 O O . ALA A 1 347 ? 7.958 18.631 30.247 1.00 55.53 347 ALA A O 1
ATOM 2646 N N . GLN A 1 348 ? 6.194 18.299 31.580 1.00 58.69 348 GLN A N 1
ATOM 2647 C CA . GLN A 1 348 ? 5.503 17.370 30.677 1.00 58.69 348 GLN A CA 1
ATOM 2648 C C . GLN A 1 348 ? 5.064 18.050 29.375 1.00 58.69 348 GLN A C 1
ATOM 2650 O O . GLN A 1 348 ? 5.192 17.466 28.297 1.00 58.69 348 GLN A O 1
ATOM 2655 N N . HIS A 1 349 ? 4.595 19.295 29.458 1.00 67.38 349 HIS A N 1
ATOM 2656 C CA . HIS A 1 349 ? 4.255 20.100 28.289 1.00 67.38 349 HIS A CA 1
ATOM 2657 C C . HIS A 1 349 ? 5.494 20.418 27.434 1.00 67.38 349 HIS A C 1
ATOM 2659 O O . HIS A 1 349 ? 5.443 20.314 26.208 1.00 67.38 349 HIS A O 1
ATOM 2665 N N . ASP A 1 350 ? 6.630 20.741 28.056 1.00 58.50 350 ASP A N 1
ATOM 2666 C CA . ASP A 1 350 ? 7.894 20.974 27.346 1.00 58.50 350 ASP A CA 1
ATOM 2667 C C . ASP A 1 350 ? 8.447 19.696 26.687 1.00 58.50 350 ASP A C 1
ATOM 2669 O O . ASP A 1 350 ? 8.969 19.758 25.568 1.00 58.50 350 ASP A O 1
ATOM 2673 N N . VAL A 1 351 ? 8.279 18.528 27.320 1.00 53.94 351 VAL A N 1
ATOM 2674 C CA . VAL A 1 351 ? 8.595 17.214 26.725 1.00 53.94 351 VAL A CA 1
ATOM 2675 C C . VAL A 1 351 ? 7.707 16.931 25.507 1.00 53.94 351 VAL A C 1
ATOM 2677 O O . VAL A 1 351 ? 8.208 16.540 24.454 1.00 53.94 351 VAL A O 1
ATOM 2680 N N . ALA A 1 352 ? 6.400 17.183 25.597 1.00 60.59 352 ALA A N 1
ATOM 2681 C CA . ALA A 1 352 ? 5.488 17.006 24.465 1.00 60.59 352 ALA A CA 1
ATOM 2682 C C . ALA A 1 352 ? 5.833 17.943 23.291 1.00 60.59 352 ALA A C 1
ATOM 2684 O O . ALA A 1 352 ? 5.920 17.499 22.146 1.00 60.59 352 ALA A O 1
ATOM 2685 N N . ALA A 1 353 ? 6.120 19.218 23.574 1.00 60.38 353 ALA A N 1
ATOM 2686 C CA . ALA A 1 353 ? 6.472 20.207 22.556 1.00 60.38 353 ALA A CA 1
ATOM 2687 C C . ALA A 1 353 ? 7.834 19.936 21.890 1.00 60.38 353 ALA A C 1
ATOM 2689 O O . ALA A 1 353 ? 8.032 20.248 20.715 1.00 60.38 353 ALA A O 1
ATOM 2690 N N . THR A 1 354 ? 8.799 19.375 22.622 1.00 53.22 354 THR A N 1
ATOM 2691 C CA . THR A 1 354 ? 10.089 18.962 22.043 1.00 53.22 354 THR A CA 1
ATOM 2692 C C . THR A 1 354 ? 9.956 17.703 21.193 1.00 53.22 354 THR A C 1
ATOM 2694 O O . THR A 1 354 ? 10.588 17.630 20.139 1.00 53.22 354 THR A O 1
ATOM 2697 N N . ARG A 1 355 ? 9.084 16.768 21.584 1.00 62.16 355 ARG A N 1
ATOM 2698 C CA . ARG A 1 355 ? 8.780 15.555 20.815 1.00 62.16 355 ARG A CA 1
ATOM 2699 C C . ARG A 1 355 ? 8.088 15.858 19.487 1.00 62.16 355 ARG A C 1
ATOM 2701 O O . ARG A 1 355 ? 8.510 15.344 18.460 1.00 62.16 355 ARG A O 1
ATOM 2708 N N . GLU A 1 356 ? 7.107 16.756 19.482 1.00 62.09 356 GLU A N 1
ATOM 2709 C CA . GLU A 1 356 ? 6.426 17.183 18.250 1.00 62.09 356 GLU A CA 1
ATOM 2710 C C . GLU A 1 356 ? 7.403 17.836 17.254 1.00 62.09 356 GLU A C 1
ATOM 2712 O O . GLU A 1 356 ? 7.410 17.506 16.068 1.00 62.09 356 GLU A O 1
ATOM 2717 N N . ARG A 1 357 ? 8.305 18.698 17.746 1.00 56.22 357 ARG A N 1
ATOM 2718 C CA . ARG A 1 357 ? 9.362 19.318 16.922 1.00 56.22 357 ARG A CA 1
ATOM 2719 C C . ARG A 1 357 ? 10.357 18.302 16.369 1.00 56.22 357 ARG A C 1
ATOM 2721 O O . ARG A 1 357 ? 10.875 18.495 15.273 1.00 56.22 357 ARG A O 1
ATOM 2728 N N . TRP A 1 358 ? 10.638 17.240 17.120 1.00 53.53 358 TRP A N 1
ATOM 2729 C CA . TRP A 1 358 ? 11.503 16.148 16.683 1.00 53.53 358 TRP A CA 1
ATOM 2730 C C . TRP A 1 358 ? 10.838 15.319 15.574 1.00 53.53 358 TRP A C 1
ATOM 2732 O O . TRP A 1 358 ? 11.452 15.100 14.534 1.00 53.53 358 TRP A O 1
ATOM 2742 N N . GLU A 1 359 ? 9.561 14.963 15.738 1.00 57.28 359 GLU A N 1
ATOM 2743 C CA . GLU A 1 359 ? 8.781 14.232 14.725 1.00 57.28 359 GLU A CA 1
ATOM 2744 C C . GLU A 1 359 ? 8.562 15.051 13.438 1.00 57.28 359 GLU A C 1
ATOM 2746 O O . GLU A 1 359 ? 8.442 14.495 12.345 1.00 57.28 359 GLU A O 1
ATOM 2751 N N . GLU A 1 360 ? 8.485 16.381 13.535 1.00 56.16 360 GLU A N 1
ATOM 2752 C CA . GLU A 1 360 ? 8.427 17.273 12.371 1.00 56.16 360 GLU A CA 1
ATOM 2753 C C . GLU A 1 360 ? 9.785 17.394 11.659 1.00 56.16 360 GLU A C 1
ATOM 2755 O O . GLU A 1 360 ? 9.833 17.344 10.428 1.00 56.16 360 GLU A O 1
ATOM 2760 N N . ALA A 1 361 ? 10.888 17.503 12.408 1.00 51.62 361 ALA A N 1
ATOM 2761 C CA . ALA A 1 361 ? 12.237 17.511 11.844 1.00 51.62 361 ALA A CA 1
ATOM 2762 C C . ALA A 1 361 ? 12.579 16.181 11.150 1.00 51.62 361 ALA A C 1
ATOM 2764 O O . ALA A 1 361 ? 13.184 16.191 10.084 1.00 51.62 361 ALA A O 1
ATOM 2765 N N . GLU A 1 362 ? 12.147 15.046 11.706 1.00 55.91 362 GLU A N 1
ATOM 2766 C CA . GLU A 1 362 ? 12.398 13.718 11.136 1.00 55.91 362 GLU A CA 1
ATOM 2767 C C . GLU A 1 362 ? 11.617 13.475 9.841 1.00 55.91 362 GLU A C 1
ATOM 2769 O O . GLU A 1 362 ? 12.182 12.985 8.866 1.00 55.91 362 GLU A O 1
ATOM 2774 N N . ARG A 1 363 ? 10.352 13.913 9.781 1.00 63.22 363 ARG A N 1
ATOM 2775 C CA . ARG A 1 363 ? 9.573 13.884 8.532 1.00 63.22 363 ARG A CA 1
ATOM 2776 C C . ARG A 1 363 ? 10.222 14.719 7.429 1.00 63.22 363 ARG A C 1
ATOM 2778 O O . ARG A 1 363 ? 10.319 14.258 6.299 1.00 63.22 363 ARG A O 1
ATOM 2785 N N . ARG A 1 364 ? 10.699 15.923 7.757 1.00 54.44 364 ARG A N 1
ATOM 2786 C CA . ARG A 1 364 ? 11.366 16.804 6.783 1.00 54.44 364 ARG A CA 1
ATOM 2787 C C . ARG A 1 364 ? 12.733 16.282 6.345 1.00 54.44 364 ARG A C 1
ATOM 2789 O O . ARG A 1 364 ? 13.097 16.477 5.191 1.00 54.44 364 ARG A O 1
ATOM 2796 N N . ASN A 1 365 ? 13.471 15.611 7.231 1.00 50.09 365 ASN A N 1
ATOM 2797 C CA . ASN A 1 365 ? 14.738 14.983 6.864 1.00 50.09 365 ASN A CA 1
ATOM 2798 C C . ASN A 1 365 ? 14.517 13.842 5.861 1.00 50.09 365 ASN A C 1
ATOM 2800 O O . ASN A 1 365 ? 15.201 13.791 4.847 1.00 50.09 365 ASN A O 1
ATOM 2804 N N . ALA A 1 366 ? 13.495 13.009 6.082 1.00 57.12 366 ALA A N 1
ATOM 2805 C CA . ALA A 1 366 ? 13.122 11.948 5.146 1.00 57.12 366 ALA A CA 1
ATOM 2806 C C . ALA A 1 366 ? 12.720 12.499 3.761 1.00 57.12 366 ALA A C 1
ATOM 2808 O O . ALA A 1 366 ? 13.162 11.987 2.737 1.00 57.12 366 ALA A O 1
ATOM 2809 N N . GLU A 1 367 ? 11.947 13.592 3.711 1.00 58.59 367 GLU A N 1
ATOM 2810 C CA . GLU A 1 367 ? 11.587 14.257 2.445 1.00 58.59 367 GLU A CA 1
ATOM 2811 C C . GLU A 1 367 ? 12.817 14.802 1.684 1.00 58.59 367 GLU A C 1
ATOM 2813 O O . GLU A 1 367 ? 12.876 14.741 0.450 1.00 58.59 367 GLU A O 1
ATOM 2818 N N . LEU A 1 368 ? 13.814 15.331 2.403 1.00 55.34 368 LEU A N 1
ATOM 2819 C CA . LEU A 1 368 ? 15.064 15.815 1.809 1.00 55.34 368 LEU A CA 1
ATOM 2820 C C . LEU A 1 368 ? 15.969 14.668 1.345 1.00 55.34 368 LEU A C 1
ATOM 2822 O O . LEU A 1 368 ? 16.551 14.768 0.266 1.00 55.34 368 LEU A O 1
ATOM 2826 N N . GLU A 1 369 ? 16.062 13.580 2.109 1.00 58.84 369 GLU A N 1
ATOM 2827 C CA . GLU A 1 369 ? 16.813 12.374 1.740 1.00 58.84 369 GLU A CA 1
ATOM 2828 C C . GLU A 1 369 ? 16.271 11.744 0.450 1.00 58.84 369 GLU A C 1
ATOM 2830 O O . GLU A 1 369 ? 17.051 11.459 -0.464 1.00 58.84 369 GLU A O 1
ATOM 2835 N N . ASP A 1 370 ? 14.946 11.627 0.319 1.00 61.75 370 ASP A N 1
ATOM 2836 C CA . ASP A 1 370 ? 14.293 11.142 -0.903 1.00 61.75 370 ASP A CA 1
ATOM 2837 C C . ASP A 1 370 ? 14.605 12.047 -2.108 1.00 61.75 370 ASP A C 1
ATOM 2839 O O . ASP A 1 370 ? 14.953 11.574 -3.195 1.00 61.75 370 ASP A O 1
ATOM 2843 N N . THR A 1 371 ? 14.561 13.369 -1.906 1.00 57.84 371 THR A N 1
ATOM 2844 C CA . THR A 1 371 ? 14.875 14.354 -2.955 1.00 57.84 371 THR A CA 1
ATOM 2845 C C . THR A 1 371 ? 16.348 14.275 -3.382 1.00 57.84 371 THR A C 1
ATOM 2847 O O . THR A 1 371 ? 16.658 14.319 -4.576 1.00 57.84 371 THR A O 1
ATOM 2850 N N . VAL A 1 372 ? 17.275 14.121 -2.431 1.00 61.06 372 VAL A N 1
ATOM 2851 C CA . VAL A 1 372 ? 18.717 13.980 -2.696 1.00 61.06 372 VAL A CA 1
ATOM 2852 C C . VAL A 1 372 ? 19.032 12.660 -3.399 1.00 61.06 372 VAL A C 1
ATOM 2854 O O . VAL A 1 372 ? 19.888 12.643 -4.289 1.00 61.06 372 VAL A O 1
ATOM 2857 N N . ALA A 1 373 ? 18.348 11.569 -3.047 1.00 60.94 373 ALA A N 1
ATOM 2858 C CA . ALA A 1 373 ? 18.485 10.280 -3.721 1.00 60.94 373 ALA A CA 1
ATOM 2859 C C . ALA A 1 373 ? 18.045 10.372 -5.190 1.00 60.94 373 ALA A C 1
ATOM 2861 O O . ALA A 1 373 ? 18.749 9.899 -6.090 1.00 60.94 373 ALA A O 1
ATOM 2862 N N . GLU A 1 374 ? 16.931 11.059 -5.455 1.00 58.66 374 GLU A N 1
ATOM 2863 C CA . GLU A 1 374 ? 16.454 11.305 -6.813 1.00 58.66 374 GLU A CA 1
ATOM 2864 C C . GLU A 1 374 ? 17.424 12.197 -7.609 1.00 58.66 374 GLU A C 1
ATOM 2866 O O . GLU A 1 374 ? 17.772 11.886 -8.753 1.00 58.66 374 GLU A O 1
ATOM 2871 N N . MET A 1 375 ? 17.928 13.279 -7.007 1.00 56.47 375 MET A N 1
ATOM 2872 C CA . MET A 1 375 ? 18.917 14.156 -7.641 1.00 56.47 375 MET A CA 1
ATOM 2873 C C . MET A 1 375 ? 20.253 13.444 -7.924 1.00 56.47 375 MET A C 1
ATOM 2875 O O . MET A 1 375 ? 20.833 13.646 -8.993 1.00 56.47 375 MET A O 1
ATOM 2879 N N . HIS A 1 376 ? 20.723 12.559 -7.039 1.00 62.66 376 HIS A N 1
ATOM 2880 C CA . HIS A 1 376 ? 21.920 11.740 -7.273 1.00 62.66 376 HIS A CA 1
ATOM 2881 C C . HIS A 1 376 ? 21.740 10.739 -8.413 1.00 62.66 376 HIS A C 1
ATOM 2883 O O . HIS A 1 376 ? 22.636 10.583 -9.250 1.00 62.66 376 HIS A O 1
ATOM 2889 N N . ALA A 1 377 ? 20.584 10.075 -8.481 1.00 62.53 377 ALA A N 1
ATOM 2890 C CA . ALA A 1 377 ? 20.264 9.177 -9.586 1.00 62.53 377 ALA A CA 1
ATOM 2891 C C . ALA A 1 377 ? 20.287 9.931 -10.928 1.00 62.53 377 ALA A C 1
ATOM 2893 O O . ALA A 1 377 ? 20.845 9.436 -11.910 1.00 62.53 377 ALA A O 1
ATOM 2894 N N . ARG A 1 378 ? 19.771 11.169 -10.949 1.00 60.78 378 ARG A N 1
ATOM 2895 C CA . ARG A 1 378 ? 19.828 12.066 -12.116 1.00 60.78 378 ARG A CA 1
ATOM 2896 C C . ARG A 1 378 ? 21.257 12.471 -12.475 1.00 60.78 378 ARG A C 1
ATOM 2898 O O . ARG A 1 378 ? 21.601 12.427 -13.653 1.00 60.78 378 ARG A O 1
ATOM 2905 N N . LEU A 1 379 ? 22.084 12.837 -11.494 1.00 58.53 379 LEU A N 1
ATOM 2906 C CA . LEU A 1 379 ? 23.488 13.187 -11.726 1.00 58.53 379 LEU A CA 1
ATOM 2907 C C . LEU A 1 379 ? 24.252 12.012 -12.344 1.00 58.53 379 LEU A C 1
ATOM 2909 O O . LEU A 1 379 ? 24.972 12.172 -13.323 1.00 58.53 379 LEU A O 1
ATOM 2913 N N . THR A 1 380 ? 24.015 10.815 -11.818 1.00 59.12 380 THR A N 1
ATOM 2914 C CA . THR A 1 380 ? 24.691 9.601 -12.270 1.00 59.12 380 THR A CA 1
ATOM 2915 C C . THR A 1 380 ? 24.250 9.207 -13.687 1.00 59.12 380 THR A C 1
ATOM 2917 O O . THR A 1 380 ? 25.063 8.733 -14.479 1.00 59.12 380 THR A O 1
ATOM 2920 N N . ASP A 1 381 ? 22.981 9.423 -14.048 1.00 61.31 381 ASP A N 1
ATOM 2921 C CA . ASP A 1 381 ? 22.500 9.262 -15.429 1.00 61.31 381 ASP A CA 1
ATOM 2922 C C . ASP A 1 381 ? 23.131 10.280 -16.394 1.00 61.31 381 ASP A C 1
ATOM 2924 O O . ASP A 1 381 ? 23.446 9.941 -17.534 1.00 61.31 381 ASP A O 1
ATOM 2928 N N . LEU A 1 382 ? 23.357 11.518 -15.944 1.00 57.47 382 LEU A N 1
ATOM 2929 C CA . LEU A 1 382 ? 24.034 12.552 -16.732 1.00 57.47 382 LEU A CA 1
ATOM 2930 C C . LEU A 1 382 ? 25.527 12.243 -16.926 1.00 57.47 382 LEU A C 1
ATOM 2932 O O . LEU A 1 382 ? 26.037 12.410 -18.033 1.00 57.47 382 LEU A O 1
ATOM 2936 N N . GLU A 1 383 ? 26.206 11.741 -15.892 1.00 57.66 383 GLU A N 1
ATOM 2937 C CA . GLU A 1 383 ? 27.635 11.391 -15.909 1.00 57.66 383 GLU A CA 1
ATOM 2938 C C . GLU A 1 383 ? 27.946 10.119 -16.713 1.00 57.66 383 GLU A C 1
ATOM 2940 O O . GLU A 1 383 ? 29.028 9.996 -17.282 1.00 57.66 383 GLU A O 1
ATOM 2945 N N . ARG A 1 384 ? 26.998 9.177 -16.823 1.00 57.91 384 ARG A N 1
ATOM 2946 C CA . ARG A 1 384 ? 27.157 7.934 -17.605 1.00 57.91 384 ARG A CA 1
ATOM 2947 C C . ARG A 1 384 ? 27.002 8.114 -19.121 1.00 57.91 384 ARG A C 1
ATOM 2949 O O . ARG A 1 384 ? 27.061 7.130 -19.862 1.00 57.91 384 ARG A O 1
ATOM 2956 N N . ARG A 1 385 ? 26.786 9.336 -19.615 1.00 60.38 385 ARG A N 1
ATOM 2957 C CA . ARG A 1 385 ? 26.536 9.583 -21.044 1.00 60.38 385 ARG A CA 1
ATOM 2958 C C . ARG A 1 385 ? 27.835 9.465 -21.861 1.00 60.38 385 ARG A C 1
ATOM 2960 O O . ARG A 1 385 ? 28.847 10.046 -21.483 1.00 60.38 385 ARG A O 1
ATOM 2967 N N . PRO A 1 386 ? 27.828 8.729 -22.990 1.00 52.62 386 PRO A N 1
ATOM 2968 C CA . PRO A 1 386 ? 29.025 8.497 -23.794 1.00 52.62 386 PRO A CA 1
ATOM 2969 C C . PRO A 1 386 ? 29.510 9.783 -24.474 1.00 52.62 386 PRO A C 1
ATOM 2971 O O . PRO A 1 386 ? 28.719 10.499 -25.089 1.00 52.62 386 PRO A O 1
ATOM 2974 N N . ASP A 1 387 ? 30.821 10.027 -24.415 1.00 53.06 387 ASP A N 1
ATOM 2975 C CA . ASP A 1 387 ? 31.493 11.151 -25.069 1.00 53.06 387 ASP A CA 1
ATOM 2976 C C . ASP A 1 387 ? 31.324 11.080 -26.601 1.00 53.06 387 ASP A C 1
ATOM 2978 O O . ASP A 1 387 ? 31.939 10.274 -27.310 1.00 53.06 387 ASP A O 1
ATOM 2982 N N . LEU A 1 388 ? 30.433 11.926 -27.121 1.00 47.78 388 LEU A N 1
ATOM 2983 C CA . LEU A 1 388 ? 30.137 12.048 -28.547 1.00 47.78 388 LEU A CA 1
ATOM 2984 C C . LEU A 1 388 ? 31.308 12.660 -29.336 1.00 47.78 388 LEU A C 1
ATOM 2986 O O . LEU A 1 388 ? 31.298 12.549 -30.564 1.00 47.78 388 LEU A O 1
ATOM 2990 N N . SER A 1 389 ? 32.331 13.220 -28.671 1.00 43.81 389 SER A N 1
ATOM 2991 C CA . SER A 1 389 ? 33.564 13.712 -29.303 1.00 43.81 389 SER A CA 1
ATOM 2992 C C . SER A 1 389 ? 34.288 12.595 -30.055 1.00 43.81 389 SER A C 1
ATOM 2994 O O . SER A 1 389 ? 34.635 12.761 -31.222 1.00 43.81 389 SER A O 1
ATOM 2996 N N . ALA A 1 390 ? 34.390 11.398 -29.465 1.00 49.62 390 ALA A N 1
ATOM 2997 C CA . ALA A 1 390 ? 35.056 10.257 -30.100 1.00 49.62 390 ALA A CA 1
ATOM 2998 C C . ALA A 1 390 ? 34.342 9.780 -31.384 1.00 49.62 390 ALA A C 1
ATOM 3000 O O . ALA A 1 390 ? 34.977 9.367 -32.357 1.00 49.62 390 ALA A O 1
ATOM 3001 N N . LYS A 1 391 ? 33.003 9.873 -31.429 1.00 46.72 391 LYS A N 1
ATOM 3002 C CA . LYS A 1 391 ? 32.206 9.572 -32.636 1.00 46.72 391 LYS A CA 1
ATOM 3003 C C . LYS A 1 391 ? 32.292 10.688 -33.688 1.00 46.72 391 LYS A C 1
ATOM 3005 O O . LYS A 1 391 ? 32.042 10.439 -34.869 1.00 46.72 391 LYS A O 1
ATOM 3010 N N . LEU A 1 392 ? 32.618 11.911 -33.274 1.00 48.34 392 LEU A N 1
ATOM 3011 C CA . LEU A 1 392 ? 32.797 13.084 -34.129 1.00 48.34 392 LEU A CA 1
ATOM 3012 C C . LEU A 1 392 ? 34.157 13.053 -34.848 1.00 48.34 392 LEU A C 1
ATOM 3014 O O . LEU A 1 392 ? 34.231 13.321 -36.051 1.00 48.34 392 LEU A O 1
ATOM 3018 N N . ASP A 1 393 ? 35.204 12.636 -34.137 1.00 53.53 393 ASP A N 1
ATOM 3019 C CA . ASP A 1 393 ? 36.557 12.473 -34.677 1.00 53.53 393 ASP A CA 1
ATOM 3020 C C . ASP A 1 393 ? 36.606 11.362 -35.738 1.00 53.53 393 ASP A C 1
ATOM 3022 O O . ASP A 1 393 ? 37.176 11.541 -36.817 1.00 53.53 393 ASP A O 1
ATOM 3026 N N . ALA A 1 394 ? 35.887 10.257 -35.506 1.00 52.41 394 ALA A N 1
ATOM 3027 C CA . ALA A 1 394 ? 35.750 9.169 -36.477 1.00 52.41 394 ALA A CA 1
ATOM 3028 C C . ALA A 1 394 ? 35.063 9.605 -37.790 1.00 52.41 394 ALA A C 1
ATOM 3030 O O . ALA A 1 394 ? 35.447 9.169 -38.877 1.00 52.41 394 ALA A O 1
ATOM 3031 N N . ALA A 1 395 ? 34.061 10.488 -37.713 1.00 48.03 395 ALA A N 1
ATOM 3032 C CA . ALA A 1 395 ? 33.361 11.007 -38.892 1.00 48.03 395 ALA A CA 1
ATOM 3033 C C . ALA A 1 395 ? 34.169 12.068 -39.654 1.00 48.03 395 ALA A C 1
ATOM 3035 O O . ALA A 1 395 ? 34.013 12.201 -40.868 1.00 48.03 395 ALA A O 1
ATOM 3036 N N . THR A 1 396 ? 35.040 12.800 -38.958 1.00 53.72 396 THR A N 1
ATOM 3037 C CA . THR A 1 396 ? 35.974 13.749 -39.578 1.00 53.72 396 THR A CA 1
ATOM 3038 C C . THR A 1 396 ? 37.037 12.996 -40.383 1.00 53.72 396 THR A C 1
ATOM 3040 O O . THR A 1 396 ? 37.252 13.316 -41.550 1.00 53.72 396 THR A O 1
ATOM 3043 N N . GLY A 1 397 ? 37.587 11.908 -39.829 1.00 58.38 397 GLY A N 1
ATOM 3044 C CA . GLY A 1 397 ? 38.554 11.055 -40.531 1.00 58.38 397 GLY A CA 1
ATOM 3045 C C . GLY A 1 397 ? 38.002 10.387 -41.799 1.00 58.38 397 GLY A C 1
ATOM 3046 O O . GLY A 1 397 ? 38.707 10.290 -42.799 1.00 58.38 397 GLY A O 1
ATOM 3047 N N . ALA A 1 398 ? 36.727 9.978 -41.809 1.00 53.69 398 ALA A N 1
ATOM 3048 C CA . ALA A 1 398 ? 36.092 9.411 -43.005 1.00 53.69 398 ALA A CA 1
ATOM 3049 C C . ALA A 1 398 ? 35.957 10.429 -44.158 1.00 53.69 398 ALA A C 1
ATOM 3051 O O . ALA A 1 398 ? 36.017 10.058 -45.329 1.00 53.69 398 ALA A O 1
ATOM 3052 N N . LEU A 1 399 ? 35.799 11.713 -43.831 1.00 53.50 399 LEU A N 1
ATOM 3053 C CA . LEU A 1 399 ? 35.569 12.785 -44.797 1.00 53.50 399 LEU A CA 1
ATOM 3054 C C . LEU A 1 399 ? 36.872 13.252 -45.472 1.00 53.50 399 LEU A C 1
ATOM 3056 O O . LEU A 1 399 ? 36.889 13.516 -46.675 1.00 53.50 399 LEU A O 1
ATOM 3060 N N . ASP A 1 400 ? 37.983 13.265 -44.730 1.00 58.75 400 ASP A N 1
ATOM 3061 C CA . ASP A 1 400 ? 39.314 13.540 -45.291 1.00 58.75 400 ASP A CA 1
ATOM 3062 C C . ASP A 1 400 ? 39.734 12.472 -46.318 1.00 58.75 400 ASP A C 1
ATOM 3064 O O . ASP A 1 400 ? 40.316 12.797 -47.356 1.00 58.75 400 ASP A O 1
ATOM 3068 N N . ILE A 1 401 ? 39.352 11.210 -46.090 1.00 57.94 401 ILE A N 1
ATOM 3069 C CA . ILE A 1 401 ? 39.594 10.100 -47.026 1.00 57.94 401 ILE A CA 1
ATOM 3070 C C . ILE A 1 401 ? 38.801 10.280 -48.332 1.00 57.94 401 ILE A C 1
ATOM 3072 O O . ILE A 1 401 ? 39.343 10.053 -49.417 1.00 57.94 401 ILE A O 1
ATOM 3076 N N . ALA A 1 402 ? 37.533 10.694 -48.258 1.00 53.00 402 ALA A N 1
ATOM 3077 C CA . ALA A 1 402 ? 36.696 10.922 -49.441 1.00 53.00 402 ALA A CA 1
ATOM 3078 C C . ALA A 1 402 ? 37.220 12.091 -50.302 1.00 53.00 402 ALA A C 1
ATOM 3080 O O . ALA A 1 402 ? 37.230 12.027 -51.536 1.00 53.00 402 ALA A O 1
ATOM 3081 N N . ARG A 1 403 ? 37.726 13.145 -49.650 1.00 59.06 403 ARG A N 1
ATOM 3082 C CA . ARG A 1 403 ? 38.286 14.341 -50.294 1.00 59.06 403 ARG A CA 1
ATOM 3083 C C . ARG A 1 403 ? 39.555 14.045 -51.096 1.00 59.06 403 ARG A C 1
ATOM 3085 O O . ARG A 1 403 ? 39.690 14.534 -52.219 1.00 59.06 403 ARG A O 1
ATOM 3092 N N . GLU A 1 404 ? 40.461 13.233 -50.556 1.00 62.94 404 GLU A N 1
ATOM 3093 C CA . GLU A 1 404 ? 41.667 12.802 -51.278 1.00 62.94 404 GLU A CA 1
ATOM 3094 C C . GLU A 1 404 ? 41.329 11.957 -52.514 1.00 62.94 404 GLU A C 1
ATOM 3096 O O . GLU A 1 404 ? 41.906 12.157 -53.584 1.00 62.94 404 GLU A O 1
ATOM 3101 N N . HIS A 1 405 ? 40.317 11.090 -52.424 1.00 57.06 405 HIS A N 1
ATOM 3102 C CA . HIS A 1 405 ? 39.887 10.282 -53.566 1.00 57.06 405 HIS A CA 1
ATOM 3103 C C . HIS A 1 405 ? 39.301 11.114 -54.715 1.00 57.06 405 HIS A C 1
ATOM 3105 O O . HIS A 1 405 ? 39.638 10.871 -55.875 1.00 57.06 405 HIS A O 1
ATOM 3111 N N . ILE A 1 406 ? 38.458 12.112 -54.430 1.00 60.59 406 ILE A N 1
ATOM 3112 C CA . ILE A 1 406 ? 37.867 12.970 -55.476 1.00 60.59 406 ILE A CA 1
ATOM 3113 C C . ILE A 1 406 ? 38.937 13.839 -56.154 1.00 60.59 406 ILE A C 1
ATOM 3115 O O . ILE A 1 406 ? 38.923 14.003 -57.378 1.00 60.59 406 ILE A O 1
ATOM 3119 N N . ARG A 1 407 ? 39.917 14.344 -55.392 1.00 64.81 407 ARG A N 1
ATOM 3120 C CA . ARG A 1 407 ? 41.078 15.068 -55.944 1.00 64.81 407 ARG A CA 1
ATOM 3121 C C . ARG A 1 407 ? 41.919 14.189 -56.869 1.00 64.81 407 ARG A C 1
ATOM 3123 O O . ARG A 1 407 ? 42.250 14.623 -57.971 1.00 64.81 407 ARG A O 1
ATOM 3130 N N . ALA A 1 408 ? 42.213 12.955 -56.456 1.00 62.66 408 ALA A N 1
ATOM 3131 C CA . ALA A 1 408 ? 42.980 12.003 -57.258 1.00 62.66 408 ALA A CA 1
ATOM 3132 C C . ALA A 1 408 ? 42.277 11.648 -58.583 1.00 62.66 408 ALA A C 1
ATOM 3134 O O . ALA A 1 408 ? 42.924 11.574 -59.629 1.00 62.66 408 ALA A O 1
ATOM 3135 N N . LEU A 1 409 ? 40.950 11.476 -58.565 1.00 58.75 409 LEU A N 1
ATOM 3136 C CA . LEU A 1 409 ? 40.160 11.202 -59.773 1.00 58.75 409 LEU A CA 1
ATOM 3137 C C . LEU A 1 409 ? 40.105 12.400 -60.733 1.00 58.75 409 LEU A C 1
ATOM 3139 O O . LEU A 1 409 ? 40.135 12.209 -61.947 1.00 58.75 409 LEU A O 1
ATOM 3143 N N . THR A 1 410 ? 40.082 13.623 -60.199 1.00 60.41 410 THR A N 1
ATOM 3144 C CA . THR A 1 410 ? 40.079 14.858 -61.002 1.00 60.41 410 THR A CA 1
ATOM 3145 C C . THR A 1 410 ? 41.426 15.061 -61.705 1.00 60.41 410 THR A C 1
ATOM 3147 O O . THR A 1 410 ? 41.460 15.279 -62.913 1.00 60.41 410 THR A O 1
ATOM 3150 N N . ALA A 1 411 ? 42.543 14.872 -60.990 1.00 62.66 411 ALA A N 1
ATOM 3151 C CA . ALA A 1 411 ? 43.892 14.980 -61.555 1.00 62.66 411 ALA A CA 1
ATOM 3152 C C . ALA A 1 411 ? 44.137 13.987 -62.708 1.00 62.66 411 ALA A C 1
ATOM 3154 O O . ALA A 1 411 ? 44.748 14.333 -63.718 1.00 62.66 411 ALA A O 1
ATOM 3155 N N . ARG A 1 412 ? 43.602 12.766 -62.592 1.00 61.72 412 ARG A N 1
ATOM 3156 C CA . ARG A 1 412 ? 43.706 11.728 -63.628 1.00 61.72 412 ARG A CA 1
ATOM 3157 C C . ARG A 1 412 ? 42.926 12.070 -64.904 1.00 61.72 412 ARG A C 1
ATOM 3159 O O . ARG A 1 412 ? 43.347 11.688 -65.994 1.00 61.72 412 ARG A O 1
ATOM 3166 N N . ALA A 1 413 ? 41.811 12.791 -64.784 1.00 59.38 413 ALA A N 1
ATOM 3167 C CA . ALA A 1 413 ? 41.048 13.273 -65.935 1.00 59.38 413 ALA A CA 1
ATOM 3168 C C . ALA A 1 413 ? 41.785 14.402 -66.684 1.00 59.38 413 ALA A C 1
ATOM 3170 O O . ALA A 1 413 ? 41.751 14.441 -67.913 1.00 59.38 413 ALA A O 1
ATOM 3171 N N . ASP A 1 414 ? 42.496 15.275 -65.964 1.00 60.62 414 ASP A N 1
ATOM 3172 C CA . ASP A 1 414 ? 43.279 16.368 -66.559 1.00 60.62 414 ASP A CA 1
ATOM 3173 C C . ASP A 1 414 ? 44.544 15.865 -67.285 1.00 60.62 414 ASP A C 1
ATOM 3175 O O . ASP A 1 414 ? 44.927 16.396 -68.331 1.00 60.62 414 ASP A O 1
ATOM 3179 N N . GLU A 1 415 ? 45.169 14.797 -66.781 1.00 60.78 415 GLU A N 1
ATOM 3180 C CA . GLU A 1 415 ? 46.355 14.171 -67.384 1.00 60.78 415 GLU A CA 1
ATOM 3181 C C . GLU A 1 415 ? 46.038 13.508 -68.744 1.00 60.78 415 GLU A C 1
ATOM 3183 O O . GLU A 1 415 ? 46.808 13.628 -69.701 1.00 60.78 415 GLU A O 1
ATOM 3188 N N . SER A 1 416 ? 44.845 12.916 -68.878 1.00 55.66 416 SER A N 1
ATOM 3189 C CA . SER A 1 416 ? 44.353 12.310 -70.126 1.00 55.66 416 SER A CA 1
ATOM 3190 C C . SER A 1 416 ? 44.131 13.328 -71.263 1.00 55.66 416 SER A C 1
ATOM 3192 O O . SER A 1 416 ? 44.312 12.992 -72.437 1.00 55.66 416 SER A O 1
ATOM 3194 N N . ASP A 1 417 ? 43.762 14.575 -70.954 1.00 54.56 417 ASP A N 1
ATOM 3195 C CA . ASP A 1 417 ? 43.568 15.639 -71.956 1.00 54.56 417 ASP A CA 1
ATOM 3196 C C . ASP A 1 417 ? 44.911 16.213 -72.463 1.00 54.56 417 ASP A C 1
ATOM 3198 O O . ASP A 1 417 ? 45.047 16.629 -73.626 1.00 54.56 417 ASP A O 1
ATOM 3202 N N . ALA A 1 418 ? 45.948 16.183 -71.620 1.00 56.75 418 ALA A N 1
ATOM 3203 C CA . ALA A 1 418 ? 47.304 16.593 -71.982 1.00 56.75 418 ALA A CA 1
ATOM 3204 C C . ALA A 1 418 ? 47.976 15.617 -72.973 1.00 56.75 418 ALA A C 1
ATOM 3206 O O . ALA A 1 418 ? 48.762 16.036 -73.828 1.00 56.75 418 ALA A O 1
ATOM 3207 N N . GLU A 1 419 ? 47.645 14.324 -72.917 1.00 55.50 419 GLU A N 1
ATOM 3208 C CA . GLU A 1 419 ? 48.137 13.322 -73.874 1.00 55.50 419 GLU A CA 1
ATOM 3209 C C . GLU A 1 419 ? 47.416 13.394 -75.232 1.00 55.50 419 GLU A C 1
ATOM 3211 O O . GLU A 1 419 ? 48.060 13.340 -76.286 1.00 55.50 419 GLU A O 1
ATOM 3216 N N . ALA A 1 420 ? 46.098 13.624 -75.240 1.00 50.34 420 ALA A N 1
ATOM 3217 C CA . ALA A 1 420 ? 45.306 13.745 -76.469 1.00 50.34 420 ALA A CA 1
ATOM 3218 C C . ALA A 1 420 ? 45.682 14.976 -77.323 1.00 50.34 420 ALA A C 1
ATOM 3220 O O . ALA A 1 420 ? 45.575 14.958 -78.555 1.00 50.34 420 ALA A O 1
ATOM 3221 N N . SER A 1 421 ? 46.152 16.051 -76.686 1.00 53.47 421 SER A N 1
ATOM 3222 C CA . SER A 1 421 ? 46.601 17.275 -77.364 1.00 53.47 421 SER A CA 1
ATOM 3223 C C . SER A 1 421 ? 47.983 17.132 -78.022 1.00 53.47 421 SER A C 1
ATOM 3225 O O . SER A 1 421 ? 48.198 17.684 -79.105 1.00 53.47 421 SER A O 1
ATOM 3227 N N . LYS A 1 422 ? 48.893 16.322 -77.458 1.00 54.75 422 LYS A N 1
ATOM 3228 C CA . LYS A 1 422 ? 50.204 16.012 -78.066 1.00 54.75 422 LYS A CA 1
ATOM 3229 C C . LYS A 1 422 ? 50.086 15.184 -79.349 1.00 54.75 422 LYS A C 1
ATOM 3231 O O . LYS A 1 422 ? 50.739 15.511 -80.340 1.00 54.75 422 LYS A O 1
ATOM 3236 N N . LEU A 1 423 ? 49.213 14.174 -79.366 1.00 53.56 423 LEU A N 1
ATOM 3237 C CA . LEU A 1 423 ? 49.022 13.283 -80.522 1.00 53.56 423 LEU A CA 1
ATOM 3238 C C . LEU A 1 423 ? 48.441 14.001 -81.755 1.00 53.56 423 LEU A C 1
ATOM 3240 O O . LEU A 1 423 ? 48.756 13.647 -82.892 1.00 53.56 423 LEU A O 1
ATOM 3244 N N . ARG A 1 424 ? 47.649 15.063 -81.558 1.00 52.34 424 ARG A N 1
ATOM 3245 C CA . ARG A 1 424 ? 47.106 15.884 -82.657 1.00 52.34 424 ARG A CA 1
ATOM 3246 C C . ARG A 1 424 ? 48.168 16.772 -83.322 1.00 52.34 424 ARG A C 1
ATOM 3248 O O . ARG A 1 424 ? 48.118 16.961 -84.533 1.00 52.34 424 ARG A O 1
ATOM 3255 N N . ALA A 1 425 ? 49.172 17.239 -82.575 1.00 53.75 425 ALA A N 1
ATOM 3256 C CA . ALA A 1 425 ? 50.259 18.075 -83.100 1.00 53.75 425 ALA A CA 1
ATOM 3257 C C . ALA A 1 425 ? 51.325 17.286 -83.896 1.00 53.75 425 ALA A C 1
ATOM 3259 O O . ALA A 1 425 ? 52.071 17.859 -84.695 1.00 53.75 425 ALA A O 1
ATOM 3260 N N . GLU A 1 426 ? 51.428 15.971 -83.689 1.00 53.81 426 GLU A N 1
ATOM 3261 C CA . GLU A 1 426 ? 52.341 15.092 -84.437 1.00 53.81 426 GLU A CA 1
ATOM 3262 C C . GLU A 1 426 ? 51.789 14.661 -85.804 1.00 53.81 426 GLU A C 1
ATOM 3264 O O . GLU A 1 426 ? 52.564 14.423 -86.735 1.00 53.81 426 GLU A O 1
ATOM 3269 N N . LEU A 1 427 ? 50.462 14.636 -85.968 1.00 46.53 427 LEU A N 1
ATOM 3270 C CA . LEU A 1 427 ? 49.804 14.208 -87.205 1.00 46.53 427 LEU A CA 1
ATOM 3271 C C . LEU A 1 427 ? 49.857 15.272 -88.320 1.00 46.53 427 LEU A C 1
ATOM 3273 O O . LEU A 1 427 ? 49.966 14.919 -89.494 1.00 46.53 427 LEU A O 1
ATOM 3277 N N . GLU A 1 428 ? 49.887 16.564 -87.970 1.00 49.59 428 GLU A N 1
ATOM 3278 C CA . GLU A 1 428 ? 50.022 17.667 -88.940 1.00 49.59 428 GLU A CA 1
ATOM 3279 C C . GLU A 1 428 ? 51.420 17.747 -89.579 1.00 49.59 428 GLU A C 1
ATOM 3281 O O . GLU A 1 428 ? 51.557 18.142 -90.737 1.00 49.59 428 GLU A O 1
ATOM 3286 N N . ARG A 1 429 ? 52.477 17.295 -88.883 1.00 53.44 429 ARG A N 1
ATOM 3287 C CA . ARG A 1 429 ? 53.854 17.316 -89.422 1.00 53.44 429 ARG A CA 1
ATOM 3288 C C . ARG A 1 429 ? 54.120 16.235 -90.472 1.00 53.44 429 ARG A C 1
ATOM 3290 O O . ARG A 1 429 ? 55.074 16.356 -91.236 1.00 53.44 429 ARG A O 1
ATOM 3297 N N . ARG A 1 430 ? 53.291 15.184 -90.540 1.00 49.28 430 ARG A N 1
ATOM 3298 C CA . ARG A 1 430 ? 53.466 14.056 -91.475 1.00 49.28 430 ARG A CA 1
ATOM 3299 C C . ARG A 1 430 ? 52.724 14.205 -92.813 1.00 49.28 430 ARG A C 1
ATOM 3301 O O . ARG A 1 430 ? 52.877 13.332 -93.663 1.00 49.28 430 ARG A O 1
ATOM 3308 N N . GLN A 1 431 ? 51.984 15.296 -93.047 1.00 42.81 431 GLN A N 1
ATOM 3309 C CA . GLN A 1 431 ? 51.181 15.490 -94.272 1.00 42.81 431 GLN A CA 1
ATOM 3310 C C . GLN A 1 431 ? 51.664 16.590 -95.242 1.00 42.81 431 GLN A C 1
ATOM 3312 O O . GLN A 1 431 ? 50.957 16.924 -96.188 1.00 42.81 431 GLN A O 1
ATOM 3317 N N . GLY A 1 432 ? 52.893 17.099 -95.109 1.00 43.91 432 GLY A N 1
ATOM 3318 C CA . GLY A 1 432 ? 53.473 18.050 -96.069 1.00 43.91 432 GLY A CA 1
ATOM 3319 C C . GLY A 1 432 ? 54.807 17.566 -96.629 1.00 43.91 432 GLY A C 1
ATOM 3320 O O . GLY A 1 432 ? 55.831 17.743 -95.982 1.00 43.91 432 GLY A O 1
ATOM 3321 N N . GLY A 1 433 ? 54.820 16.981 -97.834 1.00 37.72 433 GLY A N 1
ATOM 3322 C CA . GLY A 1 433 ? 56.094 16.737 -98.532 1.00 37.72 433 GLY A CA 1
ATOM 3323 C C . GLY A 1 433 ? 56.178 15.576 -99.522 1.00 37.72 433 GLY A C 1
ATOM 3324 O O . GLY A 1 433 ? 57.282 15.185 -99.882 1.00 37.72 433 GLY A O 1
ATOM 3325 N N . ARG A 1 434 ? 55.058 15.021 -100.002 1.00 38.31 434 ARG A N 1
ATOM 3326 C CA . ARG A 1 434 ? 55.009 14.102 -101.161 1.00 38.31 434 ARG A CA 1
ATOM 3327 C C . ARG A 1 434 ? 54.944 14.882 -102.487 1.00 38.31 434 ARG A C 1
ATOM 3329 O O . ARG A 1 434 ? 53.999 14.753 -103.254 1.00 38.31 434 ARG A O 1
ATOM 3336 N N . ALA A 1 435 ? 55.953 15.708 -102.754 1.00 38.34 435 ALA A N 1
ATOM 3337 C CA . ALA A 1 435 ? 56.115 16.388 -104.041 1.00 38.34 435 ALA A CA 1
ATOM 3338 C C . ALA A 1 435 ? 57.604 16.586 -104.348 1.00 38.34 435 ALA A C 1
ATOM 3340 O O . ALA A 1 435 ? 58.154 17.644 -104.058 1.00 38.34 435 ALA A O 1
ATOM 3341 N N . ARG A 1 436 ? 58.251 15.526 -104.857 1.00 39.78 436 ARG A N 1
ATOM 3342 C CA . ARG A 1 436 ? 59.498 15.510 -105.667 1.00 39.78 436 ARG A CA 1
ATOM 3343 C C . ARG A 1 436 ? 59.917 14.062 -105.959 1.00 39.78 436 ARG A C 1
ATOM 3345 O O . ARG A 1 436 ? 61.050 13.644 -105.760 1.00 39.78 436 ARG A O 1
ATOM 3352 N N . MET A 1 437 ? 58.938 13.286 -106.401 1.00 36.88 437 MET A N 1
ATOM 3353 C CA . MET A 1 437 ? 59.151 12.096 -107.213 1.00 36.88 437 MET A CA 1
ATOM 3354 C C . MET A 1 437 ? 58.703 12.516 -108.617 1.00 36.88 437 MET A C 1
ATOM 3356 O O . MET A 1 437 ? 57.726 13.257 -108.714 1.00 36.88 437 MET A O 1
ATOM 3360 N N . ILE A 1 438 ? 59.408 12.066 -109.653 1.00 34.81 438 ILE A N 1
ATOM 3361 C CA . ILE A 1 438 ? 59.373 12.534 -111.055 1.00 34.81 438 ILE A CA 1
ATOM 3362 C C . ILE A 1 438 ? 60.444 13.593 -111.343 1.00 34.81 438 ILE A C 1
ATOM 3364 O O . ILE A 1 438 ? 60.175 14.754 -111.619 1.00 34.81 438 ILE A O 1
ATOM 3368 N N . GLU A 1 439 ? 61.688 13.142 -111.250 1.00 36.50 439 GLU A N 1
ATOM 3369 C CA . GLU A 1 439 ? 62.649 13.291 -112.346 1.00 36.50 439 GLU A CA 1
ATOM 3370 C C . GLU A 1 439 ? 63.620 12.110 -112.170 1.00 36.50 439 GLU A C 1
ATOM 3372 O O . GLU A 1 439 ? 64.739 12.214 -111.683 1.00 36.50 439 GLU A O 1
ATOM 3377 N N . ASP A 1 440 ? 63.119 10.878 -112.273 1.00 38.50 440 ASP A N 1
ATOM 3378 C CA . ASP A 1 440 ? 62.949 10.261 -113.591 1.00 38.50 440 ASP A CA 1
ATOM 3379 C C . ASP A 1 440 ? 64.060 10.709 -114.537 1.00 38.50 440 ASP A C 1
ATOM 3381 O O . ASP A 1 440 ? 63.859 11.476 -115.466 1.00 38.50 440 ASP A O 1
ATOM 3385 N N . ALA A 1 441 ? 65.273 10.254 -114.257 1.00 35.44 441 ALA A N 1
ATOM 3386 C CA . ALA A 1 441 ? 65.983 9.420 -115.213 1.00 35.44 441 ALA A CA 1
ATOM 3387 C C . ALA A 1 441 ? 67.403 9.199 -114.718 1.00 35.44 441 ALA A C 1
ATOM 3389 O O . ALA A 1 441 ? 68.276 10.057 -114.835 1.00 35.44 441 ALA A O 1
ATOM 3390 N N . ARG A 1 442 ? 67.635 7.986 -114.229 1.00 39.59 442 ARG A N 1
ATOM 3391 C CA . ARG A 1 442 ? 68.743 7.135 -114.696 1.00 39.59 442 ARG A CA 1
ATOM 3392 C C . ARG A 1 442 ? 68.642 5.753 -114.052 1.00 39.59 442 ARG A C 1
ATOM 3394 O O . ARG A 1 442 ? 69.599 5.225 -113.495 1.00 39.59 442 ARG A O 1
ATOM 3401 N N . THR A 1 443 ? 67.434 5.190 -114.075 1.00 51.00 443 THR A N 1
ATOM 3402 C CA . THR A 1 443 ? 66.988 4.029 -114.881 1.00 51.00 443 THR A CA 1
ATOM 3403 C C . THR A 1 443 ? 68.033 3.113 -115.551 1.00 51.00 443 THR A C 1
ATOM 3405 O O . THR A 1 443 ? 67.731 2.461 -116.537 1.00 51.00 443 THR A O 1
ATOM 3408 N N . GLY A 1 444 ? 69.262 3.043 -115.049 1.00 46.56 444 GLY A N 1
ATOM 3409 C CA . GLY A 1 444 ? 70.335 2.198 -115.583 1.00 46.56 444 GLY A CA 1
ATOM 3410 C C . GLY A 1 444 ? 71.230 1.588 -114.502 1.00 46.56 444 GLY A C 1
ATOM 3411 O O . GLY A 1 444 ? 71.983 0.669 -114.783 1.00 46.56 444 GLY A O 1
ATOM 3412 N N . LEU A 1 445 ? 71.109 2.040 -113.248 1.00 45.66 445 LEU A N 1
ATOM 3413 C CA . LEU A 1 445 ? 71.745 1.434 -112.067 1.00 45.66 445 LEU A CA 1
ATOM 3414 C C . LEU A 1 445 ? 70.726 0.647 -111.213 1.00 45.66 445 LEU A C 1
ATOM 3416 O O . LEU A 1 445 ? 70.886 0.527 -110.000 1.00 45.66 445 LEU A O 1
ATOM 3420 N N . GLY A 1 446 ? 69.633 0.192 -111.836 1.00 49.16 446 GLY A N 1
ATOM 3421 C CA . GLY A 1 446 ? 68.501 -0.473 -111.181 1.00 49.16 446 GLY A CA 1
ATOM 3422 C C . GLY A 1 446 ? 68.648 -1.989 -111.053 1.00 49.16 446 GLY A C 1
ATOM 3423 O O . GLY A 1 446 ? 68.228 -2.549 -110.049 1.00 49.16 446 GLY A O 1
ATOM 3424 N N . GLU A 1 447 ? 69.301 -2.657 -112.002 1.00 50.16 447 GLU A N 1
ATOM 3425 C CA . GLU A 1 447 ? 69.287 -4.129 -112.043 1.00 50.16 447 GLU A CA 1
ATOM 3426 C C . GLU A 1 447 ? 70.391 -4.775 -111.189 1.00 50.16 447 GLU A C 1
ATOM 3428 O O . GLU A 1 447 ? 70.146 -5.788 -110.550 1.00 50.16 447 GLU A O 1
ATOM 3433 N N . LEU A 1 448 ? 71.558 -4.138 -111.028 1.00 47.53 448 LEU A N 1
ATOM 3434 C CA . LEU A 1 448 ? 72.641 -4.642 -110.155 1.00 47.53 448 LEU A CA 1
ATOM 3435 C C . LEU A 1 448 ? 72.567 -4.128 -108.702 1.00 47.53 448 LEU A C 1
ATOM 3437 O O . LEU A 1 448 ? 73.344 -4.545 -107.846 1.00 47.53 448 LEU A O 1
ATOM 3441 N N . ARG A 1 449 ? 71.621 -3.224 -108.406 1.00 52.59 449 ARG A N 1
ATOM 3442 C CA . ARG A 1 449 ? 71.318 -2.729 -107.051 1.00 52.59 449 ARG A CA 1
ATOM 3443 C C . ARG A 1 449 ? 70.192 -3.524 -106.386 1.00 52.59 449 ARG A C 1
ATOM 3445 O O . ARG A 1 449 ? 70.195 -3.622 -105.166 1.00 52.59 449 ARG A O 1
ATOM 3452 N N . ALA A 1 450 ? 69.281 -4.106 -107.171 1.00 53.94 450 ALA A N 1
ATOM 3453 C CA . ALA A 1 450 ? 68.147 -4.894 -106.685 1.00 53.94 450 ALA A CA 1
ATOM 3454 C C . ALA A 1 450 ? 68.582 -6.163 -105.927 1.00 53.94 450 ALA A C 1
ATOM 3456 O O . ALA A 1 450 ? 68.030 -6.452 -104.871 1.00 53.94 450 ALA A O 1
ATOM 3457 N N . GLU A 1 451 ? 69.629 -6.855 -106.385 1.00 53.53 451 GLU A N 1
ATOM 3458 C CA . GLU A 1 451 ? 70.132 -8.071 -105.721 1.00 53.53 451 GLU A CA 1
ATOM 3459 C C . GLU A 1 451 ? 70.889 -7.775 -104.405 1.00 53.53 451 GLU A C 1
ATOM 3461 O O . GLU A 1 451 ? 70.817 -8.557 -103.458 1.00 53.53 451 GLU A O 1
ATOM 3466 N N . LEU A 1 452 ? 71.544 -6.610 -104.278 1.00 55.50 452 LEU A N 1
ATOM 3467 C CA . LEU A 1 452 ? 72.209 -6.177 -103.034 1.00 55.50 452 LEU A CA 1
ATOM 3468 C C . LEU A 1 452 ? 71.226 -5.525 -102.033 1.00 55.50 452 LEU A C 1
ATOM 3470 O O . LEU A 1 452 ? 71.415 -5.622 -100.816 1.00 55.50 452 LEU A O 1
ATOM 3474 N N . GLU A 1 453 ? 70.162 -4.883 -102.531 1.00 57.84 453 GLU A N 1
ATOM 3475 C CA . GLU A 1 453 ? 69.026 -4.406 -101.728 1.00 57.84 453 GLU A CA 1
ATOM 3476 C C . GLU A 1 453 ? 68.184 -5.566 -101.197 1.00 57.84 453 GLU A C 1
ATOM 3478 O O . GLU A 1 453 ? 67.741 -5.472 -100.064 1.00 57.84 453 GLU A O 1
ATOM 3483 N N . GLN A 1 454 ? 68.017 -6.671 -101.931 1.00 60.28 454 GLN A N 1
ATOM 3484 C CA . GLN A 1 454 ? 67.244 -7.825 -101.457 1.00 60.28 454 GLN A CA 1
ATOM 3485 C C . GLN A 1 454 ? 67.915 -8.522 -100.261 1.00 60.28 454 GLN A C 1
ATOM 3487 O O . GLN A 1 454 ? 67.265 -8.749 -99.243 1.00 60.28 454 GLN A O 1
ATOM 3492 N N . VAL A 1 455 ? 69.235 -8.738 -100.308 1.00 60.88 455 VAL A N 1
ATOM 3493 C CA . VAL A 1 455 ? 69.997 -9.292 -99.167 1.00 60.88 455 VAL A CA 1
ATOM 3494 C C . VAL A 1 455 ? 70.101 -8.285 -98.008 1.00 60.88 455 VAL A C 1
ATOM 3496 O O . VAL A 1 455 ? 70.043 -8.668 -96.841 1.00 60.88 455 VAL A O 1
ATOM 3499 N N . SER A 1 456 ? 70.179 -6.978 -98.293 1.00 57.91 456 SER A N 1
ATOM 3500 C CA . SER A 1 456 ? 70.112 -5.935 -97.253 1.00 57.91 456 SER A CA 1
ATOM 3501 C C . SER A 1 456 ? 68.705 -5.764 -96.665 1.00 57.91 456 SER A C 1
ATOM 3503 O O . SER A 1 456 ? 68.579 -5.381 -95.504 1.00 57.91 456 SER A O 1
ATOM 3505 N N . ALA A 1 457 ? 67.646 -6.040 -97.428 1.00 60.16 457 ALA A N 1
ATOM 3506 C CA . ALA A 1 457 ? 66.257 -6.008 -96.982 1.00 60.16 457 ALA A CA 1
ATOM 3507 C C . ALA A 1 457 ? 65.929 -7.227 -96.117 1.00 60.16 457 ALA A C 1
ATOM 3509 O O . ALA A 1 457 ? 65.259 -7.066 -95.104 1.00 60.16 457 ALA A O 1
ATOM 3510 N N . GLU A 1 458 ? 66.470 -8.407 -96.433 1.00 60.47 458 GLU A N 1
ATOM 3511 C CA . GLU A 1 458 ? 66.392 -9.589 -95.567 1.00 60.47 458 GLU A CA 1
ATOM 3512 C C . GLU A 1 458 ? 67.179 -9.386 -94.262 1.00 60.47 458 GLU A C 1
ATOM 3514 O O . GLU A 1 458 ? 66.650 -9.665 -93.186 1.00 60.47 458 GLU A O 1
ATOM 3519 N N . LEU A 1 459 ? 68.378 -8.783 -94.304 1.00 59.06 459 LEU A N 1
ATOM 3520 C CA . LEU A 1 459 ? 69.115 -8.426 -93.081 1.00 59.06 459 LEU A CA 1
ATOM 3521 C C . LEU A 1 459 ? 68.407 -7.331 -92.263 1.00 59.06 459 LEU A C 1
ATOM 3523 O O . LEU A 1 459 ? 68.410 -7.386 -91.033 1.00 59.06 459 LEU A O 1
ATOM 3527 N N . ARG A 1 460 ? 67.781 -6.340 -92.916 1.00 63.91 460 ARG A N 1
ATOM 3528 C CA . ARG A 1 460 ? 66.948 -5.326 -92.244 1.00 63.91 460 ARG A CA 1
ATOM 3529 C C . ARG A 1 460 ? 65.683 -5.942 -91.663 1.00 63.91 460 ARG A C 1
ATOM 3531 O O . ARG A 1 460 ? 65.346 -5.573 -90.549 1.00 63.91 460 ARG A O 1
ATOM 3538 N N . ASN A 1 461 ? 65.040 -6.893 -92.338 1.00 65.50 461 ASN A N 1
ATOM 3539 C CA . ASN A 1 461 ? 63.886 -7.612 -91.798 1.00 65.50 461 ASN A CA 1
ATOM 3540 C C . ASN A 1 461 ? 64.278 -8.428 -90.573 1.00 65.50 461 ASN A C 1
ATOM 3542 O O . ASN A 1 461 ? 63.648 -8.251 -89.545 1.00 65.50 461 ASN A O 1
ATOM 3546 N N . VAL A 1 462 ? 65.370 -9.198 -90.613 1.00 69.25 462 VAL A N 1
ATOM 3547 C CA . VAL A 1 462 ? 65.870 -9.935 -89.436 1.00 69.25 462 VAL A CA 1
ATOM 3548 C C . VAL A 1 462 ? 66.308 -8.989 -88.312 1.00 69.25 462 VAL A C 1
ATOM 3550 O O . VAL A 1 462 ? 66.174 -9.324 -87.136 1.00 69.25 462 VAL A O 1
ATOM 3553 N N . THR A 1 463 ? 66.796 -7.787 -88.638 1.00 66.69 463 THR A N 1
ATOM 3554 C CA . THR A 1 463 ? 67.111 -6.748 -87.641 1.00 66.69 463 THR A CA 1
ATOM 3555 C C . THR A 1 463 ? 65.840 -6.141 -87.043 1.00 66.69 463 THR A C 1
ATOM 3557 O O . THR A 1 463 ? 65.790 -5.954 -85.833 1.00 66.69 463 THR A O 1
ATOM 3560 N N . VAL A 1 464 ? 64.808 -5.891 -87.856 1.00 71.50 464 VAL A N 1
ATOM 3561 C CA . VAL A 1 464 ? 63.485 -5.412 -87.423 1.00 71.50 464 VAL A CA 1
ATOM 3562 C C . VAL A 1 464 ? 62.778 -6.472 -86.575 1.00 71.50 464 VAL A C 1
ATOM 3564 O O . VAL A 1 464 ? 62.212 -6.139 -85.539 1.00 71.50 464 VAL A O 1
ATOM 3567 N N . GLU A 1 465 ? 62.884 -7.748 -86.946 1.00 70.94 465 GLU A N 1
ATOM 3568 C CA . GLU A 1 465 ? 62.365 -8.893 -86.192 1.00 70.94 465 GLU A CA 1
ATOM 3569 C C . GLU A 1 465 ? 63.130 -9.077 -84.876 1.00 70.94 465 GLU A C 1
ATOM 3571 O O . GLU A 1 465 ? 62.516 -9.271 -83.833 1.00 70.94 465 GLU A O 1
ATOM 3576 N N . ASN A 1 466 ? 64.459 -8.908 -84.867 1.00 67.19 466 ASN A N 1
ATOM 3577 C CA . ASN A 1 466 ? 65.238 -8.895 -83.625 1.00 67.19 466 ASN A CA 1
ATOM 3578 C C . ASN A 1 466 ? 64.906 -7.696 -82.731 1.00 67.19 466 ASN A C 1
ATOM 3580 O O . ASN A 1 466 ? 64.930 -7.835 -81.511 1.00 67.19 466 ASN A O 1
ATOM 3584 N N . THR A 1 467 ? 64.616 -6.519 -83.296 1.00 70.06 467 THR A N 1
ATOM 3585 C CA . THR A 1 467 ? 64.159 -5.371 -82.501 1.00 70.06 467 THR A CA 1
ATOM 3586 C C . THR A 1 467 ? 62.744 -5.583 -81.982 1.00 70.06 467 THR A C 1
ATOM 3588 O O . THR A 1 467 ? 62.514 -5.314 -80.813 1.00 70.06 467 THR A O 1
ATOM 3591 N N . ALA A 1 468 ? 61.842 -6.164 -82.776 1.00 73.06 468 ALA A N 1
ATOM 3592 C CA . ALA A 1 468 ? 60.482 -6.487 -82.356 1.00 73.06 468 ALA A CA 1
ATOM 3593 C C . ALA A 1 468 ? 60.474 -7.547 -81.245 1.00 73.06 468 ALA A C 1
ATOM 3595 O O . ALA A 1 468 ? 59.830 -7.345 -80.223 1.00 73.06 468 ALA A O 1
ATOM 3596 N N . LEU A 1 469 ? 61.269 -8.614 -81.377 1.00 73.44 469 LEU A N 1
ATOM 3597 C CA . LEU A 1 469 ? 61.446 -9.622 -80.326 1.00 73.44 469 LEU A CA 1
ATOM 3598 C C . LEU A 1 469 ? 62.128 -9.039 -79.081 1.00 73.44 469 LEU A C 1
ATOM 3600 O O . LEU A 1 469 ? 61.795 -9.413 -77.960 1.00 73.44 469 LEU A O 1
ATOM 3604 N N . ARG A 1 470 ? 63.070 -8.100 -79.238 1.00 73.12 470 ARG A N 1
ATOM 3605 C CA . ARG A 1 470 ? 63.694 -7.396 -78.104 1.00 73.12 470 ARG A CA 1
ATOM 3606 C C . ARG A 1 470 ? 62.705 -6.469 -77.396 1.00 73.12 470 ARG A C 1
ATOM 3608 O O . ARG A 1 470 ? 62.732 -6.401 -76.168 1.00 73.12 470 ARG A O 1
ATOM 3615 N N . ASP A 1 471 ? 61.836 -5.800 -78.141 1.00 77.25 471 ASP A N 1
ATOM 3616 C CA . ASP A 1 471 ? 60.770 -4.956 -77.603 1.00 77.25 471 ASP A CA 1
ATOM 3617 C C . ASP A 1 471 ? 59.690 -5.805 -76.922 1.00 77.25 471 ASP A C 1
ATOM 3619 O O . ASP A 1 471 ? 59.224 -5.445 -75.840 1.00 77.25 471 ASP A O 1
ATOM 3623 N N . GLU A 1 472 ? 59.364 -6.974 -77.481 1.00 76.56 472 GLU A N 1
ATOM 3624 C CA . GLU A 1 472 ? 58.446 -7.953 -76.899 1.00 76.56 472 GLU A CA 1
ATOM 3625 C C . GLU A 1 472 ? 59.014 -8.532 -75.596 1.00 76.56 472 GLU A C 1
ATOM 3627 O O . GLU A 1 472 ? 58.352 -8.466 -74.561 1.00 76.56 472 GLU A O 1
ATOM 3632 N N . VAL A 1 473 ? 60.282 -8.957 -75.575 1.00 73.69 473 VAL A N 1
ATOM 3633 C CA . VAL A 1 473 ? 60.989 -9.354 -74.343 1.00 73.69 473 VAL A CA 1
ATOM 3634 C C . VAL A 1 473 ? 61.058 -8.194 -73.342 1.00 73.69 473 VAL A C 1
ATOM 3636 O O . VAL A 1 473 ? 60.885 -8.403 -72.142 1.00 73.69 473 VAL A O 1
ATOM 3639 N N . GLY A 1 474 ? 61.254 -6.956 -73.804 1.00 77.62 474 GLY A N 1
ATOM 3640 C CA . GLY A 1 474 ? 61.217 -5.757 -72.964 1.00 77.62 474 GLY A CA 1
ATOM 3641 C C . GLY A 1 474 ? 59.824 -5.447 -72.402 1.00 77.62 474 GLY A C 1
ATOM 3642 O O . GLY A 1 474 ? 59.707 -4.916 -71.297 1.00 77.62 474 GLY A O 1
ATOM 3643 N N . SER A 1 475 ? 58.758 -5.778 -73.130 1.00 77.56 475 SER A N 1
ATOM 3644 C CA . SER A 1 475 ? 57.372 -5.653 -72.668 1.00 77.56 475 SER A CA 1
ATOM 3645 C C . SER A 1 475 ? 57.018 -6.741 -71.651 1.00 77.56 475 SER A C 1
ATOM 3647 O O . SER A 1 475 ? 56.485 -6.426 -70.590 1.00 77.56 475 SER A O 1
ATOM 3649 N N . LEU A 1 476 ? 57.428 -7.988 -71.902 1.00 77.69 476 LEU A N 1
ATOM 3650 C CA . LEU A 1 476 ? 57.242 -9.120 -70.995 1.00 77.69 476 LEU A CA 1
ATOM 3651 C C . LEU A 1 476 ? 58.023 -8.933 -69.695 1.00 77.69 476 LEU A C 1
ATOM 3653 O O . LEU A 1 476 ? 57.511 -9.233 -68.621 1.00 77.69 476 LEU A O 1
ATOM 3657 N N . ARG A 1 477 ? 59.236 -8.373 -69.764 1.00 76.44 477 ARG A N 1
ATOM 3658 C CA . ARG A 1 477 ? 60.027 -8.052 -68.572 1.00 76.44 477 ARG A CA 1
ATOM 3659 C C . ARG A 1 477 ? 59.359 -6.968 -67.731 1.00 76.44 477 ARG A C 1
ATOM 3661 O O . ARG A 1 477 ? 59.212 -7.155 -66.532 1.00 76.44 477 ARG A O 1
ATOM 3668 N N . ARG A 1 478 ? 58.847 -5.904 -68.361 1.00 79.50 478 ARG A N 1
ATOM 3669 C CA . ARG A 1 478 ? 58.058 -4.867 -67.671 1.00 79.50 478 ARG A CA 1
ATOM 3670 C C . ARG A 1 478 ? 56.773 -5.422 -67.053 1.00 79.50 478 ARG A C 1
ATOM 3672 O O . ARG A 1 478 ? 56.440 -5.054 -65.933 1.00 79.50 478 ARG A O 1
ATOM 3679 N N . ALA A 1 479 ? 56.078 -6.324 -67.745 1.00 77.00 479 ALA A N 1
ATOM 3680 C CA . ALA A 1 479 ? 54.895 -6.996 -67.211 1.00 77.00 479 ALA A CA 1
ATOM 3681 C C . ALA A 1 479 ? 55.239 -7.911 -66.022 1.00 77.00 479 ALA A C 1
ATOM 3683 O O . ALA A 1 479 ? 54.525 -7.908 -65.023 1.00 77.00 479 ALA A O 1
ATOM 3684 N N . SER A 1 480 ? 56.356 -8.642 -66.093 1.00 73.94 480 SER A N 1
ATOM 3685 C CA . SER A 1 480 ? 56.870 -9.457 -64.986 1.00 73.94 480 SER A CA 1
ATOM 3686 C C . SER A 1 480 ? 57.283 -8.602 -63.786 1.00 73.94 480 SER A C 1
ATOM 3688 O O . SER A 1 480 ? 56.990 -8.973 -62.652 1.00 73.94 480 SER A O 1
ATOM 3690 N N . ASP A 1 481 ? 57.929 -7.458 -64.014 1.00 80.81 481 ASP A N 1
ATOM 3691 C CA . ASP A 1 481 ? 58.317 -6.523 -62.953 1.00 80.81 481 ASP A CA 1
ATOM 3692 C C . ASP A 1 481 ? 57.073 -5.896 -62.297 1.00 80.81 481 ASP A C 1
ATOM 3694 O O . ASP A 1 481 ? 56.986 -5.828 -61.070 1.00 80.81 481 ASP A O 1
ATOM 3698 N N . ALA A 1 482 ? 56.061 -5.524 -63.091 1.00 77.38 482 ALA A N 1
ATOM 3699 C CA . ALA A 1 482 ? 54.774 -5.036 -62.592 1.00 77.38 482 ALA A CA 1
ATOM 3700 C C . ALA A 1 482 ? 54.013 -6.108 -61.790 1.00 77.38 482 ALA A C 1
ATOM 3702 O O . ALA A 1 482 ? 53.465 -5.816 -60.727 1.00 77.38 482 ALA A O 1
ATOM 3703 N N . ALA A 1 483 ? 54.020 -7.364 -62.249 1.00 73.38 483 ALA A N 1
ATOM 3704 C CA . ALA A 1 483 ? 53.455 -8.486 -61.501 1.00 73.38 483 ALA A CA 1
ATOM 3705 C C . ALA A 1 483 ? 54.213 -8.726 -60.182 1.00 73.38 483 ALA A C 1
ATOM 3707 O O . ALA A 1 483 ? 53.589 -8.945 -59.145 1.00 73.38 483 ALA A O 1
ATOM 3708 N N . GLY A 1 484 ? 55.546 -8.609 -60.188 1.00 77.69 484 GLY A N 1
ATOM 3709 C CA . GLY A 1 484 ? 56.372 -8.671 -58.981 1.00 77.69 484 GLY A CA 1
ATOM 3710 C C . GLY A 1 484 ? 56.032 -7.570 -57.972 1.00 77.69 484 GLY A C 1
ATOM 3711 O O . GLY A 1 484 ? 55.924 -7.846 -56.777 1.00 77.69 484 GLY A O 1
ATOM 3712 N N . GLN A 1 485 ? 55.784 -6.344 -58.442 1.00 80.00 485 GLN A N 1
ATOM 3713 C CA . GLN A 1 485 ? 55.339 -5.234 -57.594 1.00 80.00 485 GLN A CA 1
ATOM 3714 C C . GLN A 1 485 ? 53.937 -5.462 -57.013 1.00 80.00 485 GLN A C 1
ATOM 3716 O O . GLN A 1 485 ? 53.732 -5.210 -55.827 1.00 80.00 485 GLN A O 1
ATOM 3721 N N . MET A 1 486 ? 52.991 -5.994 -57.795 1.00 78.31 486 MET A N 1
ATOM 3722 C CA . MET A 1 486 ? 51.652 -6.338 -57.294 1.00 78.31 486 MET A CA 1
ATOM 3723 C C . MET A 1 486 ? 51.696 -7.439 -56.229 1.00 78.31 486 MET A C 1
ATOM 3725 O O . MET A 1 486 ? 51.023 -7.326 -55.208 1.00 78.31 486 MET A O 1
ATOM 3729 N N . ILE A 1 487 ? 52.522 -8.472 -56.419 1.00 76.44 487 ILE A N 1
ATOM 3730 C CA . ILE A 1 487 ? 52.707 -9.543 -55.426 1.00 76.44 487 ILE A CA 1
ATOM 3731 C C . ILE A 1 487 ? 53.348 -8.995 -54.144 1.00 76.44 487 ILE A C 1
ATOM 3733 O O . ILE A 1 487 ? 52.934 -9.361 -53.045 1.00 76.44 487 ILE A O 1
ATOM 3737 N N . ALA A 1 488 ? 54.324 -8.089 -54.257 1.00 77.75 488 ALA A N 1
ATOM 3738 C CA . ALA A 1 488 ? 54.911 -7.424 -53.095 1.00 77.75 488 ALA A CA 1
ATOM 3739 C C . ALA A 1 488 ? 53.882 -6.550 -52.347 1.00 77.75 488 ALA A C 1
ATOM 3741 O O . ALA A 1 488 ? 53.834 -6.582 -51.114 1.00 77.75 488 ALA A O 1
ATOM 3742 N N . GLY A 1 489 ? 53.020 -5.834 -53.078 1.00 82.31 489 GLY A N 1
ATOM 3743 C CA . GLY A 1 489 ? 51.898 -5.078 -52.513 1.00 82.31 489 GLY A CA 1
ATOM 3744 C C . GLY A 1 489 ? 50.915 -5.977 -51.758 1.00 82.31 489 GLY A C 1
ATOM 3745 O O . GLY A 1 489 ? 50.672 -5.759 -50.573 1.00 82.31 489 GLY A O 1
ATOM 3746 N N . ALA A 1 490 ? 50.452 -7.056 -52.393 1.00 78.44 490 ALA A N 1
ATOM 3747 C CA . ALA A 1 490 ? 49.531 -8.020 -51.789 1.00 78.44 490 ALA A CA 1
ATOM 3748 C C . ALA A 1 490 ? 50.121 -8.713 -50.545 1.00 78.44 490 ALA A C 1
ATOM 3750 O O . ALA A 1 490 ? 49.426 -8.899 -49.547 1.00 78.44 490 ALA A O 1
ATOM 3751 N N . ASN A 1 491 ? 51.416 -9.048 -50.555 1.00 78.19 491 ASN A N 1
ATOM 3752 C CA . ASN A 1 491 ? 52.095 -9.589 -49.373 1.00 78.19 491 ASN A CA 1
ATOM 3753 C C . ASN A 1 491 ? 52.172 -8.571 -48.226 1.00 78.19 491 ASN A C 1
ATOM 3755 O O . ASN A 1 491 ? 52.061 -8.953 -47.063 1.00 78.19 491 ASN A O 1
ATOM 3759 N N . THR A 1 492 ? 52.333 -7.283 -48.536 1.00 85.69 492 THR A N 1
ATOM 3760 C CA . THR A 1 492 ? 52.331 -6.221 -47.518 1.00 85.69 492 THR A CA 1
ATOM 3761 C C . THR A 1 492 ? 50.948 -6.081 -46.878 1.00 85.69 492 THR A C 1
ATOM 3763 O O . THR A 1 492 ? 50.847 -6.013 -45.653 1.00 85.69 492 THR A O 1
ATOM 3766 N N . GLU A 1 493 ? 49.878 -6.125 -47.676 1.00 85.31 493 GLU A N 1
ATOM 3767 C CA . GLU A 1 493 ? 48.494 -6.110 -47.180 1.00 85.31 493 GLU A CA 1
ATOM 3768 C C . GLU A 1 493 ? 48.159 -7.354 -46.337 1.00 85.31 493 GLU A C 1
ATOM 3770 O O . GLU A 1 493 ? 47.518 -7.251 -45.289 1.00 85.31 493 GLU A O 1
ATOM 3775 N N . LEU A 1 494 ? 48.645 -8.538 -46.725 1.00 82.62 494 LEU A N 1
ATOM 3776 C CA . LEU A 1 494 ? 48.502 -9.769 -45.935 1.00 82.62 494 LEU A CA 1
ATOM 3777 C C . LEU A 1 494 ? 49.191 -9.675 -44.565 1.00 82.62 494 LEU A C 1
ATOM 3779 O O . LEU A 1 494 ? 48.631 -10.103 -43.558 1.00 82.62 494 LEU A O 1
ATOM 3783 N N . VAL A 1 495 ? 50.384 -9.081 -44.498 1.00 87.62 495 VAL A N 1
ATOM 3784 C CA . VAL A 1 495 ? 51.079 -8.855 -43.220 1.00 87.62 495 VAL A CA 1
ATOM 3785 C C . VAL A 1 495 ? 50.322 -7.842 -42.356 1.00 87.62 495 VAL A C 1
ATOM 3787 O O . VAL A 1 495 ? 50.146 -8.064 -41.159 1.00 87.62 495 VAL A O 1
ATOM 3790 N N . GLN A 1 496 ? 49.812 -6.760 -42.952 1.00 85.75 496 GLN A N 1
ATOM 3791 C CA . GLN A 1 496 ? 49.013 -5.763 -42.233 1.00 85.75 496 GLN A CA 1
ATOM 3792 C C . GLN A 1 496 ? 47.706 -6.352 -41.687 1.00 85.75 496 GLN A C 1
ATOM 3794 O O . GLN A 1 496 ? 47.347 -6.105 -40.536 1.00 85.75 496 GLN A O 1
ATOM 3799 N N . THR A 1 497 ? 47.009 -7.171 -42.478 1.00 83.12 497 THR A N 1
ATOM 3800 C CA . THR A 1 497 ? 45.785 -7.853 -42.031 1.00 83.12 497 THR A CA 1
ATOM 3801 C C . THR A 1 497 ? 46.068 -8.883 -40.938 1.00 83.12 497 THR A C 1
ATOM 3803 O O . THR A 1 497 ? 45.296 -8.968 -39.985 1.00 83.12 497 THR A O 1
ATOM 3806 N N . ALA A 1 498 ? 47.193 -9.602 -40.996 1.00 84.88 498 ALA A N 1
ATOM 3807 C CA . ALA A 1 498 ? 47.608 -10.513 -39.929 1.00 84.88 498 ALA A CA 1
ATOM 3808 C C . ALA A 1 498 ? 47.875 -9.782 -38.596 1.00 84.88 498 ALA A C 1
ATOM 3810 O O . ALA A 1 498 ? 47.443 -10.252 -37.541 1.00 84.88 498 ALA A O 1
ATOM 3811 N N . GLU A 1 499 ? 48.518 -8.610 -38.629 1.00 88.69 499 GLU A N 1
ATOM 3812 C CA . GLU A 1 499 ? 48.732 -7.783 -37.430 1.00 88.69 499 GLU A CA 1
ATOM 3813 C C . GLU A 1 499 ? 47.425 -7.177 -36.889 1.00 88.69 499 GLU A C 1
ATOM 3815 O O . GLU A 1 499 ? 47.217 -7.128 -35.673 1.00 88.69 499 GLU A O 1
ATOM 3820 N N . LEU A 1 500 ? 46.489 -6.789 -37.764 1.00 88.12 500 LEU A N 1
ATOM 3821 C CA . LEU A 1 500 ? 45.148 -6.367 -37.341 1.00 88.12 500 LEU A CA 1
ATOM 3822 C C . LEU A 1 500 ? 44.382 -7.505 -36.662 1.00 88.12 500 LEU A C 1
ATOM 3824 O O . LEU A 1 500 ? 43.797 -7.292 -35.604 1.00 88.12 500 LEU A O 1
ATOM 3828 N N . VAL A 1 501 ? 44.415 -8.720 -37.218 1.00 88.00 501 VAL A N 1
ATOM 3829 C CA . VAL A 1 501 ? 43.777 -9.902 -36.611 1.00 88.00 501 VAL A CA 1
ATOM 3830 C C . VAL A 1 501 ? 44.389 -10.213 -35.247 1.00 88.00 501 VAL A C 1
ATOM 3832 O O . VAL A 1 501 ? 43.659 -10.498 -34.299 1.00 88.00 501 VAL A O 1
ATOM 3835 N N . LYS A 1 502 ? 45.713 -10.109 -35.114 1.00 89.06 502 LYS A N 1
ATOM 3836 C CA . LYS A 1 502 ? 46.406 -10.275 -33.832 1.00 89.06 502 LYS A CA 1
ATOM 3837 C C . LYS A 1 502 ? 45.964 -9.228 -32.807 1.00 89.06 502 LYS A C 1
ATOM 3839 O O . LYS A 1 502 ? 45.665 -9.587 -31.675 1.00 89.06 502 LYS A O 1
ATOM 3844 N N . THR A 1 503 ? 45.856 -7.967 -33.221 1.00 90.69 503 THR A N 1
ATOM 3845 C CA . THR A 1 503 ? 45.385 -6.867 -32.364 1.00 90.69 503 THR A CA 1
ATOM 3846 C C . THR A 1 503 ? 43.915 -7.040 -31.973 1.00 90.69 503 THR A C 1
ATOM 3848 O O . THR A 1 503 ? 43.528 -6.787 -30.837 1.00 90.69 503 THR A O 1
ATOM 3851 N N . LEU A 1 504 ? 43.063 -7.491 -32.895 1.00 88.31 504 LEU A N 1
ATOM 3852 C CA . LEU A 1 504 ? 41.662 -7.777 -32.590 1.00 88.31 504 LEU A CA 1
ATOM 3853 C C . LEU A 1 504 ? 41.535 -8.936 -31.604 1.00 88.31 504 LEU A C 1
ATOM 3855 O O . LEU A 1 504 ? 40.724 -8.856 -30.689 1.00 88.31 504 LEU A O 1
ATOM 3859 N N . ARG A 1 505 ? 42.362 -9.976 -31.745 1.00 92.00 505 ARG A N 1
ATOM 3860 C CA . ARG A 1 505 ? 42.387 -11.105 -30.815 1.00 92.00 505 ARG A CA 1
ATOM 3861 C C . ARG A 1 505 ? 42.735 -10.666 -29.396 1.00 92.00 505 ARG A C 1
ATOM 3863 O O . ARG A 1 505 ? 42.010 -11.025 -28.478 1.00 92.00 505 ARG A O 1
ATOM 3870 N N . THR A 1 506 ? 43.776 -9.849 -29.224 1.00 91.94 506 THR A N 1
ATOM 3871 C CA . THR A 1 506 ? 44.137 -9.338 -27.892 1.00 91.94 506 THR A CA 1
ATOM 3872 C C . THR A 1 506 ? 43.025 -8.475 -27.304 1.00 91.94 506 THR A C 1
ATOM 3874 O O . THR A 1 506 ? 42.701 -8.622 -26.134 1.00 91.94 506 THR A O 1
ATOM 3877 N N . ARG A 1 507 ? 42.363 -7.638 -28.115 1.00 91.19 507 ARG A N 1
ATOM 3878 C CA . ARG A 1 507 ? 41.221 -6.831 -27.646 1.00 91.19 507 ARG A CA 1
ATOM 3879 C C . ARG A 1 507 ? 40.002 -7.674 -27.267 1.00 91.19 507 ARG A C 1
ATOM 3881 O O . ARG A 1 507 ? 39.260 -7.277 -26.377 1.00 91.19 507 ARG A O 1
ATOM 3888 N N . VAL A 1 508 ? 39.775 -8.808 -27.934 1.00 89.75 508 VAL A N 1
ATOM 3889 C CA . VAL A 1 508 ? 38.716 -9.757 -27.556 1.00 89.75 508 VAL A CA 1
ATOM 3890 C C . VAL A 1 508 ? 39.054 -10.428 -26.227 1.00 89.75 508 VAL A C 1
ATOM 3892 O O . VAL A 1 508 ? 38.202 -10.450 -25.349 1.00 89.75 508 VAL A O 1
ATOM 3895 N N . GLU A 1 509 ? 40.293 -10.885 -26.037 1.00 91.62 509 GLU A N 1
ATOM 3896 C CA . GLU A 1 509 ? 40.750 -11.475 -24.767 1.00 91.62 509 GLU A CA 1
ATOM 3897 C C . GLU A 1 509 ? 40.656 -10.458 -23.601 1.00 91.62 509 GLU A C 1
ATOM 3899 O O . GLU A 1 509 ? 40.179 -10.779 -22.510 1.00 91.62 509 GLU A O 1
ATOM 3904 N N . GLU A 1 510 ? 41.022 -9.194 -23.836 1.00 91.31 510 GLU A N 1
ATOM 3905 C CA . GLU A 1 510 ? 40.827 -8.091 -22.879 1.00 91.31 510 GLU A CA 1
ATOM 3906 C C . GLU A 1 510 ? 39.342 -7.821 -22.582 1.00 91.31 510 GLU A C 1
ATOM 3908 O O . GLU A 1 510 ? 38.965 -7.608 -21.430 1.00 91.31 510 GLU A O 1
ATOM 3913 N N . ALA A 1 511 ? 38.475 -7.851 -23.597 1.00 85.19 511 ALA A N 1
ATOM 3914 C CA . ALA A 1 511 ? 37.041 -7.650 -23.407 1.00 85.19 511 ALA A CA 1
ATOM 3915 C C . ALA A 1 511 ? 36.398 -8.810 -22.633 1.00 85.19 511 ALA A C 1
ATOM 3917 O O . ALA A 1 511 ? 35.577 -8.566 -21.755 1.00 85.19 511 ALA A O 1
ATOM 3918 N N . GLU A 1 512 ? 36.778 -10.056 -22.921 1.00 90.50 512 GLU A N 1
ATOM 3919 C CA . GLU A 1 512 ? 36.284 -11.243 -22.215 1.00 90.50 512 GLU A CA 1
ATOM 3920 C C . GLU A 1 512 ? 36.671 -11.215 -20.732 1.00 90.50 512 GLU A C 1
ATOM 3922 O O . GLU A 1 512 ? 35.819 -11.437 -19.872 1.00 90.50 512 GLU A O 1
ATOM 3927 N N . THR A 1 513 ? 37.923 -10.868 -20.417 1.00 92.31 513 THR A N 1
ATOM 3928 C CA . THR A 1 513 ? 38.376 -10.736 -19.021 1.00 92.31 513 THR A CA 1
ATOM 3929 C C . THR A 1 513 ? 37.683 -9.590 -18.280 1.00 92.31 513 THR A C 1
ATOM 3931 O O . THR A 1 513 ? 37.304 -9.759 -17.121 1.00 92.31 513 THR A O 1
ATOM 3934 N N . ALA A 1 514 ? 37.446 -8.451 -18.938 1.00 88.94 514 ALA A N 1
ATOM 3935 C CA . ALA A 1 514 ? 36.686 -7.346 -18.355 1.00 88.94 514 ALA A CA 1
ATOM 3936 C C . ALA A 1 514 ? 35.227 -7.737 -18.059 1.00 88.94 514 ALA A C 1
ATOM 3938 O O . ALA A 1 514 ? 34.693 -7.387 -17.007 1.00 88.94 514 ALA A O 1
ATOM 3939 N N . LEU A 1 515 ? 34.599 -8.497 -18.959 1.00 87.94 515 LEU A N 1
ATOM 3940 C CA . LEU A 1 515 ? 33.212 -8.944 -18.823 1.00 87.94 515 LEU A CA 1
ATOM 3941 C C . LEU A 1 515 ? 33.063 -9.986 -17.705 1.00 87.94 515 LEU A C 1
ATOM 3943 O O . LEU A 1 515 ? 32.071 -9.968 -16.976 1.00 87.94 515 LEU A O 1
ATOM 3947 N N . GLU A 1 516 ? 34.056 -10.859 -17.527 1.00 89.94 516 GLU A N 1
ATOM 3948 C CA . GLU A 1 516 ? 34.091 -11.793 -16.398 1.00 89.94 516 GLU A CA 1
ATOM 3949 C C . GLU A 1 516 ? 34.255 -11.052 -15.063 1.00 89.94 516 GLU A C 1
ATOM 3951 O O . GLU A 1 516 ? 33.495 -11.293 -14.126 1.00 89.94 516 GLU A O 1
ATOM 3956 N N . HIS A 1 517 ? 35.149 -10.060 -15.003 1.00 93.12 517 HIS A N 1
ATOM 3957 C CA . HIS A 1 517 ? 35.305 -9.219 -13.816 1.00 93.12 517 HIS A CA 1
ATOM 3958 C C . HIS A 1 517 ? 34.023 -8.433 -13.480 1.00 93.12 517 HIS A C 1
ATOM 3960 O O . HIS A 1 517 ? 33.627 -8.332 -12.316 1.00 93.12 517 HIS A O 1
ATOM 3966 N N . GLU A 1 518 ? 33.325 -7.903 -14.488 1.00 89.50 518 GLU A N 1
ATOM 3967 C CA . GLU A 1 518 ? 32.036 -7.230 -14.298 1.00 89.50 518 GLU A CA 1
ATOM 3968 C C . GLU A 1 518 ? 30.960 -8.194 -13.769 1.00 89.50 518 GLU A C 1
ATOM 3970 O O . GLU A 1 518 ? 30.185 -7.844 -12.877 1.00 89.50 518 GLU A O 1
ATOM 3975 N N . ARG A 1 519 ? 30.917 -9.435 -14.267 1.00 89.25 519 ARG A N 1
ATOM 3976 C CA . ARG A 1 519 ? 29.987 -10.461 -13.768 1.00 89.25 519 ARG A CA 1
ATOM 3977 C C . ARG A 1 519 ? 30.263 -10.832 -12.317 1.00 89.25 519 ARG A C 1
ATOM 3979 O O . ARG A 1 519 ? 29.314 -10.904 -11.536 1.00 89.25 519 ARG A O 1
ATOM 3986 N N . GLU A 1 520 ? 31.524 -11.035 -11.948 1.00 89.19 520 GLU A N 1
ATOM 3987 C CA . GLU A 1 520 ? 31.917 -11.348 -10.570 1.00 89.19 520 GLU A CA 1
ATOM 3988 C C . GLU A 1 520 ? 31.582 -10.199 -9.613 1.00 89.19 520 GLU A C 1
ATOM 3990 O O . GLU A 1 520 ? 30.957 -10.414 -8.572 1.00 89.19 520 GLU A O 1
ATOM 3995 N N . THR A 1 521 ? 31.931 -8.964 -9.983 1.00 90.06 521 THR A N 1
ATOM 3996 C CA . THR A 1 521 ? 31.641 -7.775 -9.165 1.00 90.06 521 THR A CA 1
ATOM 3997 C C . THR A 1 521 ? 30.140 -7.543 -9.021 1.00 90.06 521 THR A C 1
ATOM 3999 O O . THR A 1 521 ? 29.659 -7.322 -7.908 1.00 90.06 521 THR A O 1
ATOM 4002 N N . ARG A 1 522 ? 29.367 -7.677 -10.104 1.00 91.56 522 ARG A N 1
ATOM 4003 C CA . ARG A 1 522 ? 27.903 -7.577 -10.057 1.00 91.56 522 ARG A CA 1
ATOM 4004 C C . ARG A 1 522 ? 27.280 -8.692 -9.218 1.00 91.56 522 ARG A C 1
ATOM 4006 O O . ARG A 1 522 ? 26.343 -8.424 -8.471 1.00 91.56 522 ARG A O 1
ATOM 4013 N N . GLY A 1 523 ? 27.803 -9.915 -9.306 1.00 87.69 523 GLY A N 1
ATOM 4014 C CA . GLY A 1 523 ? 27.386 -11.036 -8.465 1.00 87.69 523 GLY A CA 1
ATOM 4015 C C . GLY A 1 523 ? 27.612 -10.755 -6.979 1.00 87.69 523 GLY A C 1
ATOM 4016 O O . GLY A 1 523 ? 26.690 -10.904 -6.180 1.00 87.69 523 GLY A O 1
ATOM 4017 N N . ALA A 1 524 ? 28.799 -10.262 -6.616 1.00 88.12 524 ALA A N 1
ATOM 4018 C CA . ALA A 1 524 ? 29.129 -9.903 -5.239 1.00 88.12 524 ALA A CA 1
ATOM 4019 C C . ALA A 1 524 ? 28.255 -8.757 -4.697 1.00 88.12 524 ALA A C 1
ATOM 4021 O O . ALA A 1 524 ? 27.785 -8.830 -3.562 1.00 88.12 524 ALA A O 1
ATOM 4022 N N . ILE A 1 525 ? 27.993 -7.723 -5.507 1.00 89.94 525 ILE A N 1
ATOM 4023 C CA . ILE A 1 525 ? 27.115 -6.606 -5.122 1.00 89.94 525 ILE A CA 1
ATOM 4024 C C . ILE A 1 525 ? 25.687 -7.105 -4.879 1.00 89.94 525 ILE A C 1
ATOM 4026 O O . ILE A 1 525 ? 25.114 -6.806 -3.833 1.00 89.94 525 ILE A O 1
ATOM 4030 N N . LEU A 1 526 ? 25.136 -7.914 -5.790 1.00 89.81 526 LEU A N 1
ATOM 4031 C CA . LEU A 1 526 ? 23.778 -8.448 -5.653 1.00 89.81 526 LEU A CA 1
ATOM 4032 C C . LEU A 1 526 ? 23.623 -9.347 -4.422 1.00 89.81 526 LEU A C 1
ATOM 4034 O O . LEU A 1 526 ? 22.590 -9.287 -3.763 1.00 89.81 526 LEU A O 1
ATOM 4038 N N . GLU A 1 527 ? 24.624 -10.161 -4.082 1.00 89.88 527 GLU A N 1
ATOM 4039 C CA . GLU A 1 527 ? 24.587 -10.986 -2.866 1.00 89.88 527 GLU A CA 1
ATOM 4040 C C . GLU A 1 527 ? 24.622 -10.133 -1.588 1.00 89.88 527 GLU A C 1
ATOM 4042 O O . GLU A 1 527 ? 23.861 -10.389 -0.653 1.00 89.88 527 GLU A O 1
ATOM 4047 N N . VAL A 1 528 ? 25.425 -9.063 -1.557 1.00 92.69 528 VAL A N 1
ATOM 4048 C CA . VAL A 1 528 ? 25.440 -8.118 -0.427 1.00 92.69 528 VAL A CA 1
ATOM 4049 C C . VAL A 1 528 ? 24.110 -7.370 -0.310 1.00 92.69 528 VAL A C 1
ATOM 4051 O O . VAL A 1 528 ? 23.589 -7.215 0.795 1.00 92.69 528 VAL A O 1
ATOM 4054 N N . GLU A 1 529 ? 23.535 -6.916 -1.423 1.00 89.88 529 GLU A N 1
ATOM 4055 C CA . GLU A 1 529 ? 22.234 -6.239 -1.427 1.00 89.88 529 GLU A CA 1
ATOM 4056 C C . GLU A 1 529 ? 21.099 -7.174 -1.003 1.00 89.88 529 GLU A C 1
ATOM 4058 O O . GLU A 1 529 ? 20.261 -6.785 -0.188 1.00 89.88 529 GLU A O 1
ATOM 4063 N N . ARG A 1 530 ? 21.106 -8.431 -1.465 1.00 92.62 530 ARG A N 1
ATOM 4064 C CA . ARG A 1 530 ? 20.165 -9.465 -1.011 1.00 92.62 530 ARG A CA 1
ATOM 4065 C C . ARG A 1 530 ? 20.287 -9.713 0.486 1.00 92.62 530 ARG A C 1
ATOM 4067 O O . ARG A 1 530 ? 19.266 -9.743 1.166 1.00 92.62 530 ARG A O 1
ATOM 4074 N N . ALA A 1 531 ? 21.505 -9.839 1.012 1.00 90.88 531 ALA A N 1
ATOM 4075 C CA . ALA A 1 531 ? 21.728 -10.027 2.443 1.00 90.88 531 ALA A CA 1
ATOM 4076 C C . ALA A 1 531 ? 21.215 -8.833 3.267 1.00 90.88 531 ALA A C 1
ATOM 4078 O O . ALA A 1 531 ? 20.568 -9.031 4.293 1.00 90.88 531 ALA A O 1
ATOM 4079 N N . LYS A 1 532 ? 21.433 -7.595 2.797 1.00 90.44 532 LYS A N 1
ATOM 4080 C CA . LYS A 1 532 ? 20.887 -6.386 3.437 1.00 90.44 532 LYS A CA 1
ATOM 4081 C C . LYS A 1 532 ? 19.359 -6.357 3.410 1.00 90.44 532 LYS A C 1
ATOM 4083 O O . LYS A 1 532 ? 18.750 -6.052 4.430 1.00 90.44 532 LYS A O 1
ATOM 4088 N N . ALA A 1 533 ? 18.745 -6.697 2.276 1.00 88.19 533 ALA A N 1
ATOM 4089 C CA . ALA A 1 533 ? 17.291 -6.746 2.145 1.00 88.19 533 ALA A CA 1
ATOM 4090 C C . ALA A 1 533 ? 16.673 -7.814 3.062 1.00 88.19 533 ALA A C 1
ATOM 4092 O O . ALA A 1 533 ? 15.674 -7.548 3.724 1.00 88.19 533 ALA A O 1
ATOM 4093 N N . VAL A 1 534 ? 17.290 -8.998 3.152 1.00 92.19 534 VAL A N 1
ATOM 4094 C CA . VAL A 1 534 ? 16.852 -10.059 4.072 1.00 92.19 534 VAL A CA 1
ATOM 4095 C C . VAL A 1 534 ? 16.978 -9.605 5.524 1.00 92.19 534 VAL A C 1
ATOM 4097 O O . VAL A 1 534 ? 16.010 -9.726 6.265 1.00 92.19 534 VAL A O 1
ATOM 4100 N N . ALA A 1 535 ? 18.107 -9.009 5.918 1.00 92.25 535 ALA A N 1
ATOM 4101 C CA . ALA A 1 535 ? 18.296 -8.510 7.280 1.00 92.25 535 ALA A CA 1
ATOM 4102 C C . ALA A 1 535 ? 17.285 -7.407 7.652 1.00 92.25 535 ALA A C 1
ATOM 4104 O O . ALA A 1 535 ? 16.777 -7.389 8.772 1.00 92.25 535 ALA A O 1
ATOM 4105 N N . ALA A 1 536 ? 16.954 -6.512 6.714 1.00 88.19 536 ALA A N 1
ATOM 4106 C CA . ALA A 1 536 ? 15.929 -5.489 6.920 1.00 88.19 536 ALA A CA 1
ATOM 4107 C C . ALA A 1 536 ? 14.537 -6.112 7.122 1.00 88.19 536 ALA A C 1
ATOM 4109 O O . ALA A 1 536 ? 13.844 -5.772 8.079 1.00 88.19 536 ALA A O 1
ATOM 4110 N N . LEU A 1 537 ? 14.159 -7.081 6.280 1.00 89.56 537 LEU A N 1
ATOM 4111 C CA . LEU A 1 537 ? 12.888 -7.801 6.410 1.00 89.56 537 LEU A CA 1
ATOM 4112 C C . LEU A 1 537 ? 12.811 -8.631 7.699 1.00 89.56 537 LEU A C 1
ATOM 4114 O O . LEU A 1 537 ? 11.743 -8.740 8.303 1.00 89.56 537 LEU A O 1
ATOM 4118 N N . GLU A 1 538 ? 13.923 -9.219 8.139 1.00 91.31 538 GLU A N 1
ATOM 4119 C CA . GLU A 1 538 ? 14.003 -9.934 9.414 1.00 91.31 538 GLU A CA 1
ATOM 4120 C C . GLU A 1 538 ? 13.817 -8.983 10.602 1.00 91.31 538 GLU A C 1
ATOM 4122 O O . GLU A 1 538 ? 13.019 -9.287 11.490 1.00 91.31 538 GLU A O 1
ATOM 4127 N N . ALA A 1 539 ? 14.451 -7.807 10.582 1.00 91.94 539 ALA A N 1
ATOM 4128 C CA . ALA A 1 539 ? 14.271 -6.787 11.614 1.00 91.94 539 ALA A CA 1
ATOM 4129 C C . ALA A 1 539 ? 12.823 -6.259 11.664 1.00 91.94 539 ALA A C 1
ATOM 4131 O O . ALA A 1 539 ? 12.227 -6.175 12.740 1.00 91.94 539 ALA A O 1
ATOM 4132 N N . GLU A 1 540 ? 12.214 -5.969 10.509 1.00 91.19 540 GLU A N 1
ATOM 4133 C CA . GLU A 1 540 ? 10.800 -5.577 10.431 1.00 91.19 540 GLU A CA 1
ATOM 4134 C C . GLU A 1 540 ? 9.875 -6.673 10.977 1.00 91.19 540 GLU A C 1
ATOM 4136 O O . GLU A 1 540 ? 8.937 -6.392 11.732 1.00 91.19 540 GLU A O 1
ATOM 4141 N N . ARG A 1 541 ? 10.157 -7.940 10.643 1.00 91.44 541 ARG A N 1
ATOM 4142 C CA . ARG A 1 541 ? 9.405 -9.090 11.155 1.00 91.44 541 ARG A CA 1
ATOM 4143 C C . ARG A 1 541 ? 9.511 -9.196 12.674 1.00 91.44 541 ARG A C 1
ATOM 4145 O O . ARG A 1 541 ? 8.496 -9.466 13.313 1.00 91.44 541 ARG A O 1
ATOM 4152 N N . GLU A 1 542 ? 10.691 -9.008 13.259 1.00 93.75 542 GLU A N 1
ATOM 4153 C CA . GLU A 1 542 ? 10.871 -9.058 14.715 1.00 93.75 542 GLU A CA 1
ATOM 4154 C C . GLU A 1 542 ? 10.066 -7.967 15.428 1.00 93.75 542 GLU A C 1
ATOM 4156 O O . GLU A 1 542 ? 9.354 -8.262 16.392 1.00 93.75 542 GLU A O 1
ATOM 4161 N N . VAL A 1 543 ? 10.084 -6.735 14.910 1.00 94.31 543 VAL A N 1
ATOM 4162 C CA . VAL A 1 543 ? 9.276 -5.627 15.447 1.00 94.31 543 VAL A CA 1
ATOM 4163 C C . VAL A 1 543 ? 7.779 -5.936 15.344 1.00 94.31 543 VAL A C 1
ATOM 4165 O O . VAL A 1 543 ? 7.037 -5.750 16.312 1.00 94.31 543 VAL A O 1
ATOM 4168 N N . ALA A 1 544 ? 7.324 -6.461 14.203 1.00 86.75 544 ALA A N 1
ATOM 4169 C CA . ALA A 1 544 ? 5.927 -6.842 14.012 1.00 86.75 544 ALA A CA 1
ATOM 4170 C C . ALA A 1 544 ? 5.495 -7.972 14.965 1.00 86.75 544 ALA A C 1
ATOM 4172 O O . ALA A 1 544 ? 4.399 -7.923 15.528 1.00 86.75 544 ALA A O 1
ATOM 4173 N N . VAL A 1 545 ? 6.354 -8.973 15.189 1.00 92.06 545 VAL A N 1
ATOM 4174 C CA . VAL A 1 545 ? 6.095 -10.060 16.147 1.00 92.06 545 VAL A CA 1
ATOM 4175 C C . VAL A 1 545 ? 6.004 -9.514 17.572 1.00 92.06 545 VAL A C 1
ATOM 4177 O O . VAL A 1 545 ? 5.035 -9.827 18.264 1.00 92.06 545 VAL A O 1
ATOM 4180 N N . ALA A 1 546 ? 6.931 -8.645 17.986 1.00 92.44 546 ALA A N 1
ATOM 4181 C CA . ALA A 1 546 ? 6.902 -8.020 19.309 1.00 92.44 546 ALA A CA 1
ATOM 4182 C C . ALA A 1 546 ? 5.619 -7.196 19.533 1.00 92.44 546 ALA A C 1
ATOM 4184 O O . ALA A 1 546 ? 4.997 -7.287 20.593 1.00 92.44 546 ALA A O 1
ATOM 4185 N N . ALA A 1 547 ? 5.166 -6.450 18.519 1.00 89.81 547 ALA A N 1
ATOM 4186 C CA . ALA A 1 547 ? 3.911 -5.702 18.579 1.00 89.81 547 ALA A CA 1
ATOM 4187 C C . ALA A 1 547 ? 2.686 -6.626 18.732 1.00 89.81 547 ALA A C 1
ATOM 4189 O O . ALA A 1 547 ? 1.805 -6.367 19.554 1.00 89.81 547 ALA A O 1
ATOM 4190 N N . VAL A 1 548 ? 2.641 -7.741 17.990 1.00 91.75 548 VAL A N 1
ATOM 4191 C CA . VAL A 1 548 ? 1.563 -8.740 18.107 1.00 91.75 548 VAL A CA 1
ATOM 4192 C C . VAL A 1 548 ? 1.565 -9.410 19.483 1.00 91.75 548 VAL A C 1
ATOM 4194 O O . VAL A 1 548 ? 0.499 -9.672 20.045 1.00 91.75 548 VAL A O 1
ATOM 4197 N N . GLU A 1 549 ? 2.734 -9.700 20.049 1.00 92.81 549 GLU A N 1
ATOM 4198 C CA . GLU A 1 549 ? 2.848 -10.273 21.393 1.00 92.81 549 GLU A CA 1
ATOM 4199 C C . GLU A 1 549 ? 2.398 -9.298 22.485 1.00 92.81 549 GLU A C 1
ATOM 4201 O O . GLU A 1 549 ? 1.668 -9.708 23.394 1.00 92.81 549 GLU A O 1
ATOM 4206 N N . ALA A 1 550 ? 2.749 -8.015 22.363 1.00 91.50 550 ALA A N 1
ATOM 4207 C CA . ALA A 1 550 ? 2.274 -6.966 23.261 1.00 91.50 550 ALA A CA 1
ATOM 4208 C C . ALA A 1 550 ? 0.741 -6.849 23.228 1.00 91.50 550 ALA A C 1
ATOM 4210 O O . ALA A 1 550 ? 0.094 -6.839 24.277 1.00 91.50 550 ALA A O 1
ATOM 4211 N N . GLU A 1 551 ? 0.139 -6.868 22.037 1.00 88.44 551 GLU A N 1
ATOM 4212 C CA . GLU A 1 551 ? -1.317 -6.779 21.906 1.00 88.44 551 GLU A CA 1
ATOM 4213 C C . GLU A 1 551 ? -2.029 -8.028 22.445 1.00 88.44 551 GLU A C 1
ATOM 4215 O O . GLU A 1 551 ? -3.053 -7.935 23.125 1.00 88.44 551 GLU A O 1
ATOM 4220 N N . ARG A 1 552 ? -1.448 -9.218 22.253 1.00 91.94 552 ARG A N 1
ATOM 4221 C CA . ARG A 1 552 ? -1.941 -10.450 22.891 1.00 91.94 552 ARG A CA 1
ATOM 4222 C C . ARG A 1 552 ? -1.862 -10.381 24.416 1.00 91.94 552 ARG A C 1
ATOM 4224 O O . ARG A 1 552 ? -2.748 -10.906 25.090 1.00 91.94 552 ARG A O 1
ATOM 4231 N N . ALA A 1 553 ? -0.824 -9.762 24.978 1.00 92.62 553 ALA A N 1
ATOM 4232 C CA . ALA A 1 553 ? -0.713 -9.562 26.421 1.00 92.62 553 ALA A CA 1
ATOM 4233 C C . ALA A 1 553 ? -1.790 -8.595 26.946 1.00 92.62 553 ALA A C 1
ATOM 4235 O O . ALA A 1 553 ? -2.397 -8.874 27.986 1.00 92.62 553 ALA A O 1
ATOM 4236 N N . ASN A 1 554 ? -2.080 -7.524 26.200 1.00 92.00 554 ASN A N 1
ATOM 4237 C CA . ASN A 1 554 ? -3.180 -6.602 26.493 1.00 92.00 554 ASN A CA 1
ATOM 4238 C C . ASN A 1 554 ? -4.536 -7.315 26.460 1.00 92.00 554 ASN A C 1
ATOM 4240 O O . ASN A 1 554 ? -5.315 -7.183 27.405 1.00 92.00 554 ASN A O 1
ATOM 4244 N N . LEU A 1 555 ? -4.792 -8.141 25.440 1.00 91.56 555 LEU A N 1
ATOM 4245 C CA . LEU A 1 555 ? -6.032 -8.913 25.334 1.00 91.56 555 LEU A CA 1
ATOM 4246 C C . LEU A 1 555 ? -6.213 -9.861 26.527 1.00 91.56 555 LEU A C 1
ATOM 4248 O O . LEU A 1 555 ? -7.256 -9.837 27.172 1.00 91.56 555 LEU A O 1
ATOM 4252 N N . ARG A 1 556 ? -5.167 -10.609 26.907 1.00 94.69 556 ARG A N 1
ATOM 4253 C CA . ARG A 1 556 ? -5.190 -11.479 28.101 1.00 94.69 556 ARG A CA 1
ATOM 4254 C C . ARG A 1 556 ? -5.416 -10.710 29.400 1.00 94.69 556 ARG A C 1
ATOM 4256 O O . ARG A 1 556 ? -5.882 -11.277 30.386 1.00 94.69 556 ARG A O 1
ATOM 4263 N N . LYS A 1 557 ? -4.980 -9.451 29.476 1.00 92.38 557 LYS A N 1
ATOM 4264 C CA . LYS A 1 557 ? -5.273 -8.588 30.625 1.00 92.38 557 LYS A CA 1
ATOM 4265 C C . LYS A 1 557 ? -6.752 -8.204 30.621 1.00 92.38 557 LYS A C 1
ATOM 4267 O O . LYS A 1 557 ? -7.414 -8.416 31.627 1.00 92.38 557 LYS A O 1
ATOM 4272 N N . MET A 1 558 ? -7.274 -7.756 29.481 1.00 91.25 558 MET A N 1
ATOM 4273 C CA . MET A 1 558 ? -8.685 -7.398 29.336 1.00 91.25 558 MET A CA 1
ATOM 4274 C C . MET A 1 558 ? -9.624 -8.579 29.624 1.00 91.25 558 MET A C 1
ATOM 4276 O O . MET A 1 558 ? -10.633 -8.394 30.292 1.00 91.25 558 MET A O 1
ATOM 4280 N N . GLU A 1 559 ? -9.281 -9.796 29.194 1.00 91.88 559 GLU A N 1
ATOM 4281 C CA . GLU A 1 559 ? -10.041 -11.017 29.507 1.00 91.88 559 GLU A CA 1
ATOM 4282 C C . GLU A 1 559 ? -10.083 -11.304 31.018 1.00 91.88 559 GLU A C 1
ATOM 4284 O O . GLU A 1 559 ? -11.144 -11.614 31.558 1.00 91.88 559 GLU A O 1
ATOM 4289 N N . ARG A 1 560 ? -8.956 -11.137 31.725 1.00 94.12 560 ARG A N 1
ATOM 4290 C CA . ARG A 1 560 ? -8.900 -11.272 33.193 1.00 94.12 560 ARG A CA 1
ATOM 4291 C C . ARG A 1 560 ? -9.705 -10.188 33.902 1.00 94.12 560 ARG A C 1
ATOM 4293 O O . ARG A 1 560 ? -10.398 -10.478 34.877 1.00 94.12 560 ARG A O 1
ATOM 4300 N N . ASP A 1 561 ? -9.637 -8.955 33.411 1.00 90.94 561 ASP A N 1
ATOM 4301 C CA . ASP A 1 561 ? -10.415 -7.843 33.956 1.00 90.94 561 ASP A CA 1
ATOM 4302 C C . ASP A 1 561 ? -11.922 -8.100 33.750 1.00 90.94 561 ASP A C 1
ATOM 4304 O O . ASP A 1 561 ? -12.709 -7.934 34.681 1.00 90.94 561 ASP A O 1
ATOM 4308 N N . GLN A 1 562 ? -12.331 -8.607 32.579 1.00 89.81 562 GLN A N 1
ATOM 4309 C CA . GLN A 1 562 ? -13.713 -9.021 32.305 1.00 89.81 562 GLN A CA 1
ATOM 4310 C C . GLN A 1 562 ? -14.178 -10.165 33.210 1.00 89.81 562 GLN A C 1
ATOM 4312 O O . GLN A 1 562 ? -15.296 -10.116 33.725 1.00 89.81 562 GLN A O 1
ATOM 4317 N N . GLU A 1 563 ? -13.343 -11.182 33.432 1.00 94.94 563 GLU A N 1
ATOM 4318 C CA . GLU A 1 563 ? -13.657 -12.272 34.359 1.00 94.94 563 GLU A CA 1
ATOM 4319 C C . GLU A 1 563 ? -13.824 -11.754 35.792 1.00 94.94 563 GLU A C 1
ATOM 4321 O O . GLU A 1 563 ? -14.786 -12.112 36.472 1.00 94.94 563 GLU A O 1
ATOM 4326 N N . THR A 1 564 ? -12.949 -10.843 36.219 1.00 92.44 564 THR A N 1
ATOM 4327 C CA . THR A 1 564 ? -13.027 -10.200 37.538 1.00 92.44 564 THR A CA 1
ATOM 4328 C C . THR A 1 564 ? -14.331 -9.415 37.692 1.00 92.44 564 THR A C 1
ATOM 4330 O O . THR A 1 564 ? -15.025 -9.560 38.699 1.00 92.44 564 THR A O 1
ATOM 4333 N N . VAL A 1 565 ? -14.714 -8.632 36.677 1.00 90.94 565 VAL A N 1
ATOM 4334 C CA . VAL A 1 565 ? -15.990 -7.899 36.662 1.00 90.94 565 VAL A CA 1
ATOM 4335 C C . VAL A 1 565 ? -17.181 -8.858 36.690 1.00 90.94 565 VAL A C 1
ATOM 4337 O O . VAL A 1 565 ? -18.145 -8.605 37.412 1.00 90.94 565 VAL A O 1
ATOM 4340 N N . ARG A 1 566 ? -17.124 -9.975 35.956 1.00 93.00 566 ARG A N 1
ATOM 4341 C CA . ARG A 1 566 ? -18.194 -10.983 35.960 1.00 93.00 566 ARG A CA 1
ATOM 4342 C C . ARG A 1 566 ? -18.375 -11.604 37.345 1.00 93.00 566 ARG A C 1
ATOM 4344 O O . ARG A 1 566 ? -19.498 -11.671 37.829 1.00 93.00 566 ARG A O 1
ATOM 4351 N N . LEU A 1 567 ? -17.282 -11.996 38.000 1.00 92.81 567 LEU A N 1
ATOM 4352 C CA . LEU A 1 567 ? -17.324 -12.548 39.358 1.00 92.81 567 LEU A CA 1
ATOM 4353 C C . LEU A 1 567 ? -17.860 -11.530 40.375 1.00 92.81 567 LEU A C 1
ATOM 4355 O O . LEU A 1 567 ? -18.643 -11.895 41.249 1.00 92.81 567 LEU A O 1
ATOM 4359 N N . ALA A 1 568 ? -17.486 -10.254 40.243 1.00 91.94 568 ALA A N 1
ATOM 4360 C CA . ALA A 1 568 ? -18.026 -9.185 41.081 1.00 91.94 568 ALA A CA 1
ATOM 4361 C C . ALA A 1 568 ? -19.537 -8.985 40.862 1.00 91.94 568 ALA A C 1
ATOM 4363 O O . ALA A 1 568 ? -20.274 -8.779 41.826 1.00 91.94 568 ALA A O 1
ATOM 4364 N N . LEU A 1 569 ? -20.015 -9.086 39.616 1.00 91.94 569 LEU A N 1
ATOM 4365 C CA . LEU A 1 569 ? -21.441 -9.017 39.298 1.00 91.94 569 LEU A CA 1
ATOM 4366 C C . LEU A 1 569 ? -22.215 -10.193 39.910 1.00 91.94 569 LEU A C 1
ATOM 4368 O O . LEU A 1 569 ? -23.257 -9.974 40.525 1.00 91.94 569 LEU A O 1
ATOM 4372 N N . ASP A 1 570 ? -21.699 -11.417 39.788 1.00 93.19 570 ASP A N 1
ATOM 4373 C CA . ASP A 1 570 ? -22.321 -12.611 40.372 1.00 93.19 570 ASP A CA 1
ATOM 4374 C C . ASP A 1 570 ? -22.401 -12.507 41.905 1.00 93.19 570 ASP A C 1
ATOM 4376 O O . ASP A 1 570 ? -23.437 -12.815 42.502 1.00 93.19 570 ASP A O 1
ATOM 4380 N N . ALA A 1 571 ? -21.343 -12.000 42.549 1.00 91.00 571 ALA A N 1
ATOM 4381 C CA . ALA A 1 571 ? -21.334 -11.737 43.986 1.00 91.00 571 ALA A CA 1
ATOM 4382 C C . ALA A 1 571 ? -22.385 -10.685 44.385 1.00 91.00 571 ALA A C 1
ATOM 4384 O O . ALA A 1 571 ? -23.180 -10.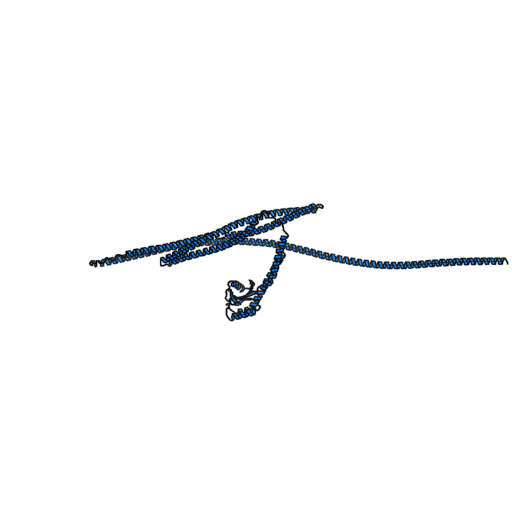930 45.293 1.00 91.00 571 ALA A O 1
ATOM 4385 N N . ALA A 1 572 ? -22.458 -9.560 43.665 1.00 88.19 572 ALA A N 1
ATOM 4386 C CA . ALA A 1 572 ? -23.444 -8.509 43.917 1.00 88.19 572 ALA A CA 1
ATOM 4387 C C . ALA A 1 572 ? -24.893 -9.001 43.731 1.00 88.19 572 ALA A C 1
ATOM 4389 O O . ALA A 1 572 ? -25.790 -8.615 44.484 1.00 88.19 572 ALA A O 1
ATOM 4390 N N . ILE A 1 573 ? -25.139 -9.885 42.756 1.00 91.69 573 ILE A N 1
ATOM 4391 C CA . ILE A 1 573 ? -26.440 -10.546 42.581 1.00 91.69 573 ILE A CA 1
ATOM 4392 C C . ILE A 1 573 ? -26.761 -11.421 43.801 1.00 91.69 573 ILE A C 1
ATOM 4394 O O . ILE A 1 573 ? -27.872 -11.341 44.329 1.00 91.69 573 ILE A O 1
ATOM 4398 N N . GLY A 1 574 ? -25.795 -12.203 44.291 1.00 91.31 574 GLY A N 1
ATOM 4399 C CA . GLY A 1 574 ? -25.961 -13.028 45.491 1.00 91.31 574 GLY A CA 1
ATOM 4400 C C . GLY A 1 574 ? -26.254 -12.215 46.759 1.00 91.31 574 GLY A C 1
ATOM 4401 O O . GLY A 1 574 ? -27.130 -12.583 47.550 1.00 91.31 574 GLY A O 1
ATOM 4402 N N . GLU A 1 575 ? -25.575 -11.081 46.940 1.00 93.50 575 GLU A N 1
ATOM 4403 C CA . GLU A 1 575 ? -25.838 -10.143 48.039 1.00 93.50 575 GLU A CA 1
ATOM 4404 C C . GLU A 1 575 ? -27.244 -9.546 47.946 1.00 93.50 575 GLU A C 1
ATOM 4406 O O . GLU A 1 575 ? -27.987 -9.559 48.930 1.00 93.50 575 GLU A O 1
ATOM 4411 N N . ARG A 1 576 ? -27.654 -9.094 46.753 1.00 91.31 576 ARG A N 1
ATOM 4412 C CA . ARG A 1 576 ? -29.002 -8.565 46.509 1.00 91.31 576 ARG A CA 1
ATOM 4413 C C . ARG A 1 576 ? -30.080 -9.595 46.842 1.00 91.31 576 ARG A C 1
ATOM 4415 O O . ARG A 1 576 ? -31.067 -9.254 47.489 1.00 91.31 576 ARG A O 1
ATOM 4422 N N . ASP A 1 577 ? -29.905 -10.841 46.415 1.00 93.62 577 ASP A N 1
ATOM 4423 C CA . ASP A 1 577 ? -30.877 -11.907 46.669 1.00 93.62 577 ASP A CA 1
ATOM 4424 C C . ASP A 1 577 ? -30.958 -12.251 48.164 1.00 93.62 577 ASP A C 1
ATOM 4426 O O . ASP A 1 577 ? -32.039 -12.517 48.692 1.00 93.62 577 ASP A O 1
ATOM 4430 N N . THR A 1 578 ? -29.830 -12.186 48.874 1.00 93.75 578 THR A N 1
ATOM 4431 C CA . THR A 1 578 ? -29.790 -12.351 50.334 1.00 93.75 578 THR A CA 1
ATOM 4432 C C . THR A 1 578 ? -30.512 -11.205 51.043 1.00 93.75 578 THR A C 1
ATOM 4434 O O . THR A 1 578 ? -31.350 -11.456 51.910 1.00 93.75 578 THR A O 1
ATOM 4437 N N . ALA A 1 579 ? -30.256 -9.959 50.639 1.00 91.19 579 ALA A N 1
ATOM 4438 C CA . ALA A 1 579 ? -30.936 -8.783 51.177 1.00 91.19 579 ALA A CA 1
ATOM 4439 C C . ALA A 1 579 ? -32.451 -8.820 50.909 1.00 91.19 579 ALA A C 1
ATOM 4441 O O . ALA A 1 579 ? -33.244 -8.477 51.785 1.00 91.19 579 ALA A O 1
ATOM 4442 N N . ALA A 1 580 ? -32.873 -9.293 49.730 1.00 89.56 580 ALA A N 1
ATOM 4443 C CA . ALA A 1 580 ? -34.286 -9.485 49.409 1.00 89.56 580 ALA A CA 1
ATOM 4444 C C . ALA A 1 580 ? -34.951 -10.489 50.366 1.00 89.56 580 ALA A C 1
ATOM 4446 O O . ALA A 1 580 ? -35.995 -10.182 50.936 1.00 89.56 580 ALA A O 1
ATOM 4447 N N . ARG A 1 581 ? -34.307 -11.636 50.629 1.00 94.56 581 ARG A N 1
ATOM 4448 C CA . ARG A 1 581 ? -34.810 -12.628 51.598 1.00 94.56 581 ARG A CA 1
ATOM 4449 C C . ARG A 1 581 ? -34.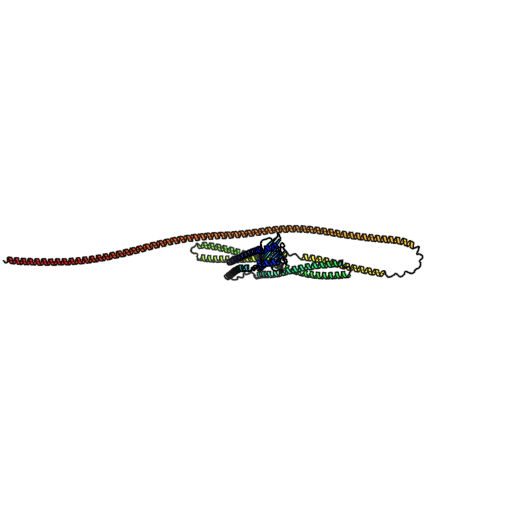899 -12.070 53.016 1.00 94.56 581 ARG A C 1
ATOM 4451 O O . ARG A 1 581 ? -35.866 -12.356 53.712 1.00 94.56 581 ARG A O 1
ATOM 4458 N N . GLN A 1 582 ? -33.913 -11.282 53.446 1.00 94.81 582 GLN A N 1
ATOM 4459 C CA . GLN A 1 582 ? -33.941 -10.629 54.759 1.00 94.81 582 GLN A CA 1
ATOM 4460 C C . GLN A 1 582 ? -35.109 -9.647 54.870 1.00 94.81 582 GLN A C 1
ATOM 4462 O O . GLN A 1 582 ? -35.839 -9.682 55.854 1.00 94.81 582 GLN A O 1
ATOM 4467 N N . ARG A 1 583 ? -35.331 -8.818 53.844 1.00 91.94 583 ARG A N 1
ATOM 4468 C CA . ARG A 1 583 ? -36.466 -7.890 53.801 1.00 91.94 583 ARG A CA 1
ATOM 4469 C C . ARG A 1 583 ? -37.801 -8.629 53.869 1.00 91.94 583 ARG A C 1
ATOM 4471 O O . ARG A 1 583 ? -38.681 -8.207 54.612 1.00 91.94 583 ARG A O 1
ATOM 4478 N N . ASP A 1 584 ? -37.949 -9.709 53.109 1.00 94.00 584 ASP A N 1
ATOM 4479 C CA . ASP A 1 584 ? -39.188 -10.489 53.087 1.00 94.00 584 ASP A CA 1
ATOM 4480 C C . ASP A 1 584 ? -39.434 -11.182 54.444 1.00 94.00 584 ASP A C 1
ATOM 4482 O O . ASP A 1 584 ? -40.567 -11.212 54.921 1.00 94.00 584 ASP A O 1
ATOM 4486 N N . ALA A 1 585 ? -38.379 -11.657 55.119 1.00 93.75 585 ALA A N 1
ATOM 4487 C CA . ALA A 1 585 ? -38.471 -12.183 56.483 1.00 93.75 585 ALA A CA 1
ATOM 4488 C C . ALA A 1 585 ? -38.885 -11.102 57.497 1.00 93.75 585 ALA A C 1
ATOM 4490 O O . ALA A 1 585 ? -39.814 -11.316 58.271 1.00 93.75 585 ALA A O 1
ATOM 4491 N N . SER A 1 586 ? -38.262 -9.920 57.458 1.00 93.31 586 SER A N 1
ATOM 4492 C CA . SER A 1 586 ? -38.642 -8.799 58.328 1.00 93.31 586 SER A CA 1
ATOM 4493 C C . SER A 1 586 ? -40.068 -8.305 58.069 1.00 93.31 586 SER A C 1
ATOM 4495 O O . SER A 1 586 ? -40.747 -7.893 59.005 1.00 93.31 586 SER A O 1
ATOM 4497 N N . ALA A 1 587 ? -40.545 -8.353 56.821 1.00 91.44 587 ALA A N 1
ATOM 4498 C CA . ALA A 1 587 ? -41.934 -8.035 56.498 1.00 91.44 587 ALA A CA 1
ATOM 4499 C C . ALA A 1 587 ? -42.900 -9.041 57.146 1.00 91.44 587 ALA A C 1
ATOM 4501 O O . ALA A 1 587 ? -43.867 -8.630 57.780 1.00 91.44 587 ALA A O 1
ATOM 4502 N N . ALA A 1 588 ? -42.594 -10.340 57.075 1.00 93.88 588 ALA A N 1
ATOM 4503 C CA . ALA A 1 588 ? -43.395 -11.374 57.729 1.00 93.88 588 ALA A CA 1
ATOM 4504 C C . ALA A 1 588 ? -43.405 -11.236 59.265 1.00 93.88 588 ALA A C 1
ATOM 4506 O O . ALA A 1 588 ? -44.443 -11.433 59.895 1.00 93.88 588 ALA A O 1
ATOM 4507 N N . GLU A 1 589 ? -42.275 -10.865 59.875 1.00 96.38 589 GLU A N 1
ATOM 4508 C CA . GLU A 1 589 ? -42.209 -10.558 61.311 1.00 96.38 589 GLU A CA 1
ATOM 4509 C C . GLU A 1 589 ? -43.064 -9.336 61.673 1.00 96.38 589 GLU A C 1
ATOM 4511 O O . GLU A 1 589 ? -43.794 -9.367 62.664 1.00 96.38 589 GLU A O 1
ATOM 4516 N N . ALA A 1 590 ? -43.022 -8.273 60.863 1.00 91.38 590 ALA A N 1
ATOM 4517 C CA . ALA A 1 590 ? -43.844 -7.085 61.078 1.00 91.38 590 ALA A CA 1
ATOM 4518 C C . ALA A 1 590 ? -45.348 -7.394 60.980 1.00 91.38 590 ALA A C 1
ATOM 4520 O O . ALA A 1 590 ? -46.119 -6.913 61.813 1.00 91.38 590 ALA A O 1
ATOM 4521 N N . ASP A 1 591 ? -45.754 -8.227 60.019 1.00 96.00 591 ASP A N 1
ATOM 4522 C CA . ASP A 1 591 ? -47.141 -8.684 59.875 1.00 96.00 591 ASP A CA 1
ATOM 4523 C C . ASP A 1 591 ? -47.588 -9.523 61.084 1.00 96.00 591 ASP A C 1
ATOM 4525 O O . ASP A 1 591 ? -48.691 -9.332 61.600 1.00 96.00 591 ASP A O 1
ATOM 4529 N N . ALA A 1 592 ? -46.721 -10.403 61.598 1.00 95.38 592 ALA A N 1
ATOM 4530 C CA . ALA A 1 592 ? -47.008 -11.192 62.797 1.00 95.38 592 ALA A CA 1
ATOM 4531 C C . ALA A 1 592 ? -47.184 -10.311 64.048 1.00 95.38 592 ALA A C 1
ATOM 4533 O O . ALA A 1 592 ? -48.134 -10.498 64.808 1.00 95.38 592 ALA A O 1
ATOM 4534 N N . VAL A 1 593 ? -46.317 -9.311 64.238 1.00 95.56 593 VAL A N 1
ATOM 4535 C CA . VAL A 1 593 ? -46.434 -8.342 65.344 1.00 95.56 593 VAL A CA 1
ATOM 4536 C C . VAL A 1 593 ? -47.694 -7.484 65.203 1.00 95.56 593 VAL A C 1
ATOM 4538 O O . VAL A 1 593 ? -48.342 -7.162 66.201 1.00 95.56 593 VAL A O 1
ATOM 4541 N N . ALA A 1 594 ? -48.068 -7.104 63.977 1.00 93.88 594 ALA A N 1
ATOM 4542 C CA . ALA A 1 594 ? -49.311 -6.380 63.732 1.00 93.88 594 ALA A CA 1
ATOM 4543 C C . ALA A 1 594 ? -50.534 -7.214 64.143 1.00 93.88 594 ALA A C 1
ATOM 4545 O O . ALA A 1 594 ? -51.414 -6.686 64.822 1.00 93.88 594 ALA A O 1
ATOM 4546 N N . GLN A 1 595 ? -50.542 -8.510 63.813 1.00 95.94 595 GLN A N 1
ATOM 4547 C CA . GLN A 1 595 ? -51.595 -9.434 64.231 1.00 95.94 595 GLN A CA 1
ATOM 4548 C C . GLN A 1 595 ? -51.666 -9.565 65.759 1.00 95.94 595 GLN A C 1
ATOM 4550 O O . GLN A 1 595 ? -52.741 -9.419 66.332 1.00 95.94 595 GLN A O 1
ATOM 4555 N N . GLU A 1 596 ? -50.527 -9.751 66.435 1.00 97.12 596 GLU A N 1
ATOM 4556 C CA . GLU A 1 596 ? -50.480 -9.847 67.902 1.00 97.12 596 GLU A CA 1
ATOM 4557 C C . GLU A 1 596 ? -51.010 -8.571 68.578 1.00 97.12 596 GLU A C 1
ATOM 4559 O O . GLU A 1 596 ? -51.758 -8.630 69.554 1.00 97.12 596 GLU A O 1
ATOM 4564 N N . ARG A 1 597 ? -50.677 -7.391 68.041 1.00 93.88 597 ARG A N 1
ATOM 4565 C CA . ARG A 1 597 ? -51.196 -6.109 68.544 1.00 93.88 597 ARG A CA 1
ATOM 4566 C C . ARG A 1 597 ? -52.715 -6.004 68.388 1.00 93.88 597 ARG A C 1
ATOM 4568 O O . ARG A 1 597 ? -53.380 -5.437 69.263 1.00 93.88 597 ARG A O 1
ATOM 4575 N N . ASP A 1 598 ? -53.250 -6.482 67.273 1.00 96.88 598 ASP A N 1
ATOM 4576 C CA . ASP A 1 598 ? -54.683 -6.442 66.997 1.00 96.88 598 ASP A CA 1
ATOM 4577 C C . ASP A 1 598 ? -55.438 -7.419 67.919 1.00 96.88 598 ASP A C 1
ATOM 4579 O O . ASP A 1 598 ? -56.448 -7.029 68.513 1.00 96.88 598 ASP A O 1
ATOM 4583 N N . ASP A 1 599 ? -54.886 -8.612 68.160 1.00 96.75 599 ASP A N 1
ATOM 4584 C CA . ASP A 1 599 ? -55.409 -9.591 69.124 1.00 96.75 599 ASP A CA 1
ATOM 4585 C C . ASP A 1 599 ? -55.386 -9.031 70.562 1.00 96.75 599 ASP A C 1
ATOM 4587 O O . ASP A 1 599 ? -56.411 -9.015 71.247 1.00 96.75 599 ASP A O 1
ATOM 4591 N N . LEU A 1 600 ? -54.262 -8.451 71.004 1.00 96.19 600 LEU A N 1
ATOM 4592 C CA . LEU A 1 600 ? -54.153 -7.801 72.320 1.00 96.19 600 LEU A CA 1
ATOM 4593 C C . LEU A 1 600 ? -55.117 -6.616 72.477 1.00 96.19 600 LEU A C 1
ATOM 4595 O O . LEU A 1 600 ? -55.618 -6.347 73.574 1.00 96.19 600 LEU A O 1
ATOM 4599 N N . SER A 1 601 ? -55.379 -5.882 71.395 1.00 95.69 601 SER A N 1
ATOM 4600 C CA . SER A 1 601 ? -56.365 -4.797 71.403 1.00 95.69 601 SER A CA 1
ATOM 4601 C C . SER A 1 601 ? -57.784 -5.340 71.581 1.00 95.69 601 SER A C 1
ATOM 4603 O O . SER A 1 601 ? -58.554 -4.762 72.352 1.00 95.69 601 SER A O 1
ATOM 4605 N N . ALA A 1 602 ? -58.113 -6.463 70.938 1.00 95.94 602 ALA A N 1
ATOM 4606 C CA . ALA A 1 602 ? -59.391 -7.145 71.118 1.00 95.94 602 ALA A CA 1
ATOM 4607 C C . ALA A 1 602 ? -59.562 -7.680 72.553 1.00 95.94 602 ALA A C 1
ATOM 4609 O O . ALA A 1 602 ? -60.616 -7.460 73.159 1.00 95.94 602 ALA A O 1
ATOM 4610 N N . ASP A 1 603 ? -58.523 -8.292 73.126 1.00 97.19 603 ASP A N 1
ATOM 4611 C CA . ASP A 1 603 ? -58.516 -8.774 74.514 1.00 97.19 603 ASP A CA 1
ATOM 4612 C C . ASP A 1 603 ? -58.707 -7.629 75.514 1.00 97.19 603 ASP A C 1
ATOM 4614 O O . ASP A 1 603 ? -59.525 -7.715 76.435 1.00 97.19 603 ASP A O 1
ATOM 4618 N N . ARG A 1 604 ? -58.005 -6.507 75.315 1.00 96.38 604 ARG A N 1
ATOM 4619 C CA . ARG A 1 604 ? -58.178 -5.301 76.136 1.00 96.38 604 ARG A CA 1
ATOM 4620 C C . ARG A 1 604 ? -59.619 -4.793 76.082 1.00 96.38 604 ARG A C 1
ATOM 4622 O O . ARG A 1 604 ? -60.178 -4.428 77.117 1.00 96.38 604 ARG A O 1
ATOM 4629 N N . ASP A 1 605 ? -60.216 -4.749 74.895 1.00 96.94 605 ASP A N 1
ATOM 4630 C CA . ASP A 1 605 ? -61.592 -4.287 74.720 1.00 96.94 605 ASP A CA 1
ATOM 4631 C C . ASP A 1 605 ? -62.602 -5.259 75.360 1.00 96.94 605 ASP A C 1
ATOM 4633 O O . ASP A 1 605 ? -63.607 -4.816 75.922 1.00 96.94 605 ASP A O 1
ATOM 4637 N N . ALA A 1 606 ? -62.333 -6.568 75.342 1.00 96.81 606 ALA A N 1
ATOM 4638 C CA . ALA A 1 606 ? -63.129 -7.568 76.053 1.00 96.81 606 ALA A CA 1
ATOM 4639 C C . ALA A 1 606 ? -63.046 -7.385 77.580 1.00 96.81 606 ALA A C 1
ATOM 4641 O O . ALA A 1 606 ? -64.083 -7.272 78.238 1.00 96.81 606 ALA A O 1
ATOM 4642 N N . LEU A 1 607 ? -61.837 -7.241 78.132 1.00 96.62 607 LEU A N 1
ATOM 4643 C CA . LEU A 1 607 ? -61.623 -6.973 79.560 1.00 96.62 607 LEU A CA 1
ATOM 4644 C C . LEU A 1 607 ? -62.269 -5.656 80.011 1.00 96.62 607 LEU A C 1
ATOM 4646 O O . LEU A 1 607 ? -62.805 -5.570 81.117 1.00 96.62 607 LEU A O 1
ATOM 4650 N N . ALA A 1 608 ? -62.258 -4.624 79.162 1.00 95.88 608 ALA A N 1
ATOM 4651 C CA . ALA A 1 608 ? -62.952 -3.371 79.447 1.00 95.88 608 ALA A CA 1
ATOM 4652 C C . ALA A 1 608 ? -64.469 -3.586 79.595 1.00 95.88 608 ALA A C 1
ATOM 4654 O O . ALA A 1 608 ? -65.060 -3.081 80.551 1.00 95.88 608 ALA A O 1
ATOM 4655 N N . ARG A 1 609 ? -65.086 -4.391 78.716 1.00 96.69 609 ARG A N 1
ATOM 4656 C CA . ARG A 1 609 ? -66.513 -4.750 78.818 1.00 96.69 609 ARG A CA 1
ATOM 4657 C C . ARG A 1 609 ? -66.814 -5.570 80.072 1.00 96.69 609 ARG A C 1
ATOM 4659 O O . ARG A 1 609 ? -67.818 -5.307 80.729 1.00 96.69 609 ARG A O 1
ATOM 4666 N N . GLU A 1 610 ? -65.960 -6.531 80.427 1.00 97.38 610 GLU A N 1
ATOM 4667 C CA . GLU A 1 610 ? -66.115 -7.315 81.662 1.00 97.38 610 GLU A CA 1
ATOM 4668 C C . GLU A 1 610 ? -66.036 -6.433 82.910 1.00 97.38 610 GLU A C 1
ATOM 4670 O O . GLU A 1 610 ? -66.888 -6.527 83.796 1.00 97.38 610 GLU A O 1
ATOM 4675 N N . ARG A 1 611 ? -65.058 -5.521 82.965 1.00 96.19 611 ARG A N 1
ATOM 4676 C CA . ARG A 1 611 ? -64.940 -4.537 84.047 1.00 96.19 611 ARG A CA 1
ATOM 4677 C C . ARG A 1 611 ? -66.202 -3.685 84.155 1.00 96.19 611 ARG A C 1
ATOM 4679 O O . ARG A 1 611 ? -66.704 -3.498 85.260 1.00 96.19 611 ARG A O 1
ATOM 4686 N N . ASP A 1 612 ? -66.708 -3.170 83.039 1.00 97.56 612 ASP A N 1
ATOM 4687 C CA . ASP A 1 612 ? -67.902 -2.320 83.035 1.00 97.56 612 ASP A CA 1
ATOM 4688 C C . ASP A 1 612 ? -69.145 -3.099 83.508 1.00 97.56 612 ASP A C 1
ATOM 4690 O O . ASP A 1 612 ? -69.937 -2.577 84.296 1.00 97.56 612 ASP A O 1
ATOM 4694 N N . ALA A 1 613 ? -69.272 -4.378 83.134 1.00 96.81 613 ALA A N 1
ATOM 4695 C CA . ALA A 1 613 ? -70.319 -5.265 83.641 1.00 96.81 613 ALA A CA 1
ATOM 4696 C C . ALA A 1 613 ? -70.190 -5.532 85.154 1.00 96.81 613 ALA A C 1
ATOM 4698 O O . ALA A 1 613 ? -71.187 -5.483 85.878 1.00 96.81 613 ALA A O 1
ATOM 4699 N N . LEU A 1 614 ? -68.972 -5.765 85.658 1.00 96.62 614 LEU A N 1
ATOM 4700 C CA . LEU A 1 614 ? -68.710 -5.944 87.091 1.00 96.62 614 LEU A CA 1
ATOM 4701 C C . LEU A 1 614 ? -68.995 -4.670 87.898 1.00 96.62 614 LEU A C 1
ATOM 4703 O O . LEU A 1 614 ? -69.540 -4.755 89.000 1.00 96.62 614 LEU A O 1
ATOM 4707 N N . LEU A 1 615 ? -68.665 -3.491 87.363 1.00 96.44 615 LEU A N 1
ATOM 4708 C CA . LEU A 1 615 ? -69.001 -2.206 87.983 1.00 96.44 615 LEU A CA 1
ATOM 4709 C C . LEU A 1 615 ? -70.520 -2.020 88.075 1.00 96.44 615 LEU A C 1
ATOM 4711 O O . LEU A 1 615 ? -71.018 -1.691 89.150 1.00 96.44 615 LEU A O 1
ATOM 4715 N N . ALA A 1 616 ? -71.257 -2.322 87.003 1.00 96.06 616 ALA A N 1
ATOM 4716 C CA . ALA A 1 616 ? -72.718 -2.283 87.018 1.00 96.06 616 ALA A CA 1
ATOM 4717 C C . ALA A 1 616 ? -73.316 -3.263 88.047 1.00 96.06 616 ALA A C 1
ATOM 4719 O O . ALA A 1 616 ? -74.231 -2.902 88.789 1.00 96.06 616 ALA A O 1
ATOM 4720 N N . ALA A 1 617 ? -72.772 -4.481 88.149 1.00 96.88 617 ALA A N 1
ATOM 4721 C CA . ALA A 1 617 ? -73.196 -5.464 89.147 1.00 96.88 617 ALA A CA 1
ATOM 4722 C C . ALA A 1 617 ? -72.920 -4.991 90.587 1.00 96.88 617 ALA A C 1
ATOM 4724 O O . ALA A 1 617 ? -73.778 -5.120 91.462 1.00 96.88 617 ALA A O 1
ATOM 4725 N N . ARG A 1 618 ? -71.749 -4.392 90.840 1.00 96.44 618 ARG A N 1
ATOM 4726 C CA . ARG A 1 618 ? -71.403 -3.789 92.137 1.00 96.44 618 ARG A CA 1
ATOM 4727 C C . ARG A 1 618 ? -72.363 -2.659 92.504 1.00 96.44 618 ARG A C 1
ATOM 4729 O O . ARG A 1 618 ? -72.796 -2.580 93.655 1.00 96.44 618 ARG A O 1
ATOM 4736 N N . ASP A 1 619 ? -72.683 -1.784 91.557 1.00 96.75 619 ASP A N 1
ATOM 4737 C CA . ASP A 1 619 ? -73.585 -0.655 91.792 1.00 96.75 619 ASP A CA 1
ATOM 4738 C C . ASP A 1 619 ? -75.008 -1.148 92.105 1.00 96.75 619 ASP A C 1
ATOM 4740 O O . ASP A 1 619 ? -75.648 -0.637 93.026 1.00 96.75 619 ASP A O 1
ATOM 4744 N N . ALA A 1 620 ? -75.465 -2.216 91.439 1.00 96.38 620 ALA A N 1
ATOM 4745 C CA . ALA A 1 620 ? -76.732 -2.878 91.749 1.00 96.38 620 ALA A CA 1
ATOM 4746 C C . ALA A 1 620 ? -76.753 -3.488 93.165 1.00 96.38 620 ALA A C 1
ATOM 4748 O O . ALA A 1 620 ? -77.693 -3.234 93.920 1.00 96.38 620 ALA A O 1
ATOM 4749 N N . LEU A 1 621 ? -75.705 -4.224 93.559 1.00 96.06 621 LEU A N 1
ATOM 4750 C CA . LEU A 1 621 ? -75.572 -4.783 94.914 1.00 96.06 621 LEU A CA 1
ATOM 4751 C C . LEU A 1 621 ? -75.495 -3.692 95.990 1.00 96.06 621 LEU A C 1
ATOM 4753 O O . LEU A 1 621 ? -76.025 -3.851 97.088 1.00 96.06 621 LEU A O 1
ATOM 4757 N N . THR A 1 622 ? -74.848 -2.568 95.680 1.00 96.94 622 THR A N 1
ATOM 4758 C CA . THR A 1 622 ? -74.785 -1.402 96.572 1.00 96.94 622 THR A CA 1
ATOM 4759 C C . THR A 1 622 ? -76.181 -0.823 96.790 1.00 96.94 622 THR A C 1
ATOM 4761 O O . THR A 1 622 ? -76.579 -0.612 97.933 1.00 96.94 622 THR A O 1
ATOM 4764 N N . ALA A 1 623 ? -76.958 -0.651 95.717 1.00 95.62 623 ALA A N 1
ATOM 4765 C CA . ALA A 1 623 ? -78.341 -0.192 95.808 1.00 95.62 623 ALA A CA 1
ATOM 4766 C C . ALA A 1 623 ? -79.242 -1.178 96.577 1.00 95.62 623 ALA A C 1
ATOM 4768 O O . ALA A 1 623 ? -80.108 -0.750 97.338 1.00 95.62 623 ALA A O 1
ATOM 4769 N N . GLU A 1 624 ? -79.046 -2.489 96.408 1.00 96.81 624 GLU A N 1
ATOM 4770 C CA . GLU A 1 624 ? -79.771 -3.518 97.164 1.00 96.81 624 GLU A CA 1
ATOM 4771 C C . GLU A 1 624 ? -79.439 -3.471 98.661 1.00 96.81 624 GLU A C 1
ATOM 4773 O O . GLU A 1 624 ? -80.346 -3.457 99.492 1.00 96.81 624 GLU A O 1
ATOM 4778 N N . ARG A 1 625 ? -78.152 -3.358 99.015 1.00 96.12 625 ARG A N 1
ATOM 4779 C CA . ARG A 1 625 ? -77.705 -3.179 100.403 1.00 96.12 625 ARG A CA 1
ATOM 4780 C C . ARG A 1 625 ? -78.308 -1.923 101.029 1.00 96.12 625 ARG A C 1
ATOM 4782 O O . ARG A 1 625 ? -78.756 -1.978 102.171 1.00 96.12 625 ARG A O 1
ATOM 4789 N N . ASP A 1 626 ? -78.307 -0.805 100.308 1.00 96.81 626 ASP A N 1
ATOM 4790 C CA . ASP A 1 626 ? -78.835 0.462 100.819 1.00 96.81 626 ASP A CA 1
ATOM 4791 C C . ASP A 1 626 ? -80.349 0.364 101.075 1.00 96.81 626 ASP A C 1
ATOM 4793 O O . ASP A 1 626 ? -80.814 0.802 102.127 1.00 96.81 626 ASP A O 1
ATOM 4797 N N . ARG A 1 627 ? -81.104 -0.307 100.187 1.00 96.50 627 ARG A N 1
ATOM 4798 C CA . ARG A 1 627 ? -82.528 -0.630 100.414 1.00 96.50 627 ARG A CA 1
ATOM 4799 C C . ARG A 1 627 ? -82.725 -1.519 101.640 1.00 96.50 627 ARG A C 1
ATOM 4801 O O . ARG A 1 627 ? -83.511 -1.169 102.513 1.00 96.50 627 ARG A O 1
ATOM 4808 N N . ALA A 1 628 ? -81.975 -2.616 101.745 1.00 95.50 628 ALA A N 1
ATOM 4809 C CA . ALA A 1 628 ? -82.065 -3.526 102.885 1.00 95.50 628 ALA A CA 1
ATOM 4810 C C . ALA A 1 628 ? -81.736 -2.821 104.213 1.00 95.50 628 ALA A C 1
ATOM 4812 O O . ALA A 1 628 ? -82.378 -3.072 105.231 1.00 95.50 628 ALA A O 1
ATOM 4813 N N . HIS A 1 629 ? -80.763 -1.904 104.215 1.00 96.69 629 HIS A N 1
ATOM 4814 C CA . HIS A 1 629 ? -80.459 -1.087 105.385 1.00 96.69 629 HIS A CA 1
ATOM 4815 C C . HIS A 1 629 ? -81.640 -0.183 105.761 1.00 96.69 629 HIS A C 1
ATOM 4817 O O . HIS A 1 629 ? -81.988 -0.109 106.938 1.00 96.69 629 HIS A O 1
ATOM 4823 N N . THR A 1 630 ? -82.288 0.471 104.792 1.00 96.69 630 THR A N 1
ATOM 4824 C CA . THR A 1 630 ? -83.512 1.248 105.040 1.00 96.69 630 THR A CA 1
ATOM 4825 C C . THR A 1 630 ? -84.628 0.380 105.621 1.00 96.69 630 THR A C 1
ATOM 4827 O O . THR A 1 630 ? -85.213 0.770 106.631 1.00 96.69 630 THR A O 1
ATOM 4830 N N . ASP A 1 631 ? -84.875 -0.805 105.062 1.00 96.81 631 ASP A N 1
ATOM 4831 C CA . ASP A 1 631 ? -85.900 -1.733 105.558 1.00 96.81 631 ASP A CA 1
ATOM 4832 C C . ASP A 1 631 ? -85.627 -2.161 107.009 1.00 96.81 631 ASP A C 1
ATOM 4834 O O . ASP A 1 631 ? -86.540 -2.186 107.835 1.00 96.81 631 ASP A O 1
ATOM 4838 N N . ILE A 1 632 ? -84.361 -2.420 107.363 1.00 96.69 632 ILE A N 1
ATOM 4839 C CA . ILE A 1 632 ? -83.953 -2.718 108.745 1.00 96.69 632 ILE A CA 1
ATOM 4840 C C . ILE A 1 632 ? -84.239 -1.534 109.678 1.00 96.69 632 ILE A C 1
ATOM 484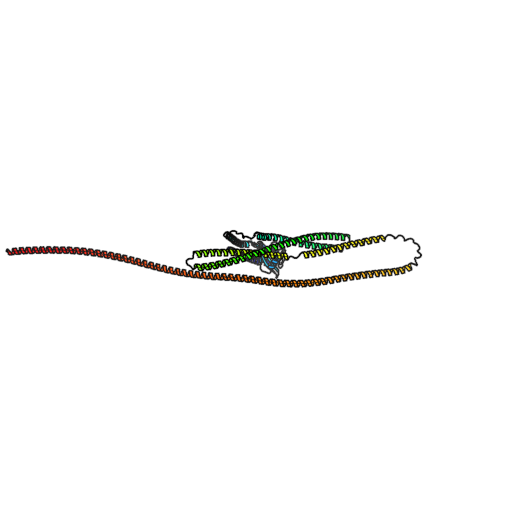2 O O . ILE A 1 632 ? -84.719 -1.745 110.792 1.00 96.69 632 ILE A O 1
ATOM 4846 N N . GLN A 1 633 ? -83.953 -0.297 109.256 1.00 96.75 633 GLN A N 1
ATOM 4847 C CA . GLN A 1 633 ? -84.237 0.895 110.068 1.00 96.75 633 GLN A CA 1
ATOM 4848 C C . GLN A 1 633 ? -85.745 1.079 110.286 1.00 96.75 633 GLN A C 1
ATOM 4850 O O . GLN A 1 633 ? -86.163 1.378 111.404 1.00 96.75 633 GLN A O 1
ATOM 4855 N N . VAL A 1 634 ? -86.565 0.842 109.254 1.00 96.44 634 VAL A N 1
ATOM 4856 C CA . VAL A 1 634 ? -88.034 0.870 109.361 1.00 96.44 634 VAL A CA 1
ATOM 4857 C C . VAL A 1 634 ? -88.524 -0.211 110.323 1.00 96.44 634 VAL A C 1
ATOM 4859 O O . VAL A 1 634 ? -89.232 0.103 111.276 1.00 96.44 634 VAL A O 1
ATOM 4862 N N . ALA A 1 635 ? -88.090 -1.461 110.147 1.00 94.94 635 ALA A N 1
ATOM 4863 C CA . ALA A 1 635 ? -88.470 -2.564 111.027 1.00 94.94 635 ALA A CA 1
ATOM 4864 C C . ALA A 1 635 ? -88.050 -2.311 112.485 1.00 94.94 635 ALA A C 1
ATOM 4866 O O . ALA A 1 635 ? -88.792 -2.623 113.416 1.00 94.94 635 ALA A O 1
ATOM 4867 N N . ARG A 1 636 ? -86.875 -1.708 112.706 1.00 96.25 636 ARG A N 1
ATOM 4868 C CA . ARG A 1 636 ? -86.424 -1.305 114.041 1.00 96.25 636 ARG A CA 1
ATOM 4869 C C . ARG A 1 636 ? -87.339 -0.242 114.649 1.00 96.25 636 ARG A C 1
ATOM 4871 O O . ARG A 1 636 ? -87.729 -0.397 115.802 1.00 96.25 636 ARG A O 1
ATOM 4878 N N . ALA A 1 637 ? -87.704 0.787 113.886 1.00 94.69 637 ALA A N 1
ATOM 4879 C CA . ALA A 1 637 ? -88.636 1.816 114.340 1.00 94.69 637 ALA A CA 1
ATOM 4880 C C . ALA A 1 637 ? -90.018 1.226 114.675 1.00 94.69 637 ALA A C 1
ATOM 4882 O O . ALA A 1 637 ? -90.611 1.589 115.688 1.00 94.69 637 ALA A O 1
ATOM 4883 N N . GLU A 1 638 ? -90.511 0.267 113.884 1.00 96.00 638 GLU A N 1
ATOM 4884 C CA . GLU A 1 638 ? -91.752 -0.461 114.180 1.00 96.00 638 GLU A CA 1
ATOM 4885 C C . GLU A 1 638 ? -91.654 -1.289 115.469 1.00 96.00 638 GLU A C 1
ATOM 4887 O O . GLU A 1 638 ? -92.601 -1.320 116.257 1.00 96.00 638 GLU A O 1
ATOM 4892 N N . VAL A 1 639 ? -90.520 -1.956 115.713 1.00 95.50 639 VAL A N 1
ATOM 4893 C CA . VAL A 1 639 ? -90.275 -2.699 116.961 1.00 95.50 639 VAL A CA 1
ATOM 4894 C C . VAL A 1 639 ? -90.214 -1.755 118.162 1.00 95.50 639 VAL A C 1
ATOM 4896 O O . VAL A 1 639 ? -90.821 -2.059 119.187 1.00 95.50 639 VAL A O 1
ATOM 4899 N N . GLU A 1 640 ? -89.524 -0.618 118.046 1.00 95.56 640 GLU A N 1
ATOM 4900 C CA . GLU A 1 640 ? -89.453 0.407 119.097 1.00 95.56 640 GLU A CA 1
ATOM 4901 C C . GLU A 1 640 ? -90.843 0.997 119.395 1.00 95.56 640 GLU A C 1
ATOM 4903 O O . GLU A 1 640 ? -91.223 1.095 120.562 1.00 95.56 640 GLU A O 1
ATOM 4908 N N . ALA A 1 641 ? -91.647 1.285 118.365 1.00 93.81 641 ALA A N 1
ATOM 4909 C CA . ALA A 1 641 ? -93.033 1.729 118.523 1.00 93.81 641 ALA A CA 1
ATOM 4910 C C . ALA A 1 641 ? -93.898 0.674 119.233 1.00 93.81 641 ALA A C 1
ATOM 4912 O O . ALA A 1 641 ? -94.561 0.978 120.221 1.00 93.81 641 ALA A O 1
ATOM 4913 N N . ARG A 1 642 ? -93.826 -0.595 118.806 1.00 95.12 642 ARG A N 1
ATOM 4914 C CA . ARG A 1 642 ? -94.548 -1.694 119.470 1.00 95.12 642 ARG A CA 1
ATOM 4915 C C . ARG A 1 642 ? -94.096 -1.910 120.912 1.00 95.12 642 ARG A C 1
ATOM 4917 O O . ARG A 1 642 ? -94.911 -2.283 121.752 1.00 95.12 642 ARG A O 1
ATOM 4924 N N . ALA A 1 643 ? -92.811 -1.726 121.208 1.00 93.50 643 ALA A N 1
ATOM 4925 C CA . ALA A 1 643 ? -92.301 -1.814 122.571 1.00 93.50 643 ALA A CA 1
ATOM 4926 C C . ALA A 1 643 ? -92.887 -0.701 123.453 1.00 93.50 643 ALA A C 1
ATOM 4928 O O . ALA A 1 643 ? -93.316 -0.991 124.569 1.00 93.50 643 ALA A O 1
ATOM 4929 N N . ALA A 1 644 ? -92.978 0.528 122.933 1.00 93.50 644 ALA A N 1
ATOM 4930 C CA . ALA A 1 644 ? -93.629 1.644 123.616 1.00 93.50 644 ALA A CA 1
ATOM 4931 C C . ALA A 1 644 ? -95.132 1.392 123.835 1.00 93.50 644 ALA A C 1
ATOM 4933 O O . ALA A 1 644 ? -95.620 1.591 124.946 1.00 93.50 644 ALA A O 1
ATOM 4934 N N . ASP A 1 645 ? -95.849 0.878 122.829 1.00 94.44 645 ASP A N 1
ATOM 4935 C CA . ASP A 1 645 ? -97.263 0.495 122.959 1.00 94.44 645 ASP A CA 1
ATOM 4936 C C . ASP A 1 645 ? -97.460 -0.579 124.044 1.00 94.44 645 ASP A C 1
ATOM 4938 O O . ASP A 1 645 ? -98.377 -0.499 124.863 1.00 94.44 645 ASP A O 1
ATOM 4942 N N . LEU A 1 646 ? -96.575 -1.584 124.089 1.00 94.19 646 LEU A N 1
ATOM 4943 C CA . LEU A 1 646 ? -96.588 -2.623 125.122 1.00 94.19 646 LEU A CA 1
ATOM 4944 C C . LEU A 1 646 ? -96.300 -2.066 126.521 1.00 94.19 646 LEU A C 1
ATOM 4946 O O . LEU A 1 646 ? -96.877 -2.551 127.495 1.00 94.19 646 LEU A O 1
ATOM 4950 N N . GLU A 1 647 ? -95.400 -1.093 126.645 1.00 93.62 647 GLU A N 1
ATOM 4951 C CA . GLU A 1 647 ? -95.101 -0.432 127.915 1.00 93.62 647 GLU A CA 1
ATOM 4952 C C . GLU A 1 647 ? -96.279 0.426 128.388 1.00 93.62 647 GLU A C 1
ATOM 4954 O O . GLU A 1 647 ? -96.694 0.291 129.538 1.00 93.62 647 GLU A O 1
ATOM 4959 N N . ALA A 1 648 ? -96.904 1.191 127.489 1.00 91.44 648 ALA A N 1
ATOM 4960 C CA . ALA A 1 648 ? -98.128 1.935 127.773 1.00 91.44 648 ALA A CA 1
ATOM 4961 C C . ALA A 1 648 ? -99.265 1.008 128.238 1.00 91.44 648 ALA A C 1
ATOM 4963 O O . ALA A 1 648 ? -99.875 1.257 129.278 1.00 91.44 648 ALA A O 1
ATOM 4964 N N . ALA A 1 649 ? -99.490 -0.112 127.542 1.00 91.75 649 ALA A N 1
ATOM 4965 C CA . ALA A 1 649 ? -100.488 -1.110 127.932 1.00 91.75 649 ALA A CA 1
ATOM 4966 C C . ALA A 1 649 ? -100.177 -1.764 129.294 1.00 91.75 649 ALA A C 1
ATOM 4968 O O . ALA A 1 649 ? -101.088 -2.089 130.057 1.00 91.75 649 ALA A O 1
ATOM 4969 N N . ARG A 1 650 ? -98.892 -1.959 129.636 1.00 92.44 650 ARG A N 1
ATOM 4970 C CA . ARG A 1 650 ? -98.482 -2.426 130.973 1.00 92.44 650 ARG A CA 1
ATOM 4971 C C . ARG A 1 650 ? -98.772 -1.381 132.043 1.00 92.44 650 ARG A C 1
ATOM 4973 O O . ARG A 1 650 ? -99.323 -1.753 133.072 1.00 92.44 650 ARG A O 1
ATOM 4980 N N . SER A 1 651 ? -98.445 -0.111 131.804 1.00 90.88 651 SER A N 1
ATOM 4981 C CA . SER A 1 651 ? -98.765 0.981 132.730 1.00 90.88 651 SER A CA 1
ATOM 4982 C C . SER A 1 651 ? -100.272 1.131 132.939 1.00 90.88 651 SER A C 1
ATOM 4984 O O . SER A 1 651 ? -100.704 1.301 134.075 1.00 90.88 651 SER A O 1
ATOM 4986 N N . GLU A 1 652 ? -101.078 1.010 131.880 1.00 90.94 652 GLU A N 1
ATOM 4987 C CA . GLU A 1 652 ? -102.542 1.011 131.974 1.00 90.94 652 GLU A CA 1
ATOM 4988 C C . GLU A 1 652 ? -103.045 -0.171 132.813 1.00 90.94 652 GLU A C 1
ATOM 4990 O O . GLU A 1 652 ? -103.807 0.025 133.757 1.00 90.94 652 GLU A O 1
ATOM 4995 N N . ARG A 1 653 ? -102.558 -1.391 132.547 1.00 91.44 653 ARG A N 1
ATOM 4996 C CA . ARG A 1 653 ? -102.873 -2.581 133.354 1.00 91.44 653 ARG A CA 1
ATOM 4997 C C . ARG A 1 653 ? -102.485 -2.397 134.824 1.00 91.44 653 ARG A C 1
ATOM 4999 O O . ARG A 1 653 ? -103.251 -2.796 135.695 1.00 91.44 653 ARG A O 1
ATOM 5006 N N . ASP A 1 654 ? -101.309 -1.843 135.105 1.00 90.56 654 ASP A N 1
ATOM 5007 C CA . ASP A 1 654 ? -100.837 -1.609 136.474 1.00 90.56 654 ASP A CA 1
ATOM 5008 C C . ASP A 1 654 ? -101.684 -0.533 137.175 1.00 90.56 654 ASP A C 1
ATOM 5010 O O . ASP A 1 654 ? -102.020 -0.690 138.349 1.00 90.56 654 ASP A O 1
ATOM 5014 N N . GLY A 1 655 ? -102.111 0.503 136.443 1.00 88.06 655 GLY A N 1
ATOM 5015 C CA . GLY A 1 655 ? -103.089 1.494 136.898 1.00 88.06 655 GLY A CA 1
ATOM 5016 C C . GLY A 1 655 ? -104.444 0.869 137.241 1.00 88.06 655 GLY A C 1
ATOM 5017 O O . GLY A 1 655 ? -104.927 1.043 138.357 1.00 88.06 655 GLY A O 1
ATOM 5018 N N . VAL A 1 656 ? -105.010 0.057 136.340 1.00 87.38 656 VAL A N 1
ATOM 5019 C CA . VAL A 1 656 ? -106.238 -0.724 136.591 1.00 87.38 656 VAL A CA 1
ATOM 5020 C C . VAL A 1 656 ? -106.054 -1.674 137.781 1.00 87.38 656 VAL A C 1
ATOM 5022 O O . VAL A 1 656 ? -106.959 -1.842 138.595 1.00 87.38 656 VAL A O 1
ATOM 5025 N N . GLY A 1 657 ? -104.873 -2.280 137.926 1.00 85.62 657 GLY A N 1
ATOM 5026 C CA . GLY A 1 657 ? -104.517 -3.101 139.082 1.00 85.62 657 GLY A CA 1
ATOM 5027 C C . GLY A 1 657 ? -104.563 -2.317 140.397 1.00 85.62 657 GLY A C 1
ATOM 5028 O O . GLY A 1 657 ? -105.150 -2.792 141.366 1.00 85.62 657 GLY A O 1
ATOM 5029 N N . ALA A 1 658 ? -104.016 -1.099 140.425 1.00 83.44 658 ALA A N 1
ATOM 5030 C CA . ALA A 1 658 ? -104.084 -0.211 141.587 1.00 83.44 658 ALA A CA 1
ATOM 5031 C C . ALA A 1 658 ? -105.520 0.262 141.889 1.00 83.44 658 ALA A C 1
ATOM 5033 O O . ALA A 1 658 ? -105.924 0.312 143.054 1.00 83.44 658 ALA A O 1
ATOM 5034 N N . GLU A 1 659 ? -106.324 0.562 140.865 1.00 84.50 659 GLU A N 1
ATOM 5035 C CA . GLU A 1 659 ? -107.756 0.856 141.022 1.00 84.50 659 GLU A CA 1
ATOM 5036 C C . GLU A 1 659 ? -108.520 -0.337 141.619 1.00 84.50 659 GLU A C 1
ATOM 5038 O O . GLU A 1 659 ? -109.315 -0.166 142.542 1.00 84.50 659 GLU A O 1
ATOM 5043 N N . LEU A 1 660 ? -108.240 -1.563 141.169 1.00 81.75 660 LEU A N 1
ATOM 5044 C CA . LEU A 1 660 ? -108.825 -2.779 141.743 1.00 81.75 660 LEU A CA 1
ATOM 5045 C C . LEU A 1 660 ? -108.377 -3.021 143.196 1.00 81.75 660 LEU A C 1
ATOM 5047 O O . LEU A 1 660 ? -109.198 -3.425 144.019 1.00 81.75 660 LEU A O 1
ATOM 5051 N N . GLU A 1 661 ? -107.110 -2.767 143.538 1.00 79.56 661 GLU A N 1
ATOM 5052 C CA . GLU A 1 661 ? -106.586 -2.878 144.911 1.00 79.56 661 GLU A CA 1
ATOM 5053 C C . GLU A 1 661 ? -107.243 -1.845 145.844 1.00 79.56 661 GLU A C 1
ATOM 5055 O O . GLU A 1 661 ? -107.683 -2.185 146.944 1.00 79.56 661 GLU A O 1
ATOM 5060 N N . THR A 1 662 ? -107.386 -0.592 145.396 1.00 78.94 662 THR A N 1
ATOM 5061 C CA . THR A 1 662 ? -108.095 0.450 146.158 1.00 78.94 662 THR A CA 1
ATOM 5062 C C . THR A 1 662 ? -109.575 0.111 146.343 1.00 78.94 662 THR A C 1
ATOM 5064 O O . THR A 1 662 ? -110.061 0.183 147.474 1.00 78.94 662 THR A O 1
ATOM 5067 N N . LEU A 1 663 ? -110.271 -0.361 145.301 1.00 76.25 663 LEU A N 1
ATOM 5068 C CA . LEU A 1 663 ? -111.632 -0.915 145.397 1.00 76.25 663 LEU A CA 1
ATOM 5069 C C . LEU A 1 663 ? -111.718 -2.066 146.409 1.00 76.25 663 LEU A C 1
ATOM 5071 O O . LEU A 1 663 ? -112.632 -2.099 147.229 1.00 76.25 663 LEU A O 1
ATOM 5075 N N . ARG A 1 664 ? -110.747 -2.987 146.402 1.00 77.31 664 ARG A N 1
ATOM 5076 C CA . ARG A 1 664 ? -110.682 -4.106 147.354 1.00 77.31 664 ARG A CA 1
ATOM 5077 C C . ARG A 1 664 ? -110.418 -3.655 148.793 1.00 77.31 664 ARG A C 1
ATOM 5079 O O . ARG A 1 664 ? -110.908 -4.304 149.703 1.00 77.31 664 ARG A O 1
ATOM 5086 N N . SER A 1 665 ? -109.640 -2.591 148.998 1.00 72.38 665 SER A N 1
ATOM 5087 C CA . SER A 1 665 ? -109.345 -2.020 150.324 1.00 72.38 665 SER A CA 1
ATOM 5088 C C . SER A 1 665 ? -110.462 -1.132 150.891 1.00 72.38 665 SER A C 1
ATOM 5090 O O . SER A 1 665 ? -110.438 -0.805 152.076 1.00 72.38 665 SER A O 1
ATOM 5092 N N . THR A 1 666 ? -111.403 -0.701 150.042 1.00 66.19 666 THR A N 1
ATOM 5093 C CA . THR A 1 666 ? -112.543 0.160 150.408 1.00 66.19 666 THR A CA 1
ATOM 5094 C C . THR A 1 666 ? -113.864 -0.602 150.545 1.00 66.19 666 THR A C 1
ATOM 5096 O O . THR A 1 666 ? -114.830 -0.038 151.062 1.00 66.19 666 THR A O 1
ATOM 5099 N N . MET A 1 667 ? -113.896 -1.873 150.133 1.00 54.56 667 MET A N 1
ATOM 5100 C CA . MET A 1 667 ? -114.839 -2.880 150.637 1.00 54.56 667 MET A CA 1
ATOM 5101 C C . MET A 1 667 ? -114.311 -3.497 151.928 1.00 54.56 667 MET A C 1
ATOM 5103 O O . MET A 1 667 ? -115.155 -3.792 152.805 1.00 54.56 667 MET A O 1
#

Secondary structure (DSSP, 8-state):
-HHHHHHHHHHHHHHHHHHHHHHHHHHHHHHHIIIIIHHHHTT--S-----SSHHHHHHHHHIIIIISTTSSEEEEEEEETTSBEEEESSGGGTT-B-HHHHHHHHHHTTS--EEEEETTEEEEEEEEEEETTEEEEEEEEEESHHHHHHHHHHHHHHHHHHHHHHHHHHHHHHH--------TT--HHHHHHHHHHHHHHHHHHHHHHHHHHHHHHHHHHHHHHHHHHHHHHHHHHHH-SSHHHHHHHHHHHHHHHHHHHHHHHHHHHHHHHHHHHHHHHHHHHHHHHHHHHHHHHHHHHHHHHHHHHHHHHHHHHHHHHHHHHHHTTSTT-HHHHHHHHHHHHHHHHHHHHHHHHHHHHHHHHHHHHHHHHHHHHHHHHHHTS--HHHHHHHHHHHHHHHHHHHHHHHHHHHHHHHHHHHHHHHHGGGSS----------TTSSHHHHHHHHHHHHHHHHHHHHHHHHHHHHHHHHHHHHHHHHHHHHHHHHHHHHHHHHHHHHHHHHHHHHHHHHHHHHHHHHHHHHHHHHHHHHHHHHHHHHHHHHHHHHHHHHHHHHHHHHHHHHHHHHHHHHHHHHHHHHHHHHHHHHHHHHHHHHHHHHHHHHHHHHHHHHHHHHHHHHHHHHHHHHHHHHHHHHHHHHHHHHHHHHHHHHHHHHHHHH-

Foldseek 3Di:
DVLLVLLVVLVVVLVVLLVVVLVVVLVVVQVLCVVQPLVLLLVVLDLAAPLDDVSLVVNLVSCCPRPPVVVQFDWKWKAWLQQATNHINPSVRTGDRDNVCNVVFVVQQVDQWDWDDDPQKIWIWHWHANDVVGIMIMITIGGCVVSCVVNVVSNVSSVVSVVVVVVVVVVVVVVDDDDDDDDPPDDVVLVVCLVVVVVVLVVVVVVLVVVLVVLVVVLVVLLVVLVVLLVQLVVLLVPDPDLVVNVVSLVVSVVVNVVSVVVNVVSVVVNVVSLVVLVVVLVVLVVSLVVLVVVLVVLVVVLVVLVVVLVVLVVVLVVLVVVLVVQVVDDPCPVVNVVSVVVNVVSVVSNVVSVVVNVVSVVVSVVSVVVSVVSVVVSVVSVPDDDCVVVVVVSVVVSVVSVVVSVVSVVVSVVVVVVVVVVVVVVVVPPPDPPDDPPDDDPPCPPVVVVVVVVVVVVVVVVVVVVVVVVVVVVVVVVVVVVVVVVVVVVVVVVVVVVVVVVVVVVVVVVVVVVVVVVVVVVVVVVVVVVVVVVVVVVVVVVVVVVVVVVVVVVVVVVVVVVVVVVVVVVVVVVVVVVVVVVVVVVVVVVVVVVVVVVVVVVVVVVVVVVVVVVVVVVVVVVVVVVVVVVVVVVVVVVVVVVVVVVVVVVVVVVVVVVVVVVVVVD

Radius of gyration: 69.74 Å; chains: 1; bounding box: 188×65×266 Å